Protein 1SZ2 (pdb70)

InterPro domains:
  IPR003836 Glucokinase [MF_00524] (4-316)
  IPR003836 Glucokinase [PF02685] (6-315)
  IPR003836 Glucokinase [TIGR00749] (6-310)
  IPR003836 Glucokinase [cd24008] (5-308)
  IPR043129 ATPase, nucleotide binding domain [SSF53067] (4-318)
  IPR050201 Bacterial glucokinase [PTHR47690] (2-319)

Organism: Escherichia coli O157:H7 (NCBI:txid83334)

Structure (mmCIF, N/CA/C/O backbone):
data_1SZ2
#
_entry.id   1SZ2
#
_cell.length_a   78.416
_cell.length_b   53.538
_cell.length_c   90.903
_cell.angle_alpha   90.00
_cell.angle_beta   112.99
_cell.angle_gamma   90.00
#
_symmetry.space_group_name_H-M   'P 1 21 1'
#
loop_
_entity.id
_entity.type
_entity.pdbx_description
1 polymer Glucokinase
2 non-polymer beta-D-glucopyranose
3 water water
#
loop_
_atom_site.group_PDB
_atom_site.id
_atom_site.type_symbol
_atom_site.label_atom_id
_atom_site.label_alt_id
_atom_site.label_comp_id
_atom_site.label_asym_id
_atom_site.label_entity_id
_atom_site.label_seq_id
_atom_site.pdbx_PDB_ins_code
_atom_site.Cartn_x
_atom_site.Cartn_y
_atom_site.Cartn_z
_atom_site.occupancy
_atom_site.B_iso_or_equiv
_atom_site.auth_seq_id
_atom_site.auth_comp_id
_atom_site.auth_asym_id
_atom_site.auth_atom_id
_atom_site.pdbx_PDB_model_num
ATOM 1 N N . LYS A 1 14 ? -4.737 -23.450 29.573 1.00 55.10 3 LYS A N 1
ATOM 2 C CA . LYS A 1 14 ? -4.302 -23.904 28.212 1.00 54.83 3 LYS A CA 1
ATOM 3 C C . LYS A 1 14 ? -3.874 -22.732 27.314 1.00 53.95 3 LYS A C 1
ATOM 4 O O . LYS A 1 14 ? -2.791 -22.749 26.719 1.00 54.65 3 LYS A O 1
ATOM 10 N N . TYR A 1 15 ? -4.709 -21.709 27.225 1.00 52.62 4 TYR A N 1
ATOM 11 C CA . TYR A 1 15 ? -4.428 -20.592 26.314 1.00 51.15 4 TYR A CA 1
ATOM 12 C C . TYR A 1 15 ? -4.072 -19.265 26.983 1.00 49.61 4 TYR A C 1
ATOM 13 O O . TYR A 1 15 ? -4.622 -18.918 28.036 1.00 49.94 4 TYR A O 1
ATOM 22 N N . ALA A 1 16 ? -3.145 -18.529 26.364 1.00 46.96 5 ALA A N 1
ATOM 23 C CA . ALA A 1 16 ? -2.907 -17.137 26.716 1.00 44.53 5 ALA A CA 1
ATOM 24 C C . ALA A 1 16 ? -3.214 -16.220 25.527 1.00 43.32 5 ALA A C 1
ATOM 25 O O . ALA A 1 16 ? -3.157 -16.641 24.374 1.00 42.95 5 ALA A O 1
ATOM 27 N N . LEU A 1 17 ? -3.494 -14.959 25.826 1.00 40.77 6 LEU A N 1
ATOM 28 C CA . LEU A 1 17 ? -3.688 -13.937 24.829 1.00 39.91 6 LEU A CA 1
ATOM 29 C C . LEU A 1 17 ? -2.340 -13.291 24.387 1.00 39.35 6 LEU A C 1
ATOM 30 O O . LEU A 1 17 ? -1.542 -12.867 25.237 1.00 38.37 6 LEU A O 1
ATOM 35 N N . VAL A 1 18 ? -2.099 -13.210 23.079 1.00 38.46 7 VAL A N 1
ATOM 36 C CA . VAL A 1 18 ? -0.963 -12.433 22.551 1.00 37.73 7 VAL A CA 1
ATOM 37 C C . VAL A 1 18 ? -1.454 -11.411 21.545 1.00 38.16 7 VAL A C 1
ATOM 38 O O . VAL A 1 18 ? -2.499 -11.611 20.945 1.00 36.75 7 VAL A O 1
ATOM 42 N N . GLY A 1 19 ? -0.671 -10.340 21.334 1.00 38.20 8 GLY A N 1
ATOM 43 C CA . GLY A 1 19 ? -1.082 -9.217 20.519 1.00 38.49 8 GLY A CA 1
ATOM 44 C C . GLY A 1 19 ? 0.069 -8.517 19.811 1.00 39.62 8 GLY A C 1
ATOM 45 O O . GLY A 1 19 ? 1.230 -8.566 20.272 1.00 38.61 8 GLY A O 1
ATOM 46 N N . ASP A 1 20 ? -0.275 -7.878 18.691 1.00 40.42 9 ASP A N 1
ATOM 47 C CA . ASP A 1 20 ? 0.643 -7.088 17.847 1.00 42.23 9 ASP A CA 1
ATOM 48 C C . ASP A 1 20 ? -0.113 -5.846 17.352 1.00 42.08 9 ASP A C 1
ATOM 49 O O . ASP A 1 20 ? -0.872 -5.897 16.355 1.00 42.01 9 ASP A O 1
ATOM 54 N N . VAL A 1 21 ? 0.069 -4.746 18.088 1.00 41.54 10 VAL A N 1
ATOM 55 C CA . VAL A 1 21 ? -0.661 -3.520 17.836 1.00 42.10 10 VAL A CA 1
ATOM 56 C C . VAL A 1 21 ? 0.284 -2.523 17.157 1.00 43.94 10 VAL 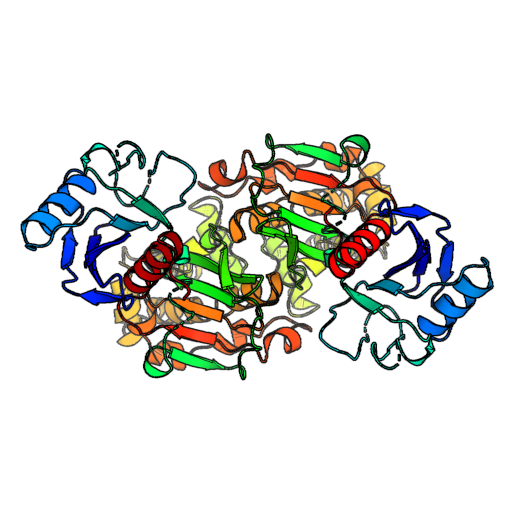A C 1
ATOM 57 O O . VAL A 1 21 ? 1.349 -2.168 17.699 1.00 42.80 10 VAL A O 1
ATOM 61 N N . GLY A 1 22 ? -0.109 -2.084 15.973 1.00 45.45 11 GLY A N 1
ATOM 62 C CA . GLY A 1 22 ? 0.664 -1.109 15.234 1.00 48.30 11 GLY A CA 1
ATOM 63 C C . GLY A 1 22 ? -0.238 -0.286 14.345 1.00 50.60 11 GLY A C 1
ATOM 64 O O . GLY A 1 22 ? -0.838 -0.815 13.373 1.00 50.31 11 GLY A O 1
ATOM 65 N N . GLY A 1 23 ? -0.360 0.995 14.717 1.00 52.26 12 GLY A N 1
ATOM 66 C CA . GLY A 1 23 ? -0.976 2.032 13.901 1.00 52.81 12 GLY A CA 1
ATOM 67 C C . GLY A 1 23 ? -2.482 1.964 13.825 1.00 53.40 12 GLY A C 1
ATOM 68 O O . GLY A 1 23 ? -3.201 2.238 14.805 1.00 54.45 12 GLY A O 1
ATOM 69 N N . THR A 1 24 ? -2.948 1.589 12.637 1.00 52.89 13 THR A N 1
ATOM 70 C CA . THR A 1 24 ? -4.362 1.430 12.326 1.00 51.98 13 THR A CA 1
ATOM 71 C C . THR A 1 24 ? -4.877 0.118 12.918 1.00 50.31 13 THR A C 1
ATOM 72 O O . THR A 1 24 ? -6.068 -0.006 13.207 1.00 49.52 13 THR A O 1
ATOM 76 N N . ASN A 1 25 ? -3.968 -0.857 13.089 1.00 48.13 14 ASN A N 1
ATOM 77 C CA . ASN A 1 25 ? -4.353 -2.258 13.272 1.00 46.44 14 ASN A CA 1
ATOM 78 C C . ASN A 1 25 ? -3.901 -2.899 14.588 1.00 45.27 14 ASN A C 1
ATOM 79 O O . ASN A 1 25 ? -2.825 -2.573 15.126 1.00 44.74 14 ASN A O 1
ATOM 84 N N . ALA A 1 26 ? -4.737 -3.808 15.107 1.00 43.11 15 ALA A N 1
ATOM 85 C CA . ALA A 1 26 ? -4.384 -4.604 16.278 1.00 41.97 15 ALA A CA 1
ATOM 86 C C . ALA A 1 26 ? -4.571 -6.053 15.915 1.00 41.28 15 ALA A C 1
ATOM 87 O O . ALA A 1 26 ? -5.693 -6.503 15.621 1.00 40.35 15 ALA A O 1
ATOM 89 N N . ARG A 1 27 ? -3.482 -6.796 15.911 1.00 40.55 16 ARG A N 1
ATOM 90 C CA . ARG A 1 27 ? -3.630 -8.227 15.643 1.00 40.90 16 ARG A CA 1
ATOM 91 C C . ARG A 1 27 ? -3.659 -8.974 16.971 1.00 39.68 16 ARG A C 1
ATOM 92 O O . ARG A 1 27 ? -2.825 -8.719 17.836 1.00 40.79 16 ARG A O 1
ATOM 100 N N . LEU A 1 28 ? -4.651 -9.837 17.166 1.00 38.65 17 LEU A N 1
ATOM 101 C CA . LEU A 1 28 ? -4.778 -10.579 18.426 1.00 38.12 17 LEU A CA 1
ATOM 102 C C . LEU A 1 28 ? -4.840 -12.064 18.111 1.00 37.27 17 LEU A C 1
ATOM 103 O O . LEU A 1 28 ? -5.338 -12.460 17.054 1.00 37.73 17 LEU A O 1
ATOM 108 N N . ALA A 1 29 ? -4.330 -12.884 19.017 1.00 36.15 18 ALA A N 1
ATOM 109 C CA . ALA A 1 29 ? -4.340 -14.328 18.804 1.00 36.22 18 ALA A CA 1
ATOM 110 C C . ALA A 1 29 ? -4.212 -15.053 20.120 1.00 36.13 18 ALA A C 1
ATOM 111 O O . ALA A 1 29 ? -3.904 -14.440 21.140 1.00 35.28 18 ALA A O 1
ATOM 113 N N . LEU A 1 30 ? -4.373 -16.378 20.046 1.00 37.12 19 LEU A N 1
ATOM 114 C CA . LEU A 1 30 ? -4.145 -17.289 21.151 1.00 38.02 19 LEU A CA 1
ATOM 115 C C . LEU A 1 30 ? -2.766 -17.947 21.082 1.00 38.99 19 LEU A C 1
ATOM 116 O O . LEU A 1 30 ? -2.296 -18.341 20.002 1.00 38.43 19 LEU A O 1
ATOM 121 N N . CYS A 1 31 ? -2.148 -18.100 22.247 1.00 39.72 20 CYS A N 1
ATOM 122 C CA . CYS A 1 31 ? -0.880 -18.784 22.343 1.00 41.72 20 CYS A CA 1
ATOM 123 C C . CYS A 1 31 ? -1.039 -20.002 23.259 1.00 42.52 20 CYS A C 1
ATOM 124 O O . CYS A 1 31 ? -1.475 -19.902 24.384 1.00 42.01 20 CYS A O 1
ATOM 127 N N . ASP A 1 32 ? -0.671 -21.158 22.754 1.00 44.93 21 ASP A N 1
ATOM 128 C CA . ASP A 1 32 ? -0.696 -22.372 23.544 1.00 47.36 21 ASP A CA 1
ATOM 129 C C . ASP A 1 32 ? 0.437 -22.286 24.591 1.00 48.04 21 ASP A C 1
ATOM 130 O O . ASP A 1 32 ? 1.608 -22.302 24.238 1.00 47.89 21 ASP A O 1
ATOM 135 N N . ILE A 1 33 ? 0.082 -22.175 25.871 1.00 49.67 22 ILE A N 1
ATOM 136 C CA . ILE A 1 33 ? 1.067 -21.953 26.950 1.00 51.28 22 ILE A CA 1
ATOM 137 C C . ILE A 1 33 ? 2.154 -23.047 27.061 1.00 51.76 22 ILE A C 1
ATOM 138 O O . ILE A 1 33 ? 3.289 -22.767 27.463 1.00 52.87 22 ILE A O 1
ATOM 143 N N . ALA A 1 34 ? 1.815 -24.283 26.715 1.00 51.62 23 ALA A N 1
ATOM 144 C CA . ALA A 1 34 ? 2.767 -25.399 26.795 1.00 51.95 23 ALA A CA 1
ATOM 145 C C . ALA A 1 34 ? 3.774 -25.471 25.654 1.00 51.98 23 ALA A C 1
ATOM 146 O O . ALA A 1 34 ? 4.876 -25.966 25.849 1.00 52.59 23 ALA A O 1
ATOM 148 N N . SER A 1 35 ? 3.391 -25.027 24.458 1.00 52.14 24 SER A N 1
ATOM 149 C CA . SER A 1 35 ? 4.225 -25.240 23.272 1.00 51.79 24 SER A CA 1
ATOM 150 C C . SER A 1 35 ? 4.690 -23.944 22.629 1.00 51.19 24 SER A C 1
ATOM 151 O O . SER A 1 35 ? 5.664 -23.955 21.873 1.00 51.57 24 SER A O 1
ATOM 154 N N . GLY A 1 36 ? 3.967 -22.855 22.905 1.00 50.19 25 GLY A N 1
ATOM 155 C CA . GLY A 1 36 ? 4.216 -21.555 22.306 1.00 48.80 25 GLY A CA 1
ATOM 156 C C . GLY A 1 36 ? 3.576 -21.325 20.945 1.00 48.26 25 GLY A C 1
ATOM 157 O O . GLY A 1 36 ? 3.846 -20.298 20.317 1.00 47.69 25 GLY A O 1
ATOM 158 N N . GLU A 1 37 ? 2.747 -22.268 20.479 1.00 47.55 26 GLU A N 1
ATOM 159 C CA . GLU A 1 37 ? 2.132 -22.154 19.150 1.00 47.08 26 GLU A CA 1
ATOM 160 C C . GLU A 1 37 ? 1.013 -21.129 19.196 1.00 45.65 26 GLU A C 1
ATOM 161 O O . GLU A 1 37 ? 0.329 -20.987 20.216 1.00 44.84 26 GLU A O 1
ATOM 167 N N . ILE A 1 38 ? 0.844 -20.430 18.071 1.00 44.19 27 ILE A N 1
ATOM 168 C CA . ILE A 1 38 ? -0.093 -19.338 17.929 1.00 42.84 27 ILE A CA 1
ATOM 169 C C . ILE A 1 38 ? -1.303 -19.823 17.107 1.00 42.06 27 ILE A C 1
ATOM 170 O O . ILE A 1 38 ? -1.125 -20.517 16.117 1.00 43.34 27 ILE A O 1
ATOM 175 N N . SER A 1 39 ? -2.521 -19.486 17.512 1.00 40.37 28 SER A N 1
ATOM 176 C CA . SER A 1 39 ? -3.685 -19.820 16.701 1.00 39.95 28 SER A CA 1
ATOM 177 C C . SER A 1 39 ? -4.752 -18.740 16.775 1.00 39.72 28 SER A C 1
ATOM 178 O O . SER A 1 39 ? -4.673 -17.810 17.586 1.00 39.80 28 SER A O 1
ATOM 181 N N . GLN A 1 40 ? -5.746 -18.868 15.906 1.00 40.01 29 GLN A N 1
ATOM 182 C CA . GLN A 1 40 ? -6.894 -17.968 15.873 1.00 39.43 29 GLN A CA 1
ATOM 183 C C . GLN A 1 40 ? -6.534 -16.467 15.782 1.00 39.14 29 GLN A C 1
ATOM 184 O O . GLN A 1 40 ? -7.213 -15.624 16.358 1.00 39.42 29 GLN A O 1
ATOM 190 N N . ALA A 1 41 ? -5.492 -16.147 15.024 1.00 39.45 30 ALA A N 1
ATOM 191 C CA . ALA A 1 41 ? -5.048 -14.754 14.853 1.00 39.68 30 ALA A CA 1
ATOM 192 C C . ALA A 1 41 ? -6.113 -13.963 14.120 1.00 39.34 30 ALA A C 1
ATOM 193 O O . ALA A 1 41 ? -6.587 -14.383 13.063 1.00 39.93 30 ALA A O 1
ATOM 195 N N . LYS A 1 42 ? -6.513 -12.835 14.684 1.00 39.31 31 LYS A N 1
ATOM 196 C CA . LYS A 1 42 ? -7.433 -11.957 13.973 1.00 39.87 31 LYS A CA 1
ATOM 197 C C . LYS A 1 42 ? -6.954 -10.508 14.028 1.00 40.45 31 LYS A C 1
ATOM 198 O O . LYS A 1 42 ? -6.354 -10.112 15.018 1.00 40.56 31 LYS A O 1
ATOM 204 N N . THR A 1 43 ? -7.203 -9.737 12.964 1.00 40.16 32 THR A N 1
ATOM 205 C CA . THR A 1 43 ? -6.693 -8.380 12.860 1.00 40.53 32 THR A CA 1
ATOM 206 C C . THR A 1 43 ? -7.818 -7.375 12.763 1.00 41.04 32 THR A C 1
ATOM 207 O O . THR A 1 43 ? -8.620 -7.426 11.844 1.00 41.24 32 THR A O 1
ATOM 211 N N . TYR A 1 44 ? -7.870 -6.482 13.749 1.00 41.35 33 TYR A N 1
ATOM 212 C CA . TYR A 1 44 ? -8.958 -5.561 13.897 1.00 41.77 33 TYR A CA 1
ATOM 213 C C . TYR A 1 44 ? -8.434 -4.199 13.465 1.00 42.79 33 TYR A C 1
ATOM 214 O O . TYR A 1 44 ? -7.229 -3.930 13.558 1.00 42.18 33 TYR A O 1
ATOM 223 N N . SER A 1 45 ? -9.333 -3.361 12.957 1.00 43.24 34 SER A N 1
ATOM 224 C CA . SER A 1 45 ? -8.996 -1.982 12.701 1.00 44.51 34 SER A CA 1
ATOM 225 C C . SER A 1 45 ? -9.185 -1.144 13.948 1.00 44.74 34 SER A C 1
ATOM 226 O O . SER A 1 45 ? -10.272 -1.105 14.525 1.00 44.15 34 SER A O 1
ATOM 229 N N . GLY A 1 46 ? -8.111 -0.450 14.333 1.00 45.92 35 GLY A N 1
ATOM 230 C CA . GLY A 1 46 ? -8.117 0.495 15.441 1.00 47.63 35 GLY A CA 1
ATOM 231 C C . GLY A 1 46 ? -9.199 1.561 15.386 1.00 48.91 35 GLY A C 1
ATOM 232 O O . GLY A 1 46 ? -9.820 1.848 16.401 1.00 49.60 35 GLY A O 1
ATOM 233 N N . LEU A 1 47 ? -9.426 2.127 14.201 1.00 50.43 36 LEU A N 1
ATOM 234 C CA . LEU A 1 47 ? -10.449 3.157 13.959 1.00 52.04 36 LEU A CA 1
ATOM 235 C C . LEU A 1 47 ? -11.846 2.779 14.404 1.00 52.06 36 LEU A C 1
ATOM 236 O O . LEU A 1 47 ? -12.623 3.644 14.775 1.00 52.77 36 LEU A O 1
ATOM 241 N N . ASP A 1 48 ? -12.155 1.488 14.334 1.00 52.29 37 ASP A N 1
ATOM 242 C CA . ASP A 1 48 ? -13.474 0.968 14.669 1.00 52.49 37 ASP A CA 1
ATOM 243 C C . ASP A 1 48 ? -13.691 0.788 16.182 1.00 51.94 37 ASP A C 1
ATOM 244 O O . ASP A 1 48 ? -14.747 0.305 16.593 1.00 52.62 37 ASP A O 1
ATOM 249 N N . TYR A 1 49 ? -12.705 1.127 17.012 1.00 50.42 38 TYR A N 1
ATOM 250 C CA . TYR A 1 49 ? -12.788 0.816 18.438 1.00 49.51 38 TYR A CA 1
ATOM 251 C C . TYR A 1 49 ? -12.245 1.949 19.340 1.00 48.84 38 TYR A C 1
ATOM 252 O O . TYR A 1 49 ? -11.290 2.631 18.972 1.00 49.62 38 TYR A O 1
ATOM 261 N N . PRO A 1 50 ? -12.853 2.166 20.504 1.00 48.01 39 PRO A N 1
ATOM 262 C CA . PRO A 1 50 ? -12.424 3.267 21.390 1.00 47.20 39 PRO A CA 1
ATOM 263 C C . PRO A 1 50 ? -11.161 2.970 22.209 1.00 46.73 39 PRO A C 1
ATOM 264 O O . PRO A 1 50 ? -10.607 3.900 22.755 1.00 47.09 39 PRO A O 1
ATOM 268 N N . SER A 1 51 ? -10.734 1.712 22.305 1.00 46.14 40 SER A N 1
ATOM 269 C CA . SER A 1 51 ? -9.596 1.315 23.148 1.00 44.45 40 SER A CA 1
ATOM 270 C C . SER A 1 51 ? -9.084 -0.037 22.682 1.00 44.47 40 SER A C 1
ATOM 271 O O . SER A 1 51 ? -9.830 -0.820 22.078 1.00 44.07 40 SER A O 1
ATOM 274 N N . LEU A 1 52 ? -7.828 -0.333 23.010 1.00 43.26 41 LEU A N 1
ATOM 275 C CA . LEU A 1 52 ? -7.301 -1.663 22.832 1.00 42.27 41 LEU A CA 1
ATOM 276 C C . LEU A 1 52 ? -8.087 -2.676 23.693 1.00 41.81 41 LEU A C 1
ATOM 277 O O . LEU A 1 52 ? -8.317 -3.806 23.259 1.00 39.09 41 LEU A O 1
ATOM 282 N N . GLU A 1 53 ? -8.464 -2.252 24.902 1.00 41.91 42 GLU A N 1
ATOM 283 C CA . GLU A 1 53 ? -9.253 -3.065 25.840 1.00 43.93 42 GLU A CA 1
ATOM 284 C C . GLU A 1 53 ? -10.591 -3.550 25.218 1.00 42.96 42 GLU A C 1
ATOM 285 O O . GLU A 1 53 ? -10.901 -4.732 25.230 1.00 43.42 42 GLU A O 1
ATOM 291 N N . ALA A 1 54 ? -11.352 -2.619 24.663 1.00 42.60 43 ALA A N 1
ATOM 292 C CA . ALA A 1 54 ? -12.511 -2.948 23.826 1.00 42.44 43 ALA A CA 1
ATOM 293 C C . ALA A 1 54 ? -12.160 -4.038 22.811 1.00 42.01 43 ALA A C 1
ATOM 294 O O . ALA A 1 54 ? -12.804 -5.113 22.818 1.00 43.10 43 ALA A O 1
ATOM 296 N N . VAL A 1 55 ? -11.115 -3.825 21.999 1.00 40.50 44 VAL A N 1
ATOM 297 C CA . VAL A 1 55 ? -10.731 -4.845 21.002 1.00 38.98 44 VAL A CA 1
ATOM 298 C C . VAL A 1 55 ? -10.466 -6.195 21.630 1.00 37.86 44 VAL A C 1
ATOM 299 O O . VAL A 1 55 ? -10.900 -7.197 21.119 1.00 37.35 44 VAL A O 1
ATOM 303 N N . ILE A 1 56 ? -9.759 -6.212 22.741 1.00 37.67 45 ILE A N 1
ATOM 304 C CA . ILE A 1 56 ? -9.479 -7.443 23.456 1.00 37.87 45 ILE A CA 1
ATOM 305 C C . ILE A 1 56 ? -10.765 -8.156 23.880 1.00 38.18 45 ILE A C 1
ATOM 306 O O . ILE A 1 56 ? -10.870 -9.378 23.711 1.00 37.78 45 ILE A O 1
ATOM 311 N N . ARG A 1 57 ? -11.748 -7.383 24.356 1.00 38.78 46 ARG A N 1
ATOM 312 C CA . ARG A 1 57 ? -13.031 -7.942 24.814 1.00 39.50 46 ARG A CA 1
ATOM 313 C C . ARG A 1 57 ? -13.806 -8.510 23.659 1.00 39.34 46 ARG A C 1
ATOM 314 O O . ARG A 1 57 ? -14.402 -9.553 23.799 1.00 40.12 46 ARG A O 1
ATOM 322 N N . VAL A 1 58 ? -13.769 -7.851 22.513 1.00 39.20 47 VAL A N 1
ATOM 323 C CA . VAL A 1 58 ? -14.369 -8.432 21.318 1.00 39.94 47 VAL A CA 1
ATOM 324 C C . VAL A 1 58 ? -13.735 -9.801 20.964 1.00 39.47 47 VAL A C 1
ATOM 325 O O . VAL A 1 58 ? -14.434 -10.826 20.883 1.00 38.81 47 VAL A O 1
ATOM 329 N N . TYR A 1 59 ? -12.415 -9.814 20.788 1.00 38.57 48 TYR A N 1
ATOM 330 C CA . TYR A 1 59 ? -11.678 -11.052 20.541 1.00 38.38 48 TYR A CA 1
ATOM 331 C C . TYR A 1 59 ? -11.945 -12.160 21.573 1.00 39.33 48 TYR A C 1
ATOM 332 O O . TYR A 1 59 ? -12.176 -13.313 21.210 1.00 39.86 48 TYR A O 1
ATOM 341 N N . LEU A 1 60 ? -11.867 -11.853 22.857 1.00 40.86 49 LEU A N 1
ATOM 342 C CA . LEU A 1 60 ? -11.996 -12.917 23.845 1.00 43.86 49 LEU A CA 1
ATOM 343 C C . LEU A 1 60 ? -13.450 -13.406 23.948 1.00 46.56 49 LEU A C 1
ATOM 344 O O . LEU A 1 60 ? -13.705 -14.517 24.423 1.00 46.22 49 LEU A O 1
ATOM 349 N N . GLU A 1 61 ? -14.390 -12.571 23.526 1.00 49.56 50 GLU A N 1
ATOM 350 C CA . GLU A 1 61 ? -15.782 -13.000 23.465 1.00 53.34 50 GLU A CA 1
ATOM 351 C C . GLU A 1 61 ? -16.048 -14.022 22.367 1.00 54.79 50 GLU A C 1
ATOM 352 O O . GLU A 1 61 ? -16.768 -15.003 22.582 1.00 54.75 50 GLU A O 1
ATOM 358 N N . GLU A 1 62 ? -15.447 -13.771 21.203 1.00 57.74 51 GLU A N 1
ATOM 359 C CA . GLU A 1 62 ? -15.576 -14.606 20.001 1.00 60.30 51 GLU A CA 1
ATOM 360 C C . GLU A 1 62 ? -15.001 -16.012 20.215 1.00 60.73 51 GLU A C 1
ATOM 361 O O . GLU A 1 62 ? -15.539 -16.995 19.718 1.00 60.79 51 GLU A O 1
ATOM 367 N N . HIS A 1 63 ? -13.899 -16.094 20.950 1.00 61.68 52 HIS A N 1
ATOM 368 C CA . HIS A 1 63 ? -13.232 -17.375 21.193 1.00 62.75 52 HIS A CA 1
ATOM 369 C C . HIS A 1 63 ? -13.629 -17.867 22.578 1.00 64.19 52 HIS A C 1
ATOM 370 O O . HIS A 1 63 ? -13.813 -17.078 23.487 1.00 64.37 52 HIS A O 1
ATOM 377 N N . LYS A 1 64 ? -13.821 -19.164 22.734 1.00 66.25 53 LYS A N 1
ATOM 378 C CA . LYS A 1 64 ? -14.563 -19.659 23.918 1.00 67.96 53 LYS A CA 1
ATOM 379 C C . LYS A 1 64 ? -13.653 -20.235 25.020 1.00 67.44 53 LYS A C 1
ATOM 380 O O . LYS A 1 64 ? -13.969 -21.240 25.659 1.00 67.90 53 LYS A O 1
ATOM 386 N N . VAL A 1 65 ? -12.527 -19.579 25.243 1.00 66.90 54 VAL A N 1
ATOM 387 C CA . VAL A 1 65 ? -11.498 -20.111 26.124 1.00 66.30 54 VAL A CA 1
ATOM 388 C C . VAL A 1 65 ? -11.302 -19.168 27.279 1.00 65.88 54 VAL A C 1
ATOM 389 O O . VAL A 1 65 ? -11.464 -17.955 27.131 1.00 65.49 54 VAL A O 1
ATOM 393 N N . GLU A 1 66 ? -10.975 -19.707 28.443 1.00 65.45 55 GLU A N 1
ATOM 394 C CA . GLU A 1 66 ? -10.701 -18.808 29.559 1.00 65.00 55 GLU A CA 1
ATOM 395 C C . GLU A 1 66 ? -9.210 -18.400 29.616 1.00 63.17 55 GLU A C 1
ATOM 396 O O . GLU A 1 66 ? -8.312 -19.237 29.571 1.00 63.06 55 GLU A O 1
ATOM 402 N N . VAL A 1 67 ? -8.959 -17.097 29.616 1.00 60.64 56 VAL A N 1
ATOM 403 C CA . VAL A 1 67 ? -7.581 -16.605 29.620 1.00 58.28 56 VAL A CA 1
ATOM 404 C C . VAL A 1 67 ? -7.367 -15.586 30.711 1.00 56.94 56 VAL A C 1
ATOM 405 O O . VAL A 1 67 ? -8.141 -14.655 30.870 1.00 56.83 56 VAL A O 1
ATOM 409 N N . LYS A 1 68 ? -6.306 -15.788 31.467 1.00 55.80 57 LYS A N 1
ATOM 410 C CA . LYS A 1 68 ? -5.948 -14.873 32.532 1.00 55.58 57 LYS A CA 1
ATOM 411 C C . LYS A 1 68 ? -4.584 -14.241 32.253 1.00 54.57 57 LYS A C 1
ATOM 412 O O . LYS A 1 68 ? -4.150 -13.349 32.976 1.00 54.36 57 LYS A O 1
ATOM 418 N N . ASP A 1 69 ? -3.908 -14.699 31.202 1.00 53.71 58 ASP A N 1
ATOM 419 C CA . ASP A 1 69 ? -2.589 -14.133 30.857 1.00 53.11 58 ASP A CA 1
ATOM 420 C C . ASP A 1 69 ? -2.431 -13.580 29.418 1.00 51.18 58 ASP A C 1
ATOM 421 O O . ASP A 1 69 ? -2.803 -14.217 28.430 1.00 50.57 58 ASP A O 1
ATOM 426 N N . GLY A 1 70 ? -1.841 -12.396 29.325 1.00 49.34 59 GLY A N 1
ATOM 427 C CA . GLY A 1 70 ? -1.605 -11.782 28.045 1.00 46.68 59 GLY A CA 1
ATOM 428 C C . GLY A 1 70 ? -0.274 -11.075 27.891 1.00 45.71 59 GLY A C 1
ATOM 429 O O . GLY A 1 70 ? 0.365 -10.620 28.877 1.00 44.54 59 GLY A O 1
ATOM 430 N N . CYS A 1 71 ? 0.130 -10.956 26.627 1.00 43.71 60 CYS A N 1
ATOM 431 C CA . CYS A 1 71 ? 1.258 -10.135 26.281 1.00 42.77 60 CYS A CA 1
ATOM 432 C C . CYS A 1 71 ? 0.975 -9.414 24.996 1.00 41.57 60 CYS A C 1
ATOM 433 O O . CYS A 1 71 ? 0.743 -10.028 23.972 1.00 42.51 60 CYS A O 1
ATOM 436 N N . ILE A 1 72 ? 0.970 -8.102 25.056 1.00 40.59 61 ILE A N 1
ATOM 437 C CA . ILE A 1 72 ? 0.703 -7.323 23.877 1.00 39.90 61 ILE A CA 1
ATOM 438 C C . ILE A 1 72 ? 1.938 -6.526 23.469 1.00 39.99 61 ILE A C 1
ATOM 439 O O . ILE A 1 72 ? 2.445 -5.703 24.219 1.00 38.82 61 ILE A O 1
ATOM 444 N N . ALA A 1 73 ? 2.388 -6.752 22.253 1.00 39.58 62 ALA A N 1
ATOM 445 C CA . ALA A 1 73 ? 3.464 -5.968 21.669 1.00 38.97 62 ALA A CA 1
ATOM 446 C C . ALA A 1 73 ? 2.831 -4.741 21.029 1.00 38.44 62 ALA A C 1
ATOM 447 O O . ALA A 1 73 ? 1.831 -4.879 20.334 1.00 39.10 62 ALA A O 1
ATOM 449 N N . ILE A 1 74 ? 3.394 -3.558 21.291 1.00 37.64 63 ILE A N 1
ATOM 450 C CA . ILE A 1 74 ? 2.910 -2.277 20.764 1.00 37.44 63 ILE A CA 1
ATOM 451 C C . ILE A 1 74 ? 4.076 -1.512 20.101 1.00 36.39 63 ILE A C 1
ATOM 452 O O . ILE A 1 74 ? 5.149 -1.442 20.658 1.00 35.42 63 ILE A O 1
ATOM 457 N N . ALA A 1 75 ? 3.837 -0.949 18.927 1.00 36.04 64 ALA A N 1
ATOM 458 C CA . ALA A 1 75 ? 4.821 -0.185 18.171 1.00 36.73 64 ALA A CA 1
ATOM 459 C C . ALA A 1 75 ? 4.988 1.241 18.699 1.00 37.24 64 ALA A C 1
ATOM 460 O O . ALA A 1 75 ? 4.672 2.223 18.014 1.00 37.71 64 ALA A O 1
ATOM 462 N N . CYS A 1 76 ? 5.464 1.331 19.935 1.00 38.53 65 CYS A N 1
ATOM 463 C CA . CYS A 1 76 ? 5.850 2.594 20.555 1.00 41.24 65 CYS A CA 1
ATOM 464 C C . CYS A 1 76 ? 6.732 2.314 21.767 1.00 41.09 65 CYS A C 1
ATOM 465 O O . CYS A 1 76 ? 6.799 1.186 22.258 1.00 40.76 65 CYS A O 1
ATOM 468 N N . PRO A 1 77 ? 7.449 3.322 22.243 1.00 42.23 66 PRO A N 1
ATOM 469 C CA . PRO A 1 77 ? 8.301 3.122 23.420 1.00 42.61 66 PRO A CA 1
ATOM 470 C C . PRO A 1 77 ? 7.465 2.660 24.625 1.00 43.82 66 PRO A C 1
ATOM 471 O O . PRO A 1 77 ? 6.397 3.199 24.856 1.00 42.70 66 PRO A O 1
ATOM 475 N N . ILE A 1 78 ? 7.935 1.638 25.335 1.00 45.37 67 ILE A N 1
ATOM 476 C CA . ILE A 1 78 ? 7.310 1.237 26.556 1.00 47.05 67 ILE A CA 1
ATOM 477 C C . ILE A 1 78 ? 8.196 1.553 27.734 1.00 49.23 67 ILE A C 1
ATOM 478 O O . ILE A 1 78 ? 9.076 0.784 28.117 1.00 49.71 67 ILE A O 1
ATOM 483 N N . THR A 1 79 ? 7.872 2.681 28.329 1.00 51.76 68 THR A N 1
ATOM 484 C CA . THR A 1 79 ? 8.511 3.228 29.499 1.00 54.90 68 THR A CA 1
ATOM 485 C C . THR A 1 79 ? 7.907 2.618 30.757 1.00 55.26 68 THR A C 1
ATOM 486 O O . THR A 1 79 ? 8.366 1.584 31.269 1.00 56.58 68 THR A O 1
ATOM 490 N N . GLY A 1 80 ? 6.869 3.274 31.251 1.00 55.15 69 GLY A N 1
ATOM 491 C CA . GLY A 1 80 ? 6.280 2.912 32.512 1.00 54.31 69 GLY A CA 1
ATOM 492 C C . GLY A 1 80 ? 4.846 2.519 32.250 1.00 54.10 69 GLY A C 1
ATOM 493 O O . GLY A 1 80 ? 4.523 1.888 31.222 1.00 53.70 69 GLY A O 1
ATOM 494 N N . ASP A 1 81 ? 3.997 2.928 33.181 1.00 53.14 70 ASP A N 1
ATOM 495 C CA . ASP A 1 81 ? 2.638 2.477 33.244 1.00 52.64 70 ASP A CA 1
ATOM 496 C C . ASP A 1 81 ? 1.810 3.129 32.176 1.00 52.59 70 ASP A C 1
ATOM 497 O O . ASP A 1 81 ? 0.924 2.492 31.641 1.00 53.30 70 ASP A O 1
ATOM 502 N N . TRP A 1 82 ? 2.070 4.389 31.868 1.00 52.32 71 TRP A N 1
ATOM 503 C CA . TRP A 1 82 ? 1.289 5.033 30.821 1.00 52.06 71 TRP A CA 1
ATOM 504 C C . TRP A 1 82 ? 1.843 4.759 29.417 1.00 52.01 71 TRP A C 1
ATOM 505 O O . TRP A 1 82 ? 3.014 4.971 29.142 1.00 51.34 71 TRP A O 1
ATOM 516 N N . VAL A 1 83 ? 0.972 4.273 28.542 1.00 53.19 72 VAL A N 1
ATOM 517 C CA . VAL A 1 83 ? 1.338 3.913 27.184 1.00 54.35 72 VAL A CA 1
ATOM 518 C C . VAL A 1 83 ? 0.548 4.784 26.256 1.00 56.27 72 VAL A C 1
ATOM 519 O O . VAL A 1 83 ? -0.671 4.720 26.216 1.00 56.56 72 VAL A O 1
ATOM 523 N N . ALA A 1 84 ? 1.265 5.595 25.500 1.00 59.36 73 ALA A N 1
ATOM 524 C CA . ALA A 1 84 ? 0.677 6.643 24.690 1.00 62.05 73 ALA A CA 1
ATOM 525 C C . ALA A 1 84 ? 0.950 6.300 23.266 1.00 63.86 73 ALA A C 1
ATOM 526 O O . ALA A 1 84 ? 2.091 6.156 22.880 1.00 64.65 73 ALA A O 1
ATOM 540 N N . THR A 1 86 ? 1.214 7.124 19.364 1.00 72.72 75 THR A N 1
ATOM 541 C CA . THR A 1 86 ? 1.359 8.277 18.461 1.00 74.42 75 THR A CA 1
ATOM 542 C C . THR A 1 86 ? 0.562 7.994 17.193 1.00 75.31 75 THR A C 1
ATOM 543 O O . THR A 1 86 ? -0.121 8.890 16.663 1.00 75.83 75 THR A O 1
ATOM 547 N N . ASN A 1 87 ? 0.641 6.742 16.727 1.00 75.91 76 ASN A N 1
ATOM 548 C CA . ASN A 1 87 ? -0.043 6.306 15.510 1.00 76.27 76 ASN A CA 1
ATOM 549 C C . ASN A 1 87 ? -1.565 6.050 15.653 1.00 76.43 76 ASN A C 1
ATOM 550 O O . ASN A 1 87 ? -2.289 6.033 14.648 1.00 76.94 76 ASN A O 1
ATOM 555 N N . HIS A 1 88 ? -2.041 5.849 16.885 1.00 76.04 77 HIS A N 1
ATOM 556 C CA . HIS A 1 88 ? -3.479 5.966 17.212 1.00 75.48 77 HIS A CA 1
ATOM 557 C C . HIS A 1 88 ? -3.601 6.886 18.448 1.00 74.07 77 HIS A C 1
ATOM 558 O O . HIS A 1 88 ? -2.804 7.818 18.543 1.00 74.23 77 HIS A O 1
ATOM 565 N N . THR A 1 89 ? -4.578 6.652 19.348 1.00 72.51 78 THR A N 1
ATOM 566 C CA . THR A 1 89 ? -4.707 7.328 20.672 1.00 70.80 78 THR A CA 1
ATOM 567 C C . THR A 1 89 ? -6.034 7.116 21.426 1.00 68.61 78 THR A C 1
ATOM 568 O O . THR A 1 89 ? -6.814 8.079 21.431 1.00 68.72 78 THR A O 1
ATOM 572 N N . TRP A 1 90 ? -6.371 6.017 22.127 1.00 65.52 79 TRP A N 1
ATOM 573 C CA . TRP A 1 90 ? -5.670 4.772 22.532 1.00 61.95 79 TRP A CA 1
ATOM 574 C C . TRP A 1 90 ? -4.689 4.735 23.740 1.00 60.15 79 TRP A C 1
ATOM 575 O O . TRP A 1 90 ? -4.307 3.647 24.184 1.00 61.22 79 TRP A O 1
ATOM 586 N N . ALA A 1 91 ? -4.327 5.881 24.304 1.00 57.39 80 ALA A N 1
ATOM 587 C CA . ALA A 1 91 ? -3.389 5.906 25.432 1.00 54.99 80 ALA A CA 1
ATOM 588 C C . ALA A 1 91 ? -3.987 5.156 26.634 1.00 53.03 80 ALA A C 1
ATOM 589 O O . ALA A 1 91 ? -5.181 5.259 26.877 1.00 53.18 80 ALA A O 1
ATOM 591 N N . PHE A 1 92 ? -3.194 4.355 27.345 1.00 50.47 81 PHE A N 1
ATOM 592 C CA . PHE A 1 92 ? -3.753 3.580 28.458 1.00 48.36 81 PHE A CA 1
ATOM 593 C C . PHE A 1 92 ? -2.784 3.237 29.590 1.00 48.00 81 PHE A C 1
ATOM 594 O O . PHE A 1 92 ? -1.551 3.222 29.438 1.00 47.34 81 PHE A O 1
ATOM 602 N N . SER A 1 93 ? -3.374 2.891 30.721 1.00 47.07 82 SER A N 1
ATOM 603 C CA . SER A 1 93 ? -2.616 2.431 31.860 1.00 46.75 82 SER A CA 1
ATOM 604 C C . SER A 1 93 ? -2.571 0.908 31.900 1.00 46.55 82 SER A C 1
ATOM 605 O O . SER A 1 93 ? -3.604 0.245 31.995 1.00 46.73 82 SER A O 1
ATOM 608 N N . ILE A 1 94 ? -1.367 0.359 31.830 1.00 46.84 83 ILE A N 1
ATOM 609 C CA . ILE A 1 94 ? -1.176 -1.085 31.846 1.00 47.95 83 ILE A CA 1
ATOM 610 C C . ILE A 1 94 ? -1.793 -1.692 33.112 1.00 49.43 83 ILE A C 1
ATOM 611 O O . ILE A 1 94 ? -2.496 -2.710 33.045 1.00 48.50 83 ILE A O 1
ATOM 616 N N . ALA A 1 95 ? -1.503 -1.073 34.265 1.00 51.04 84 ALA A N 1
ATOM 617 C CA . ALA A 1 95 ? -2.037 -1.534 35.544 1.00 52.54 84 ALA A CA 1
ATOM 618 C C . ALA A 1 95 ? -3.569 -1.557 35.496 1.00 53.02 84 ALA A C 1
ATOM 619 O O . ALA A 1 95 ? -4.193 -2.531 35.914 1.00 53.81 84 ALA A O 1
ATOM 621 N N . GLU A 1 96 ? -4.150 -0.481 34.975 1.00 53.48 85 GLU A N 1
ATOM 622 C CA . GLU A 1 96 ? -5.592 -0.351 34.866 1.00 54.75 85 GLU A CA 1
ATOM 623 C C . GLU A 1 96 ? -6.214 -1.413 33.936 1.00 54.73 85 GLU A C 1
ATOM 624 O O . GLU A 1 96 ? -7.181 -2.101 34.322 1.00 55.21 85 GLU A O 1
ATOM 638 N N . LYS A 1 98 ? -4.799 -4.288 33.053 1.00 53.17 87 LYS A N 1
ATOM 639 C CA . LYS A 1 98 ? -4.643 -5.540 33.776 1.00 53.39 87 LYS A CA 1
ATOM 640 C C . LYS A 1 98 ? -5.843 -5.745 34.713 1.00 54.24 87 LYS A C 1
ATOM 641 O O . LYS A 1 98 ? -6.456 -6.811 34.697 1.00 53.63 87 LYS A O 1
ATOM 647 N N . LYS A 1 99 ? -6.188 -4.705 35.486 1.00 54.12 88 LYS A N 1
ATOM 648 C CA . LYS A 1 99 ? -7.205 -4.809 36.527 1.00 54.91 88 LYS A CA 1
ATOM 649 C C . LYS A 1 99 ? -8.592 -5.007 35.890 1.00 54.22 88 LYS A C 1
ATOM 650 O O . LYS A 1 99 ? -9.257 -6.013 36.166 1.00 54.26 88 LYS A O 1
ATOM 661 N N . ASN A 1 100 ? -8.980 -4.084 35.013 1.00 53.48 89 ASN A N 1
ATOM 662 C CA . ASN A 1 100 ? -10.232 -4.142 34.261 1.00 52.93 89 ASN A CA 1
ATOM 663 C C . ASN A 1 100 ? -10.544 -5.500 33.604 1.00 52.74 89 ASN A C 1
ATOM 664 O O . ASN A 1 100 ? -11.695 -5.894 33.523 1.00 52.61 89 ASN A O 1
ATOM 669 N N . LEU A 1 101 ? -9.518 -6.180 33.091 1.00 52.21 90 LEU A N 1
ATOM 670 C CA . LEU A 1 101 ? -9.699 -7.412 32.331 1.00 51.75 90 LEU A CA 1
ATOM 671 C C . LEU A 1 101 ? -9.563 -8.645 33.212 1.00 51.92 90 LEU A C 1
ATOM 672 O O . LEU A 1 101 ? -9.809 -9.759 32.757 1.00 52.31 90 LEU A O 1
ATOM 677 N N . GLY A 1 102 ? -9.150 -8.430 34.461 1.00 51.91 91 GLY A N 1
ATOM 678 C CA . GLY A 1 102 ? -8.905 -9.476 35.432 1.00 51.76 91 GLY A CA 1
ATOM 679 C C . GLY A 1 102 ? -7.745 -10.429 35.174 1.00 52.29 91 GLY A C 1
ATOM 680 O O . GLY A 1 102 ? -7.825 -11.568 35.588 1.00 52.29 91 GLY A O 1
ATOM 681 N N . PHE A 1 103 ? -6.664 -9.985 34.530 1.00 52.63 92 PHE A N 1
ATOM 682 C CA . PHE A 1 103 ? -5.529 -10.870 34.221 1.00 52.80 92 PHE A CA 1
ATOM 683 C C . PHE A 1 103 ? -4.587 -11.111 35.422 1.00 53.25 92 PHE A C 1
ATOM 684 O O . PHE A 1 103 ? -4.425 -10.226 36.282 1.00 53.56 92 PHE A O 1
ATOM 692 N N . SER A 1 104 ? -3.976 -12.300 35.479 1.00 53.37 93 SER A N 1
ATOM 693 C CA . SER A 1 104 ? -2.884 -12.604 36.422 1.00 54.25 93 SER A CA 1
ATOM 694 C C . SER A 1 104 ? -1.591 -11.918 36.008 1.00 54.27 93 SER A C 1
ATOM 695 O O . SER A 1 104 ? -0.846 -11.420 36.855 1.00 54.86 93 SER A O 1
ATOM 698 N N . HIS A 1 105 ? -1.309 -11.972 34.703 1.00 53.69 94 HIS A N 1
ATOM 699 C CA . HIS A 1 105 ? -0.170 -11.307 34.092 1.00 53.30 94 HIS A CA 1
ATOM 700 C C . HIS A 1 105 ? -0.597 -10.560 32.820 1.00 51.75 94 HIS A C 1
ATOM 701 O O . HIS A 1 105 ? -1.298 -11.098 31.960 1.00 51.46 94 HIS A O 1
ATOM 708 N N . LEU A 1 106 ? -0.176 -9.315 32.712 1.00 50.26 95 LEU A N 1
ATOM 709 C CA . LEU A 1 106 ? -0.421 -8.523 31.517 1.00 49.48 95 LEU A CA 1
ATOM 710 C C . LEU A 1 106 ? 0.911 -7.857 31.202 1.00 48.78 95 LEU A C 1
ATOM 711 O O . LEU A 1 106 ? 1.310 -6.909 31.857 1.00 49.10 95 LEU A O 1
ATOM 716 N N . GLU A 1 107 ? 1.616 -8.421 30.237 1.00 48.09 96 GLU A N 1
ATOM 717 C CA . GLU A 1 107 ? 2.908 -7.931 29.792 1.00 47.41 96 GLU A CA 1
ATOM 718 C C . GLU A 1 107 ? 2.669 -7.075 28.560 1.00 46.63 96 GLU A C 1
ATOM 719 O O . GLU A 1 107 ? 1.997 -7.502 27.612 1.00 47.27 96 GLU A O 1
ATOM 725 N N . ILE A 1 108 ? 3.179 -5.852 28.585 1.00 44.56 97 ILE A N 1
ATOM 726 C CA . ILE A 1 108 ? 3.088 -4.975 27.444 1.00 42.75 97 ILE A CA 1
ATOM 727 C C . ILE A 1 108 ? 4.511 -4.644 27.047 1.00 41.92 97 ILE A C 1
ATOM 728 O O . ILE A 1 108 ? 5.266 -4.110 27.873 1.00 41.74 97 ILE A O 1
ATOM 733 N N . ILE A 1 109 ? 4.859 -4.962 25.799 1.00 39.50 98 ILE A N 1
ATOM 734 C CA . ILE A 1 109 ? 6.214 -4.825 25.304 1.00 37.88 98 ILE A CA 1
ATOM 735 C C . ILE A 1 109 ? 6.228 -4.031 23.981 1.00 37.79 98 ILE A C 1
ATOM 736 O O . ILE A 1 109 ? 5.182 -3.854 23.337 1.00 36.84 98 ILE A O 1
ATOM 741 N N . ASN A 1 110 ? 7.396 -3.503 23.623 1.00 35.26 99 ASN A N 1
ATOM 742 C CA . ASN A 1 110 ? 7.566 -2.839 22.349 1.00 34.34 99 ASN A CA 1
ATOM 743 C C . ASN A 1 110 ? 7.539 -3.915 21.243 1.00 34.25 99 ASN A C 1
ATOM 744 O O . ASN A 1 110 ? 7.818 -5.083 21.504 1.00 33.43 99 ASN A O 1
ATOM 749 N N . ASP A 1 111 ? 7.177 -3.536 20.019 1.00 33.78 100 ASP A N 1
ATOM 750 C CA . ASP A 1 111 ? 7.083 -4.507 18.931 1.00 34.52 100 ASP A CA 1
ATOM 751 C C . ASP A 1 111 ? 8.427 -5.187 18.536 1.00 33.99 100 ASP A C 1
ATOM 752 O O . ASP A 1 111 ? 8.438 -6.357 18.130 1.00 34.67 100 ASP A O 1
ATOM 757 N N . PHE A 1 112 ? 9.564 -4.492 18.694 1.00 33.67 101 PHE A N 1
ATOM 758 C CA . PHE A 1 112 ? 10.839 -5.123 18.343 1.00 32.96 101 PHE A CA 1
ATOM 759 C C . PHE A 1 112 ? 11.425 -5.979 19.452 1.00 33.61 101 PHE A C 1
ATOM 760 O O . PHE A 1 112 ? 12.113 -6.959 19.182 1.00 32.25 101 PHE A O 1
ATOM 768 N N . THR A 1 113 ? 11.104 -5.636 20.703 1.00 34.81 102 THR A N 1
ATOM 769 C CA . THR A 1 113 ? 11.256 -6.574 21.825 1.00 35.06 102 THR A CA 1
ATOM 770 C C . THR A 1 113 ? 10.636 -7.930 21.497 1.00 34.86 102 THR A C 1
ATOM 771 O O . THR A 1 113 ? 11.302 -8.973 21.576 1.00 33.77 102 THR A O 1
ATOM 775 N N . ALA A 1 114 ? 9.344 -7.900 21.133 1.00 35.28 103 ALA A N 1
ATOM 776 C CA . ALA A 1 114 ? 8.630 -9.100 20.653 1.00 35.45 103 ALA A CA 1
ATOM 777 C C . ALA A 1 114 ? 9.348 -9.828 19.509 1.00 35.40 103 ALA A C 1
ATOM 778 O O . ALA A 1 114 ? 9.532 -11.058 19.561 1.00 35.55 103 ALA A O 1
ATOM 780 N N . VAL A 1 115 ? 9.734 -9.086 18.467 1.00 36.11 104 VAL A N 1
ATOM 781 C CA . VAL A 1 115 ? 10.383 -9.716 17.307 1.00 35.85 104 VAL A CA 1
ATOM 782 C C . VAL A 1 115 ? 11.722 -10.359 17.745 1.00 36.60 104 VAL A C 1
ATOM 783 O O . VAL A 1 115 ? 12.031 -11.494 17.335 1.00 36.11 104 VAL A O 1
ATOM 787 N N . SER A 1 116 ? 12.447 -9.693 18.649 1.00 35.47 105 SER A N 1
ATOM 788 C CA . SER A 1 116 ? 13.723 -10.216 19.109 1.00 36.04 105 SER A CA 1
ATOM 789 C C . SER A 1 116 ? 13.486 -11.514 19.854 1.00 37.12 105 SER A C 1
ATOM 790 O O . SER A 1 116 ? 14.210 -12.500 19.640 1.00 37.05 105 SER A O 1
ATOM 801 N N . ALA A 1 118 ? 11.228 -13.628 19.269 1.00 39.05 107 ALA A N 1
ATOM 802 C CA . ALA A 1 118 ? 10.955 -14.685 18.303 1.00 39.71 107 ALA A CA 1
ATOM 803 C C . ALA A 1 118 ? 12.232 -15.299 17.657 1.00 40.85 107 ALA A C 1
ATOM 804 O O . ALA A 1 118 ? 12.225 -16.456 17.200 1.00 39.61 107 ALA A O 1
ATOM 806 N N . ILE A 1 119 ? 13.319 -14.539 17.574 1.00 41.26 108 ILE A N 1
ATOM 807 C CA . ILE A 1 119 ? 14.440 -15.049 16.789 1.00 42.84 108 ILE A CA 1
ATOM 808 C C . ILE A 1 119 ? 14.913 -16.465 17.206 1.00 45.09 108 ILE A C 1
ATOM 809 O O . ILE A 1 119 ? 15.077 -17.323 16.355 1.00 44.91 108 ILE A O 1
ATOM 814 N N . PRO A 1 120 ? 15.085 -16.725 18.497 1.00 47.67 109 PRO A N 1
ATOM 815 C CA . PRO A 1 120 ? 15.532 -18.049 18.953 1.00 50.22 109 PRO A CA 1
ATOM 816 C C . PRO A 1 120 ? 14.652 -19.266 18.562 1.00 53.08 109 PRO A C 1
ATOM 817 O O . PRO A 1 120 ? 15.136 -20.393 18.717 1.00 54.13 109 PRO A O 1
ATOM 829 N N . LEU A 1 122 ? 12.887 -19.231 15.445 1.00 57.79 111 LEU A N 1
ATOM 830 C CA . LEU A 1 122 ? 12.736 -19.212 14.010 1.00 57.90 111 LEU A CA 1
ATOM 831 C C . LEU A 1 122 ? 13.586 -20.349 13.446 1.00 58.58 111 LEU A C 1
ATOM 832 O O . LEU A 1 122 ? 14.663 -20.653 13.964 1.00 58.32 111 LEU A O 1
ATOM 837 N N . LYS A 1 123 ? 13.057 -20.996 12.414 1.00 59.03 112 LYS A N 1
ATOM 838 C CA . LYS A 1 123 ? 13.692 -22.147 11.802 1.00 60.03 112 LYS A CA 1
ATOM 839 C C . LYS A 1 123 ? 14.019 -21.780 10.352 1.00 59.64 112 LYS A C 1
ATOM 840 O O . LYS A 1 123 ? 13.441 -20.827 9.827 1.00 59.87 112 LYS A O 1
ATOM 846 N N . LYS A 1 124 ? 14.949 -22.506 9.717 1.00 59.16 113 LYS A N 1
ATOM 847 C CA . LYS A 1 124 ? 15.566 -22.023 8.475 1.00 58.17 113 LYS A CA 1
ATOM 848 C C . LYS A 1 124 ? 14.599 -21.512 7.398 1.00 56.84 113 LYS A C 1
ATOM 849 O O . LYS A 1 124 ? 14.964 -20.620 6.616 1.00 56.52 113 LYS A O 1
ATOM 855 N N . GLU A 1 125 ? 13.386 -22.075 7.360 1.00 54.82 114 GLU A N 1
ATOM 856 C CA . GLU A 1 125 ? 12.354 -21.642 6.407 1.00 53.59 114 GLU A CA 1
ATOM 857 C C . GLU A 1 125 ? 11.852 -20.214 6.652 1.00 50.94 114 GLU A C 1
ATOM 858 O O . GLU A 1 125 ? 11.433 -19.536 5.721 1.00 51.00 114 GLU A O 1
ATOM 864 N N . HIS A 1 126 ? 11.917 -19.747 7.890 1.00 48.65 115 HIS A N 1
ATOM 865 C CA . HIS A 1 126 ? 11.498 -18.382 8.209 1.00 46.87 115 HIS A CA 1
ATOM 866 C C . HIS A 1 126 ? 12.599 -17.329 7.946 1.00 45.38 115 HIS A C 1
ATOM 867 O O . HIS A 1 126 ? 12.417 -16.133 8.163 1.00 45.57 115 HIS A O 1
ATOM 874 N N . LEU A 1 127 ? 13.746 -17.789 7.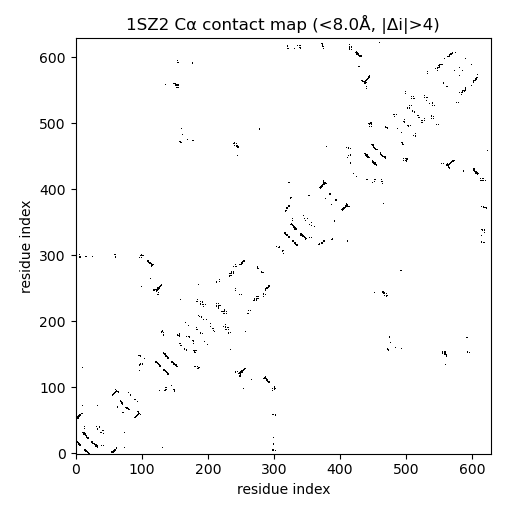478 1.00 43.74 116 LEU A N 1
ATOM 875 C CA . LEU A 1 127 ? 14.916 -16.948 7.272 1.00 41.71 116 LEU A CA 1
ATOM 876 C C . LEU A 1 127 ? 15.343 -16.966 5.796 1.00 41.27 116 LEU A C 1
ATOM 877 O O . LEU A 1 127 ? 15.295 -18.011 5.136 1.00 41.10 116 LEU A O 1
ATOM 882 N N . ILE A 1 128 ? 15.730 -15.814 5.266 1.00 40.30 117 ILE A N 1
ATOM 883 C CA . ILE A 1 128 ? 16.442 -15.765 3.986 1.00 39.99 117 ILE A CA 1
ATOM 884 C C . ILE A 1 128 ? 17.733 -14.973 4.229 1.00 40.76 117 ILE A C 1
ATOM 885 O O . ILE A 1 128 ? 17.688 -13.762 4.592 1.00 40.51 117 ILE A O 1
ATOM 890 N N . GLN A 1 129 ? 18.872 -15.640 4.027 1.00 40.60 118 GLN A N 1
ATOM 891 C CA . GLN A 1 129 ? 20.184 -15.057 4.309 1.00 40.06 118 GLN A CA 1
ATOM 892 C C . GLN A 1 129 ? 20.656 -14.107 3.219 1.00 40.20 118 GLN A C 1
ATOM 893 O O . GLN A 1 129 ? 20.563 -14.461 2.036 1.00 40.09 118 GLN A O 1
ATOM 899 N N . PHE A 1 130 ? 21.164 -12.928 3.640 1.00 38.98 119 PHE A N 1
ATOM 900 C CA . PHE A 1 130 ? 21.816 -11.917 2.775 1.00 39.50 119 PHE A CA 1
ATOM 901 C C . PHE A 1 130 ? 23.298 -11.672 3.148 1.00 39.78 119 PHE A C 1
ATOM 902 O O . PHE A 1 130 ? 23.627 -10.661 3.799 1.00 39.41 119 PHE A O 1
ATOM 910 N N . GLY A 1 131 ? 24.176 -12.616 2.753 1.00 39.95 120 GLY A N 1
ATOM 911 C CA . GLY A 1 131 ? 25.625 -12.467 2.916 1.00 38.97 120 GLY A CA 1
ATOM 912 C C . GLY A 1 131 ? 26.115 -12.931 4.282 1.00 38.74 120 GLY A C 1
ATOM 913 O O . GLY A 1 131 ? 25.323 -13.466 5.058 1.00 38.48 120 GLY A O 1
ATOM 914 N N . GLY A 1 132 ? 27.417 -12.756 4.545 1.00 38.60 121 GLY A N 1
ATOM 915 C CA . GLY A 1 132 ? 28.095 -13.287 5.718 1.00 39.51 121 GLY A CA 1
ATOM 916 C C . GLY A 1 132 ? 28.140 -14.804 5.765 1.00 41.01 121 GLY A C 1
ATOM 917 O O . GLY A 1 132 ? 27.789 -15.483 4.791 1.00 41.07 121 GLY A O 1
ATOM 918 N N . ALA A 1 133 ? 28.539 -15.333 6.914 1.00 42.01 122 ALA A N 1
ATOM 919 C CA . ALA A 1 133 ? 28.806 -16.759 7.060 1.00 44.30 122 ALA A CA 1
ATOM 920 C C . ALA A 1 133 ? 27.823 -17.374 8.025 1.00 45.28 122 ALA A C 1
ATOM 921 O O . ALA A 1 133 ? 26.638 -17.481 7.728 1.00 46.41 122 ALA A O 1
ATOM 923 N N . GLU A 1 134 ? 28.309 -17.785 9.181 1.00 46.40 123 GLU A N 1
ATOM 924 C CA . GLU A 1 134 ? 27.437 -18.409 10.149 1.00 47.57 123 GLU A CA 1
ATOM 925 C C . GLU A 1 134 ? 27.484 -17.569 11.383 1.00 46.94 123 GLU A C 1
ATOM 926 O O . GLU A 1 134 ? 28.513 -16.964 11.674 1.00 46.40 123 GLU A O 1
ATOM 932 N N . PRO A 1 135 ? 26.385 -17.571 12.131 1.00 46.64 124 PRO A N 1
ATOM 933 C CA . PRO A 1 135 ? 26.340 -16.863 13.409 1.00 46.57 124 PRO A CA 1
ATOM 934 C C . PRO A 1 135 ? 27.394 -17.477 14.311 1.00 46.78 124 PRO A C 1
ATOM 935 O O . PRO A 1 135 ? 27.694 -18.670 14.165 1.00 46.70 124 PRO A O 1
ATOM 939 N N . VAL A 1 136 ? 27.961 -16.667 15.203 1.00 46.75 125 VAL A N 1
ATOM 940 C CA . VAL A 1 136 ? 28.844 -17.161 16.248 1.00 47.06 125 VAL A CA 1
ATOM 941 C C . VAL A 1 136 ? 27.967 -17.355 17.487 1.00 47.65 125 VAL A C 1
ATOM 942 O O . VAL A 1 136 ? 27.373 -16.402 17.980 1.00 48.24 125 VAL A O 1
ATOM 946 N N . GLU A 1 137 ? 27.857 -18.599 17.961 1.00 48.58 126 GLU A N 1
ATOM 947 C CA . GLU A 1 137 ? 26.824 -18.992 18.940 1.00 48.66 126 GLU A CA 1
ATOM 948 C C . GLU A 1 137 ? 26.984 -18.211 20.239 1.00 46.82 126 GLU A C 1
ATOM 949 O O . GLU A 1 137 ? 28.096 -18.055 20.736 1.00 45.67 126 GLU A O 1
ATOM 955 N N . GLY A 1 138 ? 25.867 -17.711 20.768 1.00 45.48 127 GLY A N 1
ATOM 956 C CA . GLY A 1 138 ? 25.889 -16.973 22.026 1.00 44.23 127 GLY A CA 1
ATOM 957 C C . GLY A 1 138 ? 26.404 -15.541 21.915 1.00 43.03 127 GLY A C 1
ATOM 958 O O . GLY A 1 138 ? 26.606 -14.842 22.928 1.00 43.16 127 GLY A O 1
ATOM 959 N N . LYS A 1 139 ? 26.628 -15.089 20.684 1.00 41.48 128 LYS A N 1
ATOM 960 C CA . LYS A 1 139 ? 27.065 -13.710 20.470 1.00 39.67 128 LYS A CA 1
ATOM 961 C C . LYS A 1 139 ? 25.851 -12.835 20.206 1.00 37.94 128 LYS A C 1
ATOM 962 O O . LYS A 1 139 ? 24.846 -13.324 19.678 1.00 37.88 128 LYS A O 1
ATOM 968 N N . PRO A 1 140 ? 25.944 -11.537 20.518 1.00 36.86 129 PRO A N 1
ATOM 969 C CA . PRO A 1 140 ? 24.775 -10.649 20.361 1.00 35.44 129 PRO A CA 1
ATOM 970 C C . PRO A 1 140 ? 24.149 -10.614 18.939 1.00 34.94 129 PRO A C 1
ATOM 971 O O . PRO A 1 140 ? 24.781 -10.854 17.894 1.00 33.41 129 PRO A O 1
ATOM 975 N N . ILE A 1 141 ? 22.859 -10.294 18.939 1.00 34.71 130 ILE A N 1
ATOM 976 C CA . ILE A 1 141 ? 22.044 -10.189 17.749 1.00 34.25 130 ILE A CA 1
ATOM 977 C C . ILE A 1 141 ? 21.428 -8.789 17.718 1.00 33.97 130 ILE A C 1
ATOM 978 O O . ILE A 1 141 ? 21.040 -8.269 18.734 1.00 34.32 130 ILE A O 1
ATOM 983 N N . ALA A 1 142 ? 21.370 -8.170 16.550 1.00 33.87 131 ALA A N 1
ATOM 984 C CA . ALA A 1 142 ? 20.573 -6.969 16.357 1.00 33.37 131 ALA A CA 1
ATOM 985 C C . ALA A 1 142 ? 19.446 -7.368 15.424 1.00 33.59 131 ALA A C 1
ATOM 986 O O . ALA A 1 142 ? 19.637 -8.210 14.522 1.00 32.82 131 ALA A O 1
ATOM 988 N N . VAL A 1 143 ? 18.282 -6.754 15.638 1.00 32.99 132 VAL A N 1
ATOM 989 C CA . VAL A 1 143 ? 17.155 -6.896 14.762 1.00 33.05 132 VAL A CA 1
ATOM 990 C C . VAL A 1 143 ? 16.592 -5.511 14.508 1.00 33.15 132 VAL A C 1
ATOM 991 O O . VAL A 1 143 ? 16.465 -4.717 15.425 1.00 33.86 132 VAL A O 1
ATOM 995 N N . TYR A 1 144 ? 16.290 -5.213 13.252 1.00 32.18 133 TYR A N 1
ATOM 996 C CA . TYR A 1 144 ? 15.646 -3.947 12.900 1.00 32.16 133 TYR A CA 1
ATOM 997 C C . TYR A 1 144 ? 14.696 -4.218 11.775 1.00 32.50 133 TYR A C 1
ATOM 998 O O . TYR A 1 144 ? 14.804 -5.254 11.102 1.00 31.58 133 TYR A O 1
ATOM 1007 N N . GLY A 1 145 ? 13.771 -3.296 11.563 1.00 33.07 134 GLY A N 1
ATOM 1008 C CA . GLY A 1 145 ? 12.898 -3.394 10.412 1.00 33.72 134 GLY A CA 1
ATOM 1009 C C . GLY A 1 145 ? 12.174 -2.132 10.031 1.00 34.04 134 GLY A C 1
ATOM 1010 O O . GLY A 1 145 ? 11.738 -1.389 10.894 1.00 35.02 134 GLY A O 1
ATOM 1011 N N . ALA A 1 146 ? 12.034 -1.909 8.728 1.00 35.22 135 ALA A N 1
ATOM 1012 C CA . ALA A 1 146 ? 11.355 -0.735 8.171 1.00 35.72 135 ALA A CA 1
ATOM 1013 C C . ALA A 1 146 ? 9.924 -1.107 7.816 1.00 36.60 135 ALA A C 1
ATOM 1014 O O . ALA A 1 146 ? 9.690 -2.026 7.028 1.00 36.74 135 ALA A O 1
ATOM 1016 N N . GLY A 1 147 ? 8.983 -0.381 8.406 1.00 36.44 136 GLY A N 1
ATOM 1017 C CA . GLY A 1 147 ? 7.555 -0.623 8.234 1.00 36.88 136 GLY A CA 1
ATOM 1018 C C . GLY A 1 147 ? 6.915 0.735 8.386 1.00 36.73 136 GLY A C 1
ATOM 1019 O O . GLY A 1 147 ? 7.431 1.730 7.854 1.00 36.39 136 GLY A O 1
ATOM 1020 N N . THR A 1 148 ? 5.821 0.814 9.125 1.00 36.89 137 THR A N 1
ATOM 1021 C CA . THR A 1 148 ? 5.263 2.142 9.365 1.00 37.83 137 THR A CA 1
ATOM 1022 C C . THR A 1 148 ? 6.294 3.019 10.101 1.00 36.80 137 THR A C 1
ATOM 1023 O O . THR A 1 148 ? 6.331 4.248 9.912 1.00 36.27 137 THR A O 1
ATOM 1027 N N . GLY A 1 149 ? 7.124 2.398 10.939 1.00 35.08 138 GLY A N 1
ATOM 1028 C CA . GLY A 1 149 ? 8.252 3.115 11.524 1.00 33.65 138 GLY A CA 1
ATOM 1029 C C . GLY A 1 149 ? 9.500 2.261 11.399 1.00 33.27 138 GLY A C 1
ATOM 1030 O O . GLY A 1 149 ? 9.450 1.180 10.789 1.00 33.41 138 GLY A O 1
ATOM 1031 N N . LEU A 1 150 ? 10.607 2.720 11.975 1.00 31.86 139 LEU A N 1
ATOM 1032 C CA . LEU A 1 150 ? 11.846 1.946 11.961 1.00 31.14 139 LEU A CA 1
ATOM 1033 C C . LEU A 1 150 ? 12.062 1.400 13.364 1.00 30.93 139 LEU A C 1
ATOM 1034 O O . LEU A 1 150 ? 12.236 2.171 14.319 1.00 31.46 139 LEU A O 1
ATOM 1039 N N . GLY A 1 151 ? 12.020 0.084 13.514 1.00 29.90 140 GLY A N 1
ATOM 1040 C CA . GLY A 1 151 ? 12.225 -0.507 14.820 1.00 30.60 140 GLY A CA 1
ATOM 1041 C C . GLY A 1 151 ? 13.608 -1.113 14.947 1.00 31.42 140 GLY A C 1
ATOM 1042 O O . GLY A 1 151 ? 14.176 -1.551 13.938 1.00 32.46 140 GLY A O 1
ATOM 1043 N N . VAL A 1 152 ? 14.129 -1.165 16.177 1.00 31.32 141 VAL A N 1
ATOM 1044 C CA . VAL A 1 152 ? 15.401 -1.796 16.495 1.00 30.66 141 VAL A CA 1
ATOM 1045 C C . VAL A 1 152 ? 15.338 -2.407 17.892 1.00 30.05 141 VAL A C 1
ATOM 1046 O O . VAL A 1 152 ? 14.873 -1.766 18.833 1.00 30.31 141 VAL A O 1
ATOM 1050 N N . ALA A 1 153 ? 15.909 -3.591 18.049 1.00 29.76 142 ALA A N 1
ATOM 1051 C CA . ALA A 1 153 ? 16.119 -4.190 19.364 1.00 30.23 142 ALA A CA 1
ATOM 1052 C C . ALA A 1 153 ? 17.333 -5.121 19.281 1.00 30.57 142 ALA A C 1
ATOM 1053 O O . ALA A 1 153 ? 17.691 -5.523 18.202 1.00 30.79 142 ALA A O 1
ATOM 1055 N N . HIS A 1 154 ? 17.953 -5.440 20.415 1.00 31.26 143 HIS A N 1
ATOM 1056 C CA . HIS A 1 154 ? 19.084 -6.316 20.459 1.00 32.35 143 HIS A CA 1
ATOM 1057 C C . HIS A 1 154 ? 18.758 -7.507 21.379 1.00 34.60 143 HIS A C 1
ATOM 1058 O O . HIS A 1 154 ? 17.862 -7.450 22.261 1.00 34.26 143 HIS A O 1
ATOM 1065 N N . LEU A 1 155 ? 19.460 -8.601 21.143 1.00 35.75 144 LEU A N 1
ATOM 1066 C CA . LEU A 1 155 ? 19.292 -9.780 21.961 1.00 38.67 144 LEU A CA 1
ATOM 1067 C C . LEU A 1 155 ? 20.684 -10.234 22.336 1.00 39.30 144 LEU A C 1
ATOM 1068 O O . LEU A 1 155 ? 21.542 -10.363 21.447 1.00 39.80 144 LEU A O 1
ATOM 1073 N N . VAL A 1 156 ? 20.908 -10.418 23.642 1.00 40.31 145 VAL A N 1
ATOM 1074 C CA . VAL A 1 156 ? 22.167 -10.951 24.189 1.00 41.88 145 VAL A CA 1
ATOM 1075 C C . VAL A 1 156 ? 21.946 -12.221 25.068 1.00 43.65 145 VAL A C 1
ATOM 1076 O O . VAL A 1 156 ? 20.916 -12.404 25.707 1.00 42.43 145 VAL A O 1
ATOM 1080 N N . HIS A 1 157 ? 22.940 -13.092 25.052 1.00 45.90 146 HIS A N 1
ATOM 1081 C CA . HIS A 1 157 ? 22.864 -14.369 25.721 1.00 49.44 146 HIS A CA 1
ATOM 1082 C C . HIS A 1 157 ? 23.501 -14.238 27.085 1.00 51.08 146 HIS A C 1
ATOM 1083 O O . HIS A 1 157 ? 24.735 -14.118 27.218 1.00 51.58 146 HIS A O 1
ATOM 1090 N N . VAL A 1 158 ? 22.658 -14.228 28.097 1.00 52.86 147 VAL A N 1
ATOM 1091 C CA . VAL A 1 158 ? 23.140 -13.990 29.438 1.00 55.53 147 VAL A CA 1
ATOM 1092 C C . VAL A 1 158 ? 22.722 -15.146 30.319 1.00 57.17 147 VAL A C 1
ATOM 1093 O O . VAL A 1 158 ? 21.522 -15.366 30.567 1.00 57.31 147 VAL A O 1
ATOM 1097 N N . ASP A 1 159 ? 23.736 -15.892 30.753 1.00 59.55 148 ASP A N 1
ATOM 1098 C CA . ASP A 1 159 ? 23.605 -16.996 31.710 1.00 61.58 148 ASP A CA 1
ATOM 1099 C C . ASP A 1 159 ? 22.503 -17.966 31.314 1.00 61.75 148 ASP A C 1
ATOM 1100 O O . ASP A 1 159 ? 21.472 -18.090 32.004 1.00 61.74 148 ASP A O 1
ATOM 1105 N N . LYS A 1 160 ? 22.719 -18.626 30.179 1.00 62.13 149 LYS A N 1
ATOM 1106 C CA . LYS A 1 160 ? 21.854 -19.718 29.749 1.00 62.51 149 LYS A CA 1
ATOM 1107 C C . LYS A 1 160 ? 20.571 -19.285 29.001 1.00 61.56 149 LYS A C 1
ATOM 1108 O O . LYS A 1 160 ? 19.903 -20.122 28.397 1.00 61.94 149 LYS A O 1
ATOM 1114 N N . ARG A 1 161 ? 20.233 -17.996 29.017 1.00 59.97 150 ARG A N 1
ATOM 1115 C CA . ARG A 1 161 ? 19.038 -17.534 28.301 1.00 57.74 150 ARG A CA 1
ATOM 1116 C C . ARG A 1 161 ? 19.291 -16.284 27.461 1.00 55.37 150 ARG A C 1
ATOM 1117 O O . ARG A 1 161 ? 20.193 -15.496 27.759 1.00 55.24 150 ARG A O 1
ATOM 1125 N N . TRP A 1 162 ? 18.493 -16.111 26.409 1.00 52.25 151 TRP A N 1
ATOM 1126 C CA . TRP A 1 162 ? 18.572 -14.920 25.554 1.00 48.71 151 TRP A CA 1
ATOM 1127 C C . TRP A 1 162 ? 17.776 -13.787 26.221 1.00 46.64 151 TRP A C 1
ATOM 1128 O O . TRP A 1 162 ? 16.658 -14.025 26.640 1.00 46.03 151 TRP A O 1
ATOM 1139 N N . VAL A 1 163 ? 18.374 -12.589 26.324 1.00 43.87 152 VAL A N 1
ATOM 1140 C CA . VAL A 1 163 ? 17.810 -11.391 26.984 1.00 41.54 152 VAL A CA 1
ATOM 1141 C C . VAL A 1 163 ? 17.587 -10.221 25.958 1.00 40.67 152 VAL A C 1
ATOM 1142 O O . VAL A 1 163 ? 18.495 -9.885 25.180 1.00 38.61 152 VAL A O 1
ATOM 1146 N N . SER A 1 164 ? 16.396 -9.606 25.980 1.00 39.90 153 SER A N 1
ATOM 1147 C CA . SER A 1 164 ? 16.002 -8.603 24.993 1.00 38.81 153 SER A CA 1
ATOM 1148 C C . SER A 1 164 ? 16.341 -7.216 25.478 1.00 38.95 153 SER A C 1
ATOM 1149 O O . SER A 1 164 ? 16.033 -6.895 26.621 1.00 39.33 153 SER A O 1
ATOM 1152 N N . LEU A 1 165 ? 16.951 -6.395 24.606 1.00 37.32 154 LEU A N 1
ATOM 1153 C CA . LEU A 1 165 ? 17.364 -5.037 24.938 1.00 36.85 154 LEU A CA 1
ATOM 1154 C C . LEU A 1 165 ? 16.600 -4.041 24.027 1.00 35.94 154 LEU A C 1
ATOM 1155 O O . LEU A 1 165 ? 16.979 -3.796 22.900 1.00 35.85 154 LEU A O 1
ATOM 1160 N N . PRO A 1 166 ? 15.464 -3.541 24.497 1.00 35.55 155 PRO A N 1
ATOM 1161 C CA . PRO A 1 166 ? 14.628 -2.652 23.682 1.00 35.06 155 PRO A CA 1
ATOM 1162 C C . PRO A 1 166 ? 15.252 -1.290 23.483 1.00 34.04 155 PRO A C 1
ATOM 1163 O O . PRO A 1 166 ? 16.117 -0.896 24.239 1.00 34.53 155 PRO A O 1
ATOM 1167 N N . GLY A 1 167 ? 14.821 -0.571 22.466 1.00 34.40 156 GLY A N 1
ATOM 1168 C CA . GLY A 1 167 ? 15.156 0.845 22.389 1.00 33.71 156 GLY A CA 1
ATOM 1169 C C . GLY A 1 167 ? 14.435 1.533 21.258 1.00 33.57 156 GLY A C 1
ATOM 1170 O O . GLY A 1 167 ? 13.495 0.990 20.678 1.00 33.33 156 GLY A O 1
ATOM 1171 N N . GLU A 1 168 ? 14.936 2.714 20.906 1.00 33.69 157 GLU A N 1
ATOM 1172 C CA . GLU A 1 168 ? 14.331 3.554 19.915 1.00 33.06 157 GLU A CA 1
ATOM 1173 C C . GLU A 1 168 ? 15.392 3.950 18.919 1.00 32.88 157 GLU A C 1
ATOM 1174 O O . GLU A 1 168 ? 15.443 5.102 18.414 1.00 32.21 157 GLU A O 1
ATOM 1180 N N . GLY A 1 169 ? 16.215 2.942 18.587 1.00 32.60 158 GLY A N 1
ATOM 1181 C CA . GLY A 1 169 ? 17.314 3.076 17.657 1.00 30.98 158 GLY A CA 1
ATOM 1182 C C . GLY A 1 169 ? 16.921 3.529 16.279 1.00 31.38 158 GLY A C 1
ATOM 1183 O O . GLY A 1 169 ? 17.786 3.937 15.499 1.00 30.88 158 GLY A O 1
ATOM 1184 N N . GLY A 1 170 ? 15.630 3.444 15.958 1.00 30.38 159 GLY A N 1
ATOM 1185 C CA . GLY A 1 170 ? 15.150 3.989 14.712 1.00 30.43 159 GLY A CA 1
ATOM 1186 C C . GLY A 1 170 ? 15.230 5.497 14.694 1.00 31.39 159 GLY A C 1
ATOM 1187 O O . GLY A 1 170 ? 15.161 6.110 13.615 1.00 32.68 159 GLY A O 1
ATOM 1188 N N . HIS A 1 171 ? 15.383 6.119 15.864 1.00 31.25 160 HIS A N 1
ATOM 1189 C CA . HIS A 1 171 ? 15.318 7.573 15.902 1.00 32.06 160 HIS A CA 1
ATOM 1190 C C . HIS A 1 171 ? 16.683 8.289 15.964 1.00 31.97 160 HIS A C 1
ATOM 1191 O O . HIS A 1 171 ? 16.729 9.497 16.096 1.00 32.33 160 HIS A O 1
ATOM 1198 N N . VAL A 1 172 ? 17.783 7.545 15.834 1.00 31.80 161 VAL A N 1
ATOM 1199 C CA . VAL A 1 172 ? 19.118 8.140 15.861 1.00 32.17 161 VAL A CA 1
ATOM 1200 C C . VAL A 1 172 ? 19.245 8.940 14.585 1.00 32.64 161 VAL A C 1
ATOM 1201 O O . VAL A 1 172 ? 18.477 8.715 13.654 1.00 33.44 161 VAL A O 1
ATOM 1205 N N . ASP A 1 173 ? 20.205 9.856 14.530 1.00 33.20 162 ASP A N 1
ATOM 1206 C CA . ASP A 1 173 ? 20.443 10.681 13.347 1.00 34.45 162 ASP A CA 1
ATOM 1207 C C . ASP A 1 173 ? 20.638 9.868 12.061 1.00 35.30 162 ASP A C 1
ATOM 1208 O O . ASP A 1 173 ? 21.288 8.801 12.070 1.00 33.50 162 ASP A O 1
ATOM 1213 N N . PHE A 1 174 ? 20.118 10.391 10.950 1.00 36.10 163 PHE A N 1
ATOM 1214 C CA . PHE A 1 174 ? 20.385 9.792 9.645 1.00 38.19 163 PHE A CA 1
ATOM 1215 C C . PHE A 1 174 ? 21.854 10.046 9.285 1.00 38.98 163 PHE A C 1
ATOM 1216 O O . PHE A 1 174 ? 22.321 11.178 9.348 1.00 39.24 163 PHE A O 1
ATOM 1224 N N . ALA A 1 175 ? 22.586 8.999 8.927 1.00 39.25 164 ALA A N 1
ATOM 1225 C CA . ALA A 1 175 ? 24.003 9.146 8.621 1.00 40.70 164 ALA A CA 1
ATOM 1226 C C . ALA A 1 175 ? 24.357 8.992 7.120 1.00 42.49 164 ALA A C 1
ATOM 1227 O O . ALA A 1 175 ? 24.802 7.911 6.696 1.00 41.92 164 ALA A O 1
ATOM 1229 N N . PRO A 1 176 ? 24.262 10.078 6.344 1.00 44.36 165 PRO A N 1
ATOM 1230 C CA . PRO A 1 176 ? 24.484 10.001 4.887 1.00 46.39 165 PRO A CA 1
ATOM 1231 C C . PRO A 1 176 ? 25.956 9.711 4.606 1.00 48.61 165 PRO A C 1
ATOM 1232 O O . PRO A 1 176 ? 26.794 10.235 5.333 1.00 48.60 165 PRO A O 1
ATOM 1236 N N . ASN A 1 177 ? 26.260 8.848 3.639 1.00 51.10 166 ASN A N 1
ATOM 1237 C CA . ASN A 1 177 ? 27.659 8.559 3.298 1.00 54.36 166 ASN A CA 1
ATOM 1238 C C . ASN A 1 177 ? 28.168 9.227 1.986 1.00 56.13 166 ASN A C 1
ATOM 1239 O O . ASN A 1 177 ? 29.367 9.197 1.704 1.00 57.20 166 ASN A O 1
ATOM 1244 N N . SER A 1 178 ? 27.282 9.853 1.205 1.00 57.85 167 SER A N 1
ATOM 1245 C CA . SER A 1 178 ? 27.724 10.521 -0.024 1.00 59.05 167 SER A CA 1
ATOM 1246 C C . SER A 1 178 ? 27.227 11.967 -0.138 1.00 60.19 167 SER A C 1
ATOM 1247 O O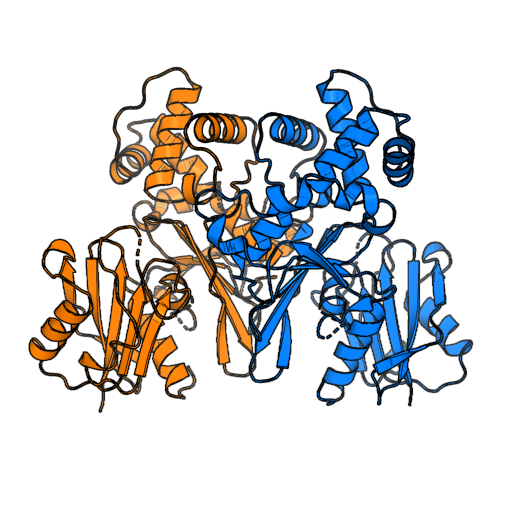 . SER A 1 178 ? 26.554 12.480 0.766 1.00 61.09 167 SER A O 1
ATOM 1250 N N . GLU A 1 179 ? 27.549 12.622 -1.260 1.00 60.93 168 GLU A N 1
ATOM 1251 C CA . GLU A 1 179 ? 27.222 14.036 -1.424 1.00 61.79 168 GLU A CA 1
ATOM 1252 C C . GLU A 1 179 ? 25.723 14.168 -1.723 1.00 61.26 168 GLU A C 1
ATOM 1253 O O . GLU A 1 179 ? 25.104 15.183 -1.387 1.00 61.56 168 GLU A O 1
ATOM 1259 N N . GLU A 1 180 ? 25.179 13.097 -2.308 1.00 60.34 169 GLU A N 1
ATOM 1260 C CA . GLU A 1 180 ? 23.802 12.970 -2.773 1.00 60.22 169 GLU A CA 1
ATOM 1261 C C . GLU A 1 180 ? 22.862 12.672 -1.606 1.00 58.88 169 GLU A C 1
ATOM 1262 O O . GLU A 1 180 ? 21.766 13.249 -1.495 1.00 58.16 169 GLU A O 1
ATOM 1268 N N . GLU A 1 181 ? 23.281 11.742 -0.759 1.00 57.24 170 GLU A N 1
ATOM 1269 C CA . GLU A 1 181 ? 22.513 11.467 0.443 1.00 56.03 170 GLU A CA 1
ATOM 1270 C C . GLU A 1 181 ? 22.546 12.641 1.418 1.00 54.73 170 GLU A C 1
ATOM 1271 O O . GLU A 1 181 ? 21.566 12.910 2.123 1.00 53.56 170 GLU A O 1
ATOM 1277 N N . ALA A 1 182 ? 23.650 13.390 1.404 1.00 53.27 171 ALA A N 1
ATOM 1278 C CA . ALA A 1 182 ? 23.768 14.616 2.177 1.00 52.41 171 ALA A CA 1
ATOM 1279 C C . ALA A 1 182 ? 22.835 15.663 1.594 1.00 51.49 171 ALA A C 1
ATOM 1280 O O . ALA A 1 182 ? 22.207 16.427 2.344 1.00 51.05 171 ALA A O 1
ATOM 1282 N N . ILE A 1 183 ? 22.724 15.702 0.263 1.00 50.78 172 ILE A N 1
ATOM 1283 C CA . ILE A 1 183 ? 21.810 16.673 -0.344 1.00 50.00 172 ILE A CA 1
ATOM 1284 C C . ILE A 1 183 ? 20.402 16.349 0.149 1.00 48.89 172 ILE A C 1
ATOM 1285 O O . ILE A 1 183 ? 19.693 17.255 0.594 1.00 49.73 172 ILE A O 1
ATOM 1290 N N . ILE A 1 184 ? 20.037 15.062 0.140 1.00 47.22 173 ILE A N 1
ATOM 1291 C CA . ILE A 1 184 ? 18.755 14.593 0.698 1.00 45.72 173 ILE A CA 1
ATOM 1292 C C . ILE A 1 184 ? 18.614 14.955 2.182 1.00 45.52 173 ILE A C 1
ATOM 1293 O O . ILE A 1 184 ? 17.569 15.462 2.621 1.00 45.08 173 ILE A O 1
ATOM 1298 N N . LEU A 1 185 ? 19.675 14.735 2.952 1.00 45.89 174 LEU A N 1
ATOM 1299 C CA . LEU A 1 185 ? 19.650 15.153 4.349 1.00 46.15 174 LEU A CA 1
ATOM 1300 C C . LEU A 1 185 ? 19.305 16.643 4.465 1.00 46.81 174 LEU A C 1
ATOM 1301 O O . LEU A 1 185 ? 18.396 17.035 5.179 1.00 46.50 174 LEU A O 1
ATOM 1306 N N . GLU A 1 186 ? 20.035 17.486 3.759 1.00 48.39 175 GLU A N 1
ATOM 1307 C CA . GLU A 1 186 ? 19.781 18.908 3.908 1.00 49.17 175 GLU A CA 1
ATOM 1308 C C . GLU A 1 186 ? 18.365 19.290 3.444 1.00 50.16 175 GLU A C 1
ATOM 1309 O O . GLU A 1 186 ? 17.716 20.108 4.093 1.00 50.46 175 GLU A O 1
ATOM 1320 N N . ILE A 1 187 ? 17.855 18.635 2.391 1.00 51.13 176 ILE A N 1
ATOM 1321 C CA . ILE A 1 187 ? 16.475 18.879 1.923 1.00 52.03 176 ILE A CA 1
ATOM 1322 C C . ILE A 1 187 ? 15.444 18.534 2.999 1.00 53.05 176 ILE A C 1
ATOM 1323 O O . ILE A 1 187 ? 14.503 19.299 3.286 1.00 53.79 176 ILE A O 1
ATOM 1328 N N . LEU A 1 188 ? 15.621 17.370 3.609 1.00 53.97 177 LEU A N 1
ATOM 1329 C CA . LEU A 1 188 ? 14.736 16.971 4.683 1.00 54.22 177 LEU A CA 1
ATOM 1330 C C . LEU A 1 188 ? 14.931 17.844 5.928 1.00 54.91 177 LEU A C 1
ATOM 1331 O O . LEU A 1 188 ? 13.953 18.172 6.607 1.00 53.97 177 LEU A O 1
ATOM 1336 N N . ARG A 1 189 ? 16.186 18.224 6.212 1.00 56.05 178 ARG A N 1
ATOM 1337 C CA . ARG A 1 189 ? 16.501 19.095 7.353 1.00 58.13 178 ARG A CA 1
ATOM 1338 C C . ARG A 1 189 ? 15.767 20.430 7.218 1.00 58.64 178 ARG A C 1
ATOM 1339 O O . ARG A 1 189 ? 15.114 20.869 8.154 1.00 58.84 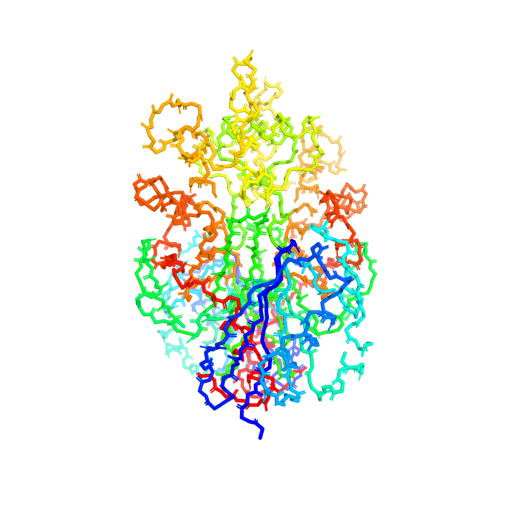178 ARG A O 1
ATOM 1347 N N . ALA A 1 190 ? 15.826 21.043 6.041 1.00 59.29 179 ALA A N 1
ATOM 1348 C CA . ALA A 1 190 ? 15.118 22.305 5.813 1.00 60.56 179 ALA A CA 1
ATOM 1349 C C . ALA A 1 190 ? 13.603 22.215 6.083 1.00 61.33 179 ALA A C 1
ATOM 1350 O O . ALA A 1 190 ? 13.040 23.076 6.773 1.00 61.74 179 ALA A O 1
ATOM 1352 N N . GLU A 1 191 ? 12.959 21.157 5.581 1.00 61.77 180 GLU A N 1
ATOM 1353 C CA . GLU A 1 191 ? 11.513 20.989 5.730 1.00 61.80 180 GLU A CA 1
ATOM 1354 C C . GLU A 1 191 ? 11.083 20.605 7.133 1.00 61.06 180 GLU A C 1
ATOM 1355 O O . GLU A 1 191 ? 10.065 21.077 7.631 1.00 61.56 180 GLU A O 1
ATOM 1361 N N . ILE A 1 192 ? 11.823 19.701 7.753 1.00 59.81 181 ILE A N 1
ATOM 1362 C CA . ILE A 1 192 ? 11.530 19.301 9.124 1.00 58.33 181 ILE A CA 1
ATOM 1363 C C . ILE A 1 192 ? 12.762 19.650 9.947 1.00 56.98 181 ILE A C 1
ATOM 1364 O O . ILE A 1 192 ? 13.653 20.351 9.459 1.00 57.16 181 ILE A O 1
ATOM 1369 N N . GLY A 1 193 ? 12.854 19.188 11.182 1.00 54.88 182 GLY A N 1
ATOM 1370 C CA . GLY A 1 193 ? 14.069 19.492 11.918 1.00 53.08 182 GLY A CA 1
ATOM 1371 C C . GLY A 1 193 ? 15.150 18.418 11.839 1.00 51.31 182 GLY A C 1
ATOM 1372 O O . GLY A 1 193 ? 15.711 18.064 10.771 1.00 51.20 182 GLY A O 1
ATOM 1373 N N . HIS A 1 194 ? 15.455 17.907 13.022 1.00 48.63 183 HIS A N 1
ATOM 1374 C CA . HIS A 1 194 ? 16.185 16.672 13.137 1.00 45.28 183 HIS A CA 1
ATOM 1375 C C . HIS A 1 194 ? 15.754 15.639 12.074 1.00 43.42 183 HIS A C 1
ATOM 1376 O O . HIS A 1 194 ? 14.546 15.333 11.953 1.00 43.09 183 HIS A O 1
ATOM 1383 N N . VAL A 1 195 ? 16.717 15.122 11.307 1.00 40.14 184 VAL A N 1
ATOM 1384 C CA . VAL A 1 195 ? 16.414 14.025 10.387 1.00 38.07 184 VAL A CA 1
ATOM 1385 C C . VAL A 1 195 ? 16.881 12.689 10.980 1.00 37.74 184 VAL A C 1
ATOM 1386 O O . VAL A 1 195 ? 18.074 12.378 10.957 1.00 36.75 184 VAL A O 1
ATOM 1390 N N . SER A 1 196 ? 15.942 11.898 11.494 1.00 36.24 185 SER A N 1
ATOM 1391 C CA . SER A 1 196 ? 16.294 10.582 12.001 1.00 35.10 185 SER A CA 1
ATOM 1392 C C . SER A 1 196 ? 16.400 9.518 10.879 1.00 34.75 185 SER A C 1
ATOM 1393 O O . SER A 1 196 ? 15.915 9.704 9.758 1.00 35.55 185 SER A O 1
ATOM 1396 N N . ALA A 1 197 ? 16.996 8.375 11.183 1.00 34.77 186 ALA A N 1
ATOM 1397 C CA . ALA A 1 197 ? 17.005 7.264 10.209 1.00 35.20 186 ALA A CA 1
ATOM 1398 C C . ALA A 1 197 ? 15.583 6.880 9.744 1.00 34.83 186 ALA A C 1
ATOM 1399 O O . ALA A 1 197 ? 15.373 6.518 8.585 1.00 34.13 186 ALA A O 1
ATOM 1401 N N . GLU A 1 198 ? 14.622 6.959 10.663 1.00 34.84 187 GLU A N 1
ATOM 1402 C CA . GLU A 1 198 ? 13.242 6.594 10.366 1.00 36.07 187 GLU A CA 1
ATOM 1403 C C . GLU A 1 198 ? 12.657 7.503 9.289 1.00 36.45 187 GLU A C 1
ATOM 1404 O O . GLU A 1 198 ? 11.843 7.108 8.495 1.00 36.08 187 GLU A O 1
ATOM 1410 N N . ARG A 1 199 ? 13.104 8.739 9.259 1.00 38.20 188 ARG A N 1
ATOM 1411 C CA . ARG A 1 199 ? 12.686 9.656 8.214 1.00 38.75 188 ARG A CA 1
ATOM 1412 C C . ARG A 1 199 ? 12.934 9.107 6.812 1.00 38.61 188 ARG A C 1
ATOM 1413 O O . ARG A 1 199 ? 12.356 9.566 5.846 1.00 38.70 188 ARG A O 1
ATOM 1421 N N . VAL A 1 200 ? 13.770 8.092 6.710 1.00 38.91 189 VAL A N 1
ATOM 1422 C CA . VAL A 1 200 ? 14.233 7.617 5.423 1.00 39.28 189 VAL A CA 1
ATOM 1423 C C . VAL A 1 200 ? 14.066 6.060 5.294 1.00 40.00 189 VAL A C 1
ATOM 1424 O O . VAL A 1 200 ? 13.976 5.527 4.180 1.00 41.25 189 VAL A O 1
ATOM 1428 N N . LEU A 1 201 ? 13.974 5.344 6.423 1.00 39.12 190 LEU A N 1
ATOM 1429 C CA . LEU A 1 201 ? 13.838 3.876 6.398 1.00 38.93 190 LEU A CA 1
ATOM 1430 C C . LEU A 1 201 ? 12.528 3.485 7.024 1.00 38.62 190 LEU A C 1
ATOM 1431 O O . LEU A 1 201 ? 12.476 3.164 8.209 1.00 38.93 190 LEU A O 1
ATOM 1436 N N . SER A 1 202 ? 11.489 3.488 6.208 1.00 37.96 191 SER A N 1
ATOM 1437 C CA . SER A 1 202 ? 10.141 3.243 6.643 1.00 38.82 191 SER A CA 1
ATOM 1438 C C . SER A 1 202 ? 9.287 3.501 5.414 1.00 38.87 191 SER A C 1
ATOM 1439 O O . SER A 1 202 ? 9.773 4.059 4.434 1.00 37.89 191 SER A O 1
ATOM 1442 N N . GLY A 1 203 ? 8.022 3.092 5.465 1.00 39.81 192 GLY A N 1
ATOM 1443 C CA . GLY A 1 203 ? 7.051 3.431 4.432 1.00 39.21 192 GLY A CA 1
ATOM 1444 C C . GLY A 1 203 ? 7.048 4.914 4.100 1.00 40.11 192 GLY A C 1
ATOM 1445 O O . GLY A 1 203 ? 7.325 5.296 2.946 1.00 41.04 192 GLY A O 1
ATOM 1446 N N . PRO A 1 204 ? 6.740 5.760 5.088 1.00 39.83 193 PRO A N 1
ATOM 1447 C CA . PRO A 1 204 ? 6.825 7.218 4.907 1.00 39.78 193 PRO A CA 1
ATOM 1448 C C . PRO A 1 204 ? 8.233 7.698 4.517 1.00 39.62 193 PRO A C 1
ATOM 1449 O O . PRO A 1 204 ? 8.364 8.638 3.740 1.00 40.08 193 PRO A O 1
ATOM 1453 N N . GLY A 1 205 ? 9.264 7.014 5.019 1.00 40.06 194 GLY A N 1
ATOM 1454 C CA . GLY A 1 205 ? 10.640 7.236 4.616 1.00 38.94 194 GLY A CA 1
ATOM 1455 C C . GLY A 1 205 ? 10.849 7.153 3.124 1.00 38.71 194 GLY A C 1
ATOM 1456 O O . GLY A 1 205 ? 11.582 7.986 2.562 1.00 37.61 194 GLY A O 1
ATOM 1457 N N . LEU A 1 206 ? 10.203 6.173 2.480 1.00 38.75 195 LEU A N 1
ATOM 1458 C CA . LEU A 1 206 ? 10.289 6.025 1.018 1.00 39.18 195 LEU A CA 1
ATOM 1459 C C . LEU A 1 206 ? 9.720 7.244 0.297 1.00 38.33 195 LEU A C 1
ATOM 1460 O O . LEU A 1 206 ? 10.263 7.685 -0.715 1.00 38.37 195 LEU A O 1
ATOM 1465 N N . VAL A 1 207 ? 8.618 7.772 0.824 1.00 38.01 196 VAL A N 1
ATOM 1466 C CA . VAL A 1 207 ? 8.000 8.973 0.282 1.00 37.23 196 VAL A CA 1
ATOM 1467 C C . VAL A 1 207 ? 8.961 10.159 0.466 1.00 38.30 196 VAL A C 1
ATOM 1468 O O . VAL A 1 207 ? 9.222 10.925 -0.471 1.00 37.50 196 VAL A O 1
ATOM 1472 N N . ASN A 1 208 ? 9.533 10.274 1.660 1.00 38.52 197 ASN A N 1
ATOM 1473 C CA . ASN A 1 208 ? 10.520 11.329 1.879 1.00 39.57 197 ASN A CA 1
ATOM 1474 C C . ASN A 1 208 ? 11.666 11.227 0.889 1.00 39.46 197 ASN A C 1
ATOM 1475 O O . ASN A 1 208 ? 12.054 12.270 0.327 1.00 41.02 197 ASN A O 1
ATOM 1480 N N . LEU A 1 209 ? 12.191 10.030 0.651 1.00 37.40 198 LEU A N 1
ATOM 1481 C CA . LEU A 1 209 ? 13.292 9.879 -0.294 1.00 38.16 198 LEU A CA 1
ATOM 1482 C C . LEU A 1 209 ? 12.893 10.332 -1.700 1.00 38.28 198 LEU A C 1
ATOM 1483 O O . LEU A 1 209 ? 13.609 11.093 -2.359 1.00 36.62 198 LEU A O 1
ATOM 1488 N N . TYR A 1 210 ? 11.760 9.814 -2.146 1.00 38.75 199 TYR A N 1
ATOM 1489 C CA . TYR A 1 210 ? 11.191 10.175 -3.427 1.00 40.01 199 TYR A CA 1
ATOM 1490 C C . TYR A 1 210 ? 11.063 11.716 -3.601 1.00 40.28 199 TYR A C 1
ATOM 1491 O O . TYR A 1 210 ? 11.536 12.261 -4.591 1.00 39.34 199 TYR A O 1
ATOM 1500 N N . ARG A 1 211 ? 10.439 12.399 -2.636 1.00 41.29 200 ARG A N 1
ATOM 1501 C CA . ARG A 1 211 ? 10.299 13.867 -2.667 1.00 43.24 200 ARG A CA 1
ATOM 1502 C C . ARG A 1 211 ? 11.650 14.562 -2.772 1.00 44.08 200 ARG A C 1
ATOM 1503 O O . ARG A 1 211 ? 11.835 15.477 -3.602 1.00 44.68 200 ARG A O 1
ATOM 1511 N N . ALA A 1 212 ? 12.590 14.121 -1.933 1.00 43.54 201 ALA A N 1
ATOM 1512 C CA . ALA A 1 212 ? 13.908 14.738 -1.856 1.00 43.40 201 ALA A CA 1
ATOM 1513 C C . ALA A 1 212 ? 14.689 14.511 -3.139 1.00 43.56 201 ALA A C 1
ATOM 1514 O O . ALA A 1 212 ? 15.399 15.405 -3.575 1.00 43.41 201 ALA A O 1
ATOM 1516 N N . ILE A 1 213 ? 14.546 13.326 -3.749 1.00 43.53 202 ILE A N 1
ATOM 1517 C CA . ILE A 1 213 ? 15.168 13.033 -5.049 1.00 43.87 202 ILE A CA 1
ATOM 1518 C C . ILE A 1 213 ? 14.648 13.988 -6.140 1.00 43.93 202 ILE A C 1
ATOM 1519 O O . ILE A 1 213 ? 15.416 14.445 -6.990 1.00 43.03 202 ILE A O 1
ATOM 1524 N N . VAL A 1 214 ? 13.338 14.267 -6.091 1.00 44.33 203 VAL A N 1
ATOM 1525 C CA . VAL A 1 214 ? 12.670 15.169 -7.033 1.00 44.46 203 VAL A CA 1
ATOM 1526 C C . VAL A 1 214 ? 13.169 16.629 -6.869 1.00 45.35 203 VAL A C 1
ATOM 1527 O O . VAL A 1 214 ? 13.738 17.213 -7.815 1.00 44.73 203 VAL A O 1
ATOM 1531 N N . LYS A 1 215 ? 12.966 17.196 -5.677 1.00 46.25 204 LYS A N 1
ATOM 1532 C CA . LYS A 1 215 ? 13.401 18.560 -5.356 1.00 48.27 204 LYS A CA 1
ATOM 1533 C C . LYS A 1 215 ? 14.881 18.882 -5.673 1.00 49.15 204 LYS A C 1
ATOM 1534 O O . LYS A 1 215 ? 15.235 20.053 -5.912 1.00 49.83 204 LYS A O 1
ATOM 1540 N N . ALA A 1 216 ? 15.706 17.829 -5.650 1.00 49.87 205 ALA A N 1
ATOM 1541 C CA . ALA A 1 216 ? 17.162 17.861 -5.820 1.00 50.88 205 ALA A CA 1
ATOM 1542 C C . ALA A 1 216 ? 17.541 17.879 -7.287 1.00 51.48 205 ALA A C 1
ATOM 1543 O O . ALA A 1 216 ? 18.601 18.370 -7.655 1.00 51.44 205 ALA A O 1
ATOM 1545 N N . ASP A 1 217 ? 16.680 17.272 -8.102 1.00 52.19 206 ASP A N 1
ATOM 1546 C CA . ASP A 1 217 ? 16.694 17.428 -9.549 1.00 52.84 206 ASP A CA 1
ATOM 1547 C C . ASP A 1 217 ? 15.842 18.671 -9.935 1.00 52.85 206 ASP A C 1
ATOM 1548 O O . ASP A 1 217 ? 15.382 18.800 -11.079 1.00 52.37 206 ASP A O 1
ATOM 1553 N N . ASN A 1 218 ? 15.629 19.562 -8.960 1.00 52.33 207 ASN A N 1
ATOM 1554 C CA . ASN A 1 218 ? 14.827 20.778 -9.129 1.00 53.09 207 ASN A CA 1
ATOM 1555 C C . ASN A 1 218 ? 13.468 20.585 -9.792 1.00 52.69 207 ASN A C 1
ATOM 1556 O O . ASN A 1 218 ? 13.126 21.315 -10.719 1.00 53.44 207 ASN A O 1
ATOM 1561 N N . ARG A 1 219 ? 12.692 19.626 -9.309 1.00 51.46 208 ARG A N 1
ATOM 1562 C CA . ARG A 1 219 ? 11.371 19.398 -9.844 1.00 50.42 208 ARG A CA 1
ATOM 1563 C C . ARG A 1 219 ? 10.406 19.462 -8.676 1.00 50.83 208 ARG A C 1
ATOM 1564 O O . ARG A 1 219 ? 10.847 19.671 -7.520 1.00 50.76 208 ARG A O 1
ATOM 1572 N N . LEU A 1 220 ? 9.107 19.345 -8.971 1.00 50.42 209 LEU A N 1
ATOM 1573 C CA . LEU A 1 220 ? 8.067 19.327 -7.947 1.00 51.10 209 LEU A CA 1
ATOM 1574 C C . LEU A 1 220 ? 7.517 17.903 -7.788 1.00 51.58 209 LEU A C 1
ATOM 1575 O O . LEU A 1 220 ? 7.139 17.252 -8.770 1.00 50.61 209 LEU A O 1
ATOM 1580 N N . PRO A 1 221 ? 7.524 17.397 -6.561 1.00 52.26 210 PRO A N 1
ATOM 1581 C CA . PRO A 1 221 ? 7.042 16.042 -6.313 1.00 52.85 210 PRO A CA 1
ATOM 1582 C C . PRO A 1 221 ? 5.515 15.985 -6.272 1.00 53.51 210 PRO A C 1
ATOM 1583 O O . PRO A 1 221 ? 4.848 16.995 -6.084 1.00 53.38 210 PRO A O 1
ATOM 1587 N N . GLU A 1 222 ? 4.990 14.786 -6.469 1.00 54.53 211 GLU A N 1
ATOM 1588 C CA . GLU A 1 222 ? 3.583 14.490 -6.305 1.00 55.73 211 GLU A CA 1
ATOM 1589 C C . GLU A 1 222 ? 3.307 14.076 -4.841 1.00 55.87 211 GLU A C 1
ATOM 1590 O O . GLU A 1 222 ? 4.226 13.890 -4.034 1.00 55.83 211 GLU A O 1
ATOM 1596 N N . ASN A 1 223 ? 2.028 13.967 -4.504 1.00 55.82 212 ASN A N 1
ATOM 1597 C CA . ASN A 1 223 ? 1.607 13.571 -3.182 1.00 55.82 212 ASN A CA 1
ATOM 1598 C C . ASN A 1 223 ? 1.462 12.054 -3.137 1.00 54.70 212 ASN A C 1
ATOM 1599 O O . ASN A 1 223 ? 0.346 11.546 -2.947 1.00 55.27 212 ASN A O 1
ATOM 1604 N N . LEU A 1 224 ? 2.578 11.341 -3.320 1.00 52.37 213 LEU A N 1
ATOM 1605 C CA . LEU A 1 224 ? 2.543 9.890 -3.459 1.00 50.19 213 LEU A CA 1
ATOM 1606 C C . LEU A 1 224 ? 2.494 9.219 -2.093 1.00 49.27 213 LEU A C 1
ATOM 1607 O O . LEU A 1 224 ? 2.849 9.817 -1.077 1.00 48.83 213 LEU A O 1
ATOM 1612 N N . LYS A 1 225 ? 2.005 7.991 -2.089 1.00 48.37 214 LYS A N 1
ATOM 1613 C CA . LYS A 1 225 ? 1.872 7.182 -0.899 1.00 48.04 214 LYS A CA 1
ATOM 1614 C C . LYS A 1 225 ? 2.941 6.114 -0.957 1.00 47.59 214 LYS A C 1
ATOM 1615 O O . LYS A 1 225 ? 3.460 5.823 -2.033 1.00 46.74 214 LYS A O 1
ATOM 1621 N N . PRO A 1 226 ? 3.268 5.509 0.183 1.00 47.71 215 PRO A N 1
ATOM 1622 C CA . PRO A 1 226 ? 4.376 4.554 0.236 1.00 46.86 215 PRO A CA 1
ATOM 1623 C C . PRO A 1 226 ? 4.212 3.349 -0.731 1.00 46.84 215 PRO A C 1
ATOM 1624 O O . PRO A 1 226 ? 5.188 2.944 -1.365 1.00 45.39 215 PRO A O 1
ATOM 1628 N N . LYS A 1 227 ? 3.001 2.807 -0.866 1.00 46.96 216 LYS A N 1
ATOM 1629 C CA . LYS A 1 227 ? 2.750 1.726 -1.842 1.00 47.54 216 LYS A CA 1
ATOM 1630 C C . LYS A 1 227 ? 2.867 2.207 -3.298 1.00 46.46 216 LYS A C 1
ATOM 1631 O O . LYS A 1 227 ? 3.188 1.428 -4.184 1.00 46.24 216 LYS A O 1
ATOM 1637 N N . ASP A 1 228 ? 2.593 3.489 -3.539 1.00 45.48 217 ASP A N 1
ATOM 1638 C CA . ASP A 1 228 ? 2.838 4.102 -4.840 1.00 44.76 217 ASP A CA 1
ATOM 1639 C C . ASP A 1 228 ? 4.301 3.979 -5.200 1.00 43.72 217 ASP A C 1
ATOM 1640 O O . ASP A 1 228 ? 4.631 3.715 -6.367 1.00 42.62 217 ASP A O 1
ATOM 1645 N N . ILE A 1 229 ? 5.175 4.204 -4.207 1.00 41.84 218 ILE A N 1
ATOM 1646 C CA . ILE A 1 229 ? 6.591 4.201 -4.486 1.00 40.66 218 ILE A CA 1
ATOM 1647 C C . ILE A 1 229 ? 7.012 2.804 -4.944 1.00 41.02 218 ILE A C 1
ATOM 1648 O O . ILE A 1 229 ? 7.676 2.672 -5.973 1.00 39.75 218 ILE A O 1
ATOM 1653 N N . THR A 1 230 ? 6.630 1.772 -4.187 1.00 41.46 219 THR A N 1
ATOM 1654 C CA . THR A 1 230 ? 7.105 0.414 -4.483 1.00 42.68 219 THR A CA 1
ATOM 1655 C C . THR A 1 230 ? 6.527 -0.104 -5.790 1.00 43.15 219 THR A C 1
ATOM 1656 O O . THR A 1 230 ? 7.242 -0.684 -6.590 1.00 43.43 219 THR A O 1
ATOM 1660 N N . GLU A 1 231 ? 5.241 0.131 -6.013 1.00 44.62 220 GLU A N 1
ATOM 1661 C CA . GLU A 1 231 ? 4.614 -0.203 -7.301 1.00 46.21 220 GLU A CA 1
ATOM 1662 C C . GLU A 1 231 ? 5.336 0.359 -8.504 1.00 45.56 220 GLU A C 1
ATOM 1663 O O . GLU A 1 231 ? 5.700 -0.386 -9.424 1.00 45.43 220 GLU A O 1
ATOM 1669 N N . ARG A 1 232 ? 5.517 1.675 -8.508 1.00 44.98 221 ARG A N 1
ATOM 1670 C CA . ARG A 1 232 ? 6.071 2.344 -9.681 1.00 44.58 221 ARG A CA 1
ATOM 1671 C C . ARG A 1 232 ? 7.510 1.944 -9.869 1.00 45.01 221 ARG A C 1
ATOM 1672 O O . ARG A 1 232 ? 7.987 1.812 -10.999 1.00 45.68 221 ARG A O 1
ATOM 1680 N N . ALA A 1 233 ? 8.216 1.781 -8.759 1.00 45.38 222 ALA A N 1
ATOM 1681 C CA . ALA A 1 233 ? 9.549 1.216 -8.815 1.00 45.48 222 ALA A CA 1
ATOM 1682 C C . ALA A 1 233 ? 9.509 -0.158 -9.517 1.00 45.38 222 ALA A C 1
ATOM 1683 O O . ALA A 1 233 ? 10.180 -0.333 -10.513 1.00 44.98 222 ALA A O 1
ATOM 1685 N N . LEU A 1 234 ? 8.690 -1.088 -9.031 1.00 45.55 223 LEU A N 1
ATOM 1686 C CA . LEU A 1 234 ? 8.705 -2.456 -9.559 1.00 47.17 223 LEU A CA 1
ATOM 1687 C C . LEU A 1 234 ? 8.156 -2.538 -10.987 1.00 47.10 223 LEU A C 1
ATOM 1688 O O . LEU A 1 234 ? 8.537 -3.422 -11.748 1.00 46.76 223 LEU A O 1
ATOM 1693 N N . ALA A 1 235 ? 7.247 -1.623 -11.323 1.00 47.15 224 ALA A N 1
ATOM 1694 C CA . ALA A 1 235 ? 6.670 -1.571 -12.663 1.00 47.16 224 ALA A CA 1
ATOM 1695 C C . ALA A 1 235 ? 7.6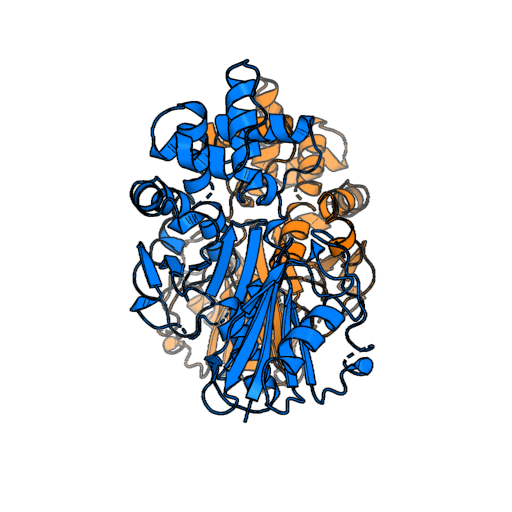26 -0.838 -13.552 1.00 47.07 224 ALA A C 1
ATOM 1696 O O . ALA A 1 235 ? 7.510 -0.877 -14.776 1.00 47.28 224 ALA A O 1
ATOM 1698 N N . ASP A 1 236 ? 8.582 -0.146 -12.942 1.00 47.39 225 ASP A N 1
ATOM 1699 C CA . ASP A 1 236 ? 9.562 0.596 -13.727 1.00 47.56 225 ASP A CA 1
ATOM 1700 C C . ASP A 1 236 ? 8.834 1.760 -14.462 1.00 46.29 225 ASP A C 1
ATOM 1701 O O . ASP A 1 236 ? 9.187 2.128 -15.581 1.00 45.63 225 ASP A O 1
ATOM 1706 N N . SER A 1 237 ? 7.815 2.329 -13.820 1.00 44.47 226 SER A N 1
ATOM 1707 C CA . SER A 1 237 ? 7.006 3.376 -14.431 1.00 43.14 226 SER A CA 1
ATOM 1708 C C . SER A 1 237 ? 7.329 4.774 -13.897 1.00 42.41 226 SER A C 1
ATOM 1709 O O . SER A 1 237 ? 6.612 5.743 -14.196 1.00 42.27 226 SER A O 1
ATOM 1712 N N . CYS A 1 238 ? 8.376 4.876 -13.087 1.00 41.32 227 CYS A N 1
ATOM 1713 C CA . CYS A 1 238 ? 8.812 6.162 -12.533 1.00 40.41 227 CYS A CA 1
ATOM 1714 C C . CYS A 1 238 ? 10.256 6.077 -12.020 1.00 39.99 227 CYS A C 1
ATOM 1715 O O . CYS A 1 238 ? 10.531 5.428 -11.002 1.00 39.44 227 CYS A O 1
ATOM 1718 N N . THR A 1 239 ? 11.167 6.742 -12.733 1.00 39.85 228 THR A N 1
ATOM 1719 C CA . THR A 1 239 ? 12.595 6.719 -12.400 1.00 40.10 228 THR A CA 1
ATOM 1720 C C . THR A 1 239 ? 12.895 7.334 -11.042 1.00 39.96 228 THR A C 1
ATOM 1721 O O . THR A 1 239 ? 13.929 7.032 -10.465 1.00 39.98 228 THR A O 1
ATOM 1725 N N . ASP A 1 240 ? 12.019 8.212 -10.545 1.00 39.76 229 ASP A N 1
ATOM 1726 C CA . ASP A 1 240 ? 12.208 8.780 -9.202 1.00 39.90 229 ASP A CA 1
ATOM 1727 C C . ASP A 1 240 ? 11.878 7.758 -8.088 1.00 40.39 229 ASP A C 1
ATOM 1728 O O . ASP A 1 240 ? 12.628 7.641 -7.088 1.00 39.35 229 ASP A O 1
ATOM 1733 N N . CYS A 1 241 ? 10.761 7.041 -8.263 1.00 39.93 230 CYS A N 1
ATOM 1734 C CA . CYS A 1 241 ? 10.404 5.946 -7.377 1.00 40.56 230 CYS A CA 1
ATOM 1735 C C . CYS A 1 241 ? 11.426 4.796 -7.460 1.00 41.45 230 CYS A C 1
ATOM 1736 O O . CYS A 1 241 ? 11.848 4.266 -6.426 1.00 41.61 230 CYS A O 1
ATOM 1739 N N . ARG A 1 242 ? 11.841 4.409 -8.662 1.00 42.38 231 ARG A N 1
ATOM 1740 C CA . ARG A 1 242 ? 12.899 3.411 -8.750 1.00 43.78 231 ARG A CA 1
ATOM 1741 C C . ARG A 1 242 ? 14.120 3.863 -7.944 1.00 44.04 231 ARG A C 1
ATOM 1742 O O . ARG A 1 242 ? 14.610 3.114 -7.099 1.00 43.88 231 ARG A O 1
ATOM 1750 N N . ARG A 1 243 ? 14.588 5.090 -8.185 1.00 43.69 232 ARG A N 1
ATOM 1751 C CA . ARG A 1 243 ? 15.744 5.645 -7.471 1.00 43.57 232 ARG A CA 1
ATOM 1752 C C . ARG A 1 243 ? 15.555 5.641 -5.944 1.00 42.94 232 ARG A C 1
ATOM 1753 O O . ARG A 1 243 ? 16.462 5.270 -5.213 1.00 42.74 232 ARG A O 1
ATOM 1761 N N . ALA A 1 244 ? 14.374 6.023 -5.463 1.00 41.41 233 ALA A N 1
ATOM 1762 C CA . ALA A 1 244 ? 14.148 6.072 -4.035 1.00 40.49 233 ALA A CA 1
ATOM 1763 C C . ALA A 1 244 ? 14.346 4.682 -3.434 1.00 40.28 233 ALA A C 1
ATOM 1764 O O . ALA A 1 244 ? 14.900 4.527 -2.340 1.00 40.13 233 ALA A O 1
ATOM 1766 N N . LEU A 1 245 ? 13.895 3.677 -4.164 1.00 39.62 234 LEU A N 1
ATOM 1767 C CA . LEU A 1 245 ? 13.884 2.318 -3.651 1.00 40.52 234 LEU A CA 1
ATOM 1768 C C . LEU A 1 245 ? 15.288 1.785 -3.616 1.00 40.19 234 LEU A C 1
ATOM 1769 O O . LEU A 1 245 ? 15.627 1.007 -2.734 1.00 39.96 234 LEU A O 1
ATOM 1774 N N . SER A 1 246 ? 16.094 2.228 -4.575 1.00 40.60 235 SER A N 1
ATOM 1775 C CA . SER A 1 246 ? 17.466 1.778 -4.690 1.00 41.60 235 SER A CA 1
ATOM 1776 C C . SER A 1 246 ? 18.182 2.328 -3.512 1.00 41.40 235 SER A C 1
ATOM 1777 O O . SER A 1 246 ? 19.030 1.696 -2.946 1.00 42.02 235 SER A O 1
ATOM 1780 N N . LEU A 1 247 ? 17.850 3.556 -3.174 1.00 41.12 236 LEU A N 1
ATOM 1781 C CA . LEU A 1 247 ? 18.585 4.264 -2.176 1.00 41.15 236 LEU A CA 1
ATOM 1782 C C . LEU A 1 247 ? 18.167 3.695 -0.811 1.00 39.78 236 LEU A C 1
ATOM 1783 O O . LEU A 1 247 ? 19.007 3.475 0.059 1.00 38.93 236 LEU A O 1
ATOM 1788 N N . PHE A 1 248 ? 16.868 3.460 -0.643 1.00 38.65 237 PHE A N 1
ATOM 1789 C CA . PHE A 1 248 ? 16.356 2.801 0.557 1.00 38.47 237 PHE A CA 1
ATOM 1790 C C . PHE A 1 248 ? 17.139 1.492 0.863 1.00 38.02 237 PHE A C 1
ATOM 1791 O O . PHE A 1 248 ? 17.542 1.278 2.010 1.00 37.39 237 PHE A O 1
ATOM 1799 N N . CYS A 1 249 ? 17.366 0.651 -0.156 1.00 36.82 238 CYS A N 1
ATOM 1800 C CA . CYS A 1 249 ? 18.127 -0.589 0.009 1.00 36.87 238 CYS A CA 1
ATOM 1801 C C . CYS A 1 249 ? 19.552 -0.386 0.537 1.00 36.19 238 CYS A C 1
ATOM 1802 O O . CYS A 1 249 ? 19.981 -1.119 1.439 1.00 35.25 238 CYS A O 1
ATOM 1805 N N . VAL A 1 250 ? 20.250 0.632 0.013 1.00 35.44 239 VAL A N 1
ATOM 1806 C CA . VAL A 1 250 ? 21.613 0.964 0.472 1.00 35.41 239 VAL A CA 1
ATOM 1807 C C . VAL A 1 250 ? 21.689 1.518 1.917 1.00 34.46 239 VAL A C 1
ATOM 1808 O O . VAL A 1 250 ? 22.527 1.098 2.736 1.00 34.96 239 VAL A O 1
ATOM 1812 N N . ILE A 1 251 ? 20.806 2.460 2.222 1.00 33.86 240 ILE A N 1
ATOM 1813 C CA . ILE A 1 251 ? 20.730 3.069 3.551 1.00 32.20 240 ILE A CA 1
ATOM 1814 C C . ILE A 1 251 ? 20.397 1.960 4.570 1.00 32.49 240 ILE A C 1
ATOM 1815 O O . ILE A 1 251 ? 20.969 1.918 5.643 1.00 32.32 240 ILE A O 1
ATOM 1832 N N . GLY A 1 253 ? 21.232 -1.277 4.335 1.00 34.03 242 GLY A N 1
ATOM 1833 C CA . GLY A 1 253 ? 22.484 -2.008 4.530 1.00 31.80 242 GLY A CA 1
ATOM 1834 C C . GLY A 1 253 ? 23.398 -1.220 5.463 1.00 31.27 242 GLY A C 1
ATOM 1835 O O . GLY A 1 253 ? 23.943 -1.741 6.413 1.00 30.29 242 GLY A O 1
ATOM 1836 N N . ARG A 1 254 ? 23.533 0.068 5.219 1.00 30.44 243 ARG A N 1
ATOM 1837 C CA . ARG A 1 254 ? 24.471 0.826 5.998 1.00 31.35 243 ARG A CA 1
ATOM 1838 C C . ARG A 1 254 ? 24.013 0.912 7.417 1.00 29.91 243 ARG A C 1
ATOM 1839 O O . ARG A 1 254 ? 24.804 0.833 8.318 1.00 29.47 243 ARG A O 1
ATOM 1847 N N . PHE A 1 255 ? 22.719 1.119 7.600 1.00 29.81 244 PHE A N 1
ATOM 1848 C CA . PHE A 1 255 ? 22.195 1.209 8.933 1.00 30.07 244 PHE A CA 1
ATOM 1849 C C . PHE A 1 255 ? 22.405 -0.114 9.689 1.00 30.46 244 PHE A C 1
ATOM 1850 O O . PHE A 1 255 ? 22.754 -0.112 10.862 1.00 31.57 244 PHE A O 1
ATOM 1858 N N . GLY A 1 256 ? 22.196 -1.243 9.019 1.00 30.81 245 GLY A N 1
ATOM 1859 C CA . GLY A 1 256 ? 22.393 -2.547 9.667 1.00 31.54 245 GLY A CA 1
ATOM 1860 C C . GLY A 1 256 ? 23.839 -2.764 10.046 1.00 31.08 245 GLY A C 1
ATOM 1861 O O . GLY A 1 256 ? 24.121 -3.328 11.093 1.00 31.57 245 GLY A O 1
ATOM 1862 N N . GLY A 1 257 ? 24.763 -2.321 9.193 1.00 31.38 246 GLY A N 1
ATOM 1863 C CA . GLY A 1 257 ? 26.197 -2.378 9.499 1.00 29.98 246 GLY A CA 1
ATOM 1864 C C . GLY A 1 257 ? 26.638 -1.594 10.736 1.00 30.98 246 GLY A C 1
ATOM 1865 O O . GLY A 1 257 ? 27.501 -2.054 11.531 1.00 30.52 246 GLY A O 1
ATOM 1866 N N . ASN A 1 258 ? 26.070 -0.396 10.916 1.00 31.02 247 ASN A N 1
ATOM 1867 C CA . ASN A 1 258 ? 26.323 0.368 12.136 1.00 30.61 247 ASN A CA 1
ATOM 1868 C C . ASN A 1 258 ? 25.861 -0.396 13.364 1.00 30.04 247 ASN A C 1
ATOM 1869 O O . ASN A 1 258 ? 26.555 -0.414 14.375 1.00 30.49 247 ASN A O 1
ATOM 1874 N N . LEU A 1 259 ? 24.693 -1.031 13.298 1.00 29.62 248 LEU A N 1
ATOM 1875 C CA . LEU A 1 259 ? 24.200 -1.774 14.459 1.00 29.78 248 LEU A CA 1
ATOM 1876 C C . LEU A 1 259 ? 25.206 -2.851 14.854 1.00 30.22 248 LEU A C 1
ATOM 1877 O O . LEU A 1 259 ? 25.582 -2.996 16.030 1.00 30.79 248 LEU A O 1
ATOM 1882 N N . ALA A 1 260 ? 25.660 -3.588 13.848 1.00 29.06 249 ALA A N 1
ATOM 1883 C CA . ALA A 1 260 ? 26.556 -4.727 14.058 1.00 29.38 249 ALA A CA 1
ATOM 1884 C C . ALA A 1 260 ? 27.898 -4.284 14.646 1.00 29.56 249 ALA A C 1
ATOM 1885 O O . ALA A 1 260 ? 28.452 -4.943 15.540 1.00 28.69 249 ALA A O 1
ATOM 1887 N N . LEU A 1 261 ? 28.392 -3.131 14.178 1.00 29.74 250 LEU A N 1
ATOM 1888 C CA . LEU A 1 261 ? 29.639 -2.596 14.714 1.00 31.48 250 LEU A CA 1
ATOM 1889 C C . LEU A 1 261 ? 29.472 -2.189 16.168 1.00 32.40 250 LEU A C 1
ATOM 1890 O O . LEU A 1 261 ? 30.345 -2.415 16.969 1.00 32.15 250 LEU A O 1
ATOM 1895 N N . ASN A 1 262 ? 28.318 -1.597 16.489 1.00 33.41 251 ASN A N 1
ATOM 1896 C CA . ASN A 1 262 ? 28.100 -0.954 17.777 1.00 34.64 251 ASN A CA 1
ATOM 1897 C C . ASN A 1 262 ? 27.986 -1.950 18.924 1.00 34.22 251 ASN A C 1
ATOM 1898 O O . ASN A 1 262 ? 28.497 -1.715 20.022 1.00 34.60 251 ASN A O 1
ATOM 1903 N N . LEU A 1 263 ? 27.331 -3.083 18.675 1.00 33.72 252 LEU A N 1
ATOM 1904 C CA . LEU A 1 263 ? 27.238 -4.117 19.689 1.00 33.46 252 LEU A CA 1
ATOM 1905 C C . LEU A 1 263 ? 27.962 -5.443 19.366 1.00 33.42 252 LEU A C 1
ATOM 1906 O O . LEU A 1 263 ? 27.677 -6.438 19.989 1.00 33.55 252 LEU A O 1
ATOM 1911 N N . GLY A 1 264 ? 28.880 -5.471 18.399 1.00 33.96 253 GLY A N 1
ATOM 1912 C CA . GLY A 1 264 ? 29.634 -6.695 18.087 1.00 33.88 253 GLY A CA 1
ATOM 1913 C C . GLY A 1 264 ? 28.700 -7.850 17.779 1.00 34.85 253 GLY A C 1
ATOM 1914 O O . GLY A 1 264 ? 28.821 -8.904 18.376 1.00 35.57 253 GLY A O 1
ATOM 1915 N N . THR A 1 265 ? 27.748 -7.670 16.866 1.00 34.51 254 THR A N 1
ATOM 1916 C CA . THR A 1 265 ? 26.658 -8.640 16.799 1.00 34.53 254 THR A CA 1
ATOM 1917 C C . THR A 1 265 ? 27.010 -9.843 15.946 1.00 34.14 254 THR A C 1
ATOM 1918 O O . THR A 1 265 ? 26.386 -10.083 14.911 1.00 32.25 254 THR A O 1
ATOM 1922 N N . PHE A 1 266 ? 27.969 -10.634 16.424 1.00 34.44 255 PHE A N 1
ATOM 1923 C CA . PHE A 1 266 ? 28.388 -11.832 15.695 1.00 35.59 255 PHE A CA 1
ATOM 1924 C C . PHE A 1 266 ? 27.313 -12.917 15.657 1.00 36.08 255 PHE A C 1
ATOM 1925 O O . PHE A 1 266 ? 27.371 -13.841 14.831 1.00 36.74 255 PHE A O 1
ATOM 1933 N N . GLY A 1 267 ? 26.292 -12.739 16.505 1.00 36.49 256 GLY A N 1
ATOM 1934 C CA . GLY A 1 267 ? 25.085 -13.537 16.485 1.00 36.07 256 GLY A CA 1
ATOM 1935 C C . GLY A 1 267 ? 24.278 -13.371 15.222 1.00 35.97 256 GLY A C 1
ATOM 1936 O O . GLY A 1 267 ? 23.467 -14.234 14.914 1.00 37.04 256 GLY A O 1
ATOM 1937 N N . GLY A 1 268 ? 24.474 -12.280 14.491 1.00 34.41 257 GLY A N 1
ATOM 1938 C CA . GLY A 1 268 ? 23.754 -12.065 13.252 1.00 33.85 257 GLY A CA 1
ATOM 1939 C C . GLY A 1 268 ? 22.857 -10.838 13.335 1.00 34.17 257 GLY A C 1
ATOM 1940 O O . GLY A 1 268 ? 22.516 -10.395 14.423 1.00 33.32 257 GLY A O 1
ATOM 1941 N N . VAL A 1 269 ? 22.520 -10.270 12.178 1.00 34.09 258 VAL A N 1
ATOM 1942 C CA . VAL A 1 269 ? 21.604 -9.143 12.087 1.00 34.33 258 VAL A CA 1
ATOM 1943 C C . VAL A 1 269 ? 20.348 -9.648 11.384 1.00 34.23 258 VAL A C 1
ATOM 1944 O O . VAL A 1 269 ? 20.429 -10.340 10.363 1.00 34.42 258 VAL A O 1
ATOM 1948 N N . PHE A 1 270 ? 19.202 -9.344 11.972 1.00 34.08 259 PHE A N 1
ATOM 1949 C CA . PHE A 1 270 ? 17.906 -9.759 11.437 1.00 34.54 259 PHE A CA 1
ATOM 1950 C C . PHE A 1 270 ? 17.117 -8.550 11.064 1.00 35.24 259 PHE A C 1
ATOM 1951 O O . PHE A 1 270 ? 17.104 -7.562 11.787 1.00 36.11 259 PHE A O 1
ATOM 1959 N N . ILE A 1 271 ? 16.470 -8.650 9.917 1.00 36.70 260 ILE A N 1
ATOM 1960 C CA . ILE A 1 271 ? 15.549 -7.662 9.423 1.00 37.69 260 ILE A CA 1
ATOM 1961 C C . ILE A 1 271 ? 14.150 -8.244 9.531 1.00 39.03 260 ILE A C 1
ATOM 1962 O O . ILE A 1 271 ? 13.865 -9.299 8.960 1.00 39.12 260 ILE A O 1
ATOM 1967 N N . ALA A 1 272 ? 13.294 -7.567 10.296 1.00 40.90 261 ALA A N 1
ATOM 1968 C CA . ALA A 1 272 ? 11.879 -7.916 10.403 1.00 42.70 261 ALA A CA 1
ATOM 1969 C C . ALA A 1 272 ? 11.202 -7.327 9.163 1.00 44.75 261 ALA A C 1
ATOM 1970 O O . ALA A 1 272 ? 11.352 -6.105 8.874 1.00 44.65 261 ALA A O 1
ATOM 1972 N N . GLY A 1 273 ? 10.527 -8.209 8.412 1.00 45.70 262 GLY A N 1
ATOM 1973 C CA . GLY A 1 273 ? 9.900 -7.849 7.161 1.00 47.21 262 GLY A CA 1
ATOM 1974 C C . GLY A 1 273 ? 8.756 -6.968 7.569 1.00 48.89 262 GLY A C 1
ATOM 1975 O O . GLY A 1 273 ? 7.897 -7.365 8.393 1.00 51.14 262 GLY A O 1
ATOM 1976 N N . GLY A 1 274 ? 8.813 -5.739 7.093 1.00 48.92 263 GLY A N 1
ATOM 1977 C CA . GLY A 1 274 ? 7.672 -4.850 7.091 1.00 48.26 263 GLY A CA 1
ATOM 1978 C C . GLY A 1 274 ? 7.459 -4.665 5.603 1.00 48.42 263 GLY A C 1
ATOM 1979 O O . GLY A 1 274 ? 6.780 -5.477 4.985 1.00 49.29 263 GLY A O 1
ATOM 1980 N N . ILE A 1 275 ? 8.093 -3.660 5.006 1.00 47.84 264 ILE A N 1
ATOM 1981 C CA . ILE A 1 275 ? 7.838 -3.380 3.602 1.00 48.10 264 ILE A CA 1
ATOM 1982 C C . ILE A 1 275 ? 8.720 -4.157 2.624 1.00 48.61 264 ILE A C 1
ATOM 1983 O O . ILE A 1 275 ? 8.416 -4.221 1.431 1.00 48.08 264 ILE A O 1
ATOM 1988 N N . VAL A 1 276 ? 9.800 -4.748 3.127 1.00 49.94 265 VAL A N 1
ATOM 1989 C CA . VAL A 1 276 ? 10.773 -5.388 2.250 1.00 50.03 265 VAL A CA 1
ATOM 1990 C C . VAL A 1 276 ? 10.248 -6.550 1.387 1.00 51.41 265 VAL A C 1
ATOM 1991 O O . VAL A 1 276 ? 10.506 -6.512 0.192 1.00 51.69 265 VAL A O 1
ATOM 1995 N N . PRO A 1 277 ? 9.501 -7.531 1.926 1.00 52.35 266 PRO A N 1
ATOM 1996 C CA . PRO A 1 277 ? 9.123 -8.716 1.114 1.00 52.87 266 PRO A CA 1
ATOM 1997 C C . PRO A 1 277 ? 8.271 -8.380 -0.143 1.00 53.22 266 PRO A C 1
ATOM 1998 O O . PRO A 1 277 ? 8.345 -9.068 -1.175 1.00 53.88 266 PRO A O 1
ATOM 2002 N N . ARG A 1 278 ? 7.503 -7.300 -0.085 1.00 52.90 267 ARG A N 1
ATOM 2003 C CA . ARG A 1 278 ? 6.791 -6.845 -1.271 1.00 52.33 267 ARG A CA 1
ATOM 2004 C C . ARG A 1 278 ? 7.700 -6.361 -2.414 1.00 51.69 267 ARG A C 1
ATOM 2005 O O . ARG A 1 278 ? 7.252 -6.255 -3.556 1.00 52.31 267 ARG A O 1
ATOM 2013 N N . PHE A 1 279 ? 8.965 -6.068 -2.125 1.00 50.65 268 PHE A N 1
ATOM 2014 C CA . PHE A 1 279 ? 9.974 -5.879 -3.188 1.00 49.52 268 PHE A CA 1
ATOM 2015 C C . PHE A 1 279 ? 11.193 -6.809 -3.026 1.00 49.29 268 PHE A C 1
ATOM 2016 O O . PHE A 1 279 ? 12.330 -6.433 -3.297 1.00 48.79 268 PHE A O 1
ATOM 2024 N N . LEU A 1 280 ? 10.922 -8.035 -2.601 1.00 50.20 269 LEU A N 1
ATOM 2025 C CA . LEU A 1 280 ? 11.957 -9.012 -2.267 1.00 50.64 269 LEU A CA 1
ATOM 2026 C C . LEU A 1 280 ? 13.032 -9.217 -3.322 1.00 51.40 269 LEU A C 1
ATOM 2027 O O . LEU A 1 280 ? 14.232 -9.235 -2.978 1.00 51.94 269 LEU A O 1
ATOM 2032 N N . GLU A 1 281 ? 12.634 -9.369 -4.594 1.00 51.15 270 GLU A N 1
ATOM 2033 C CA . GLU A 1 281 ? 13.619 -9.646 -5.657 1.00 50.69 270 GLU A CA 1
ATOM 2034 C C . GLU A 1 281 ? 14.406 -8.378 -6.021 1.00 48.96 270 GLU A C 1
ATOM 2035 O O . GLU A 1 281 ? 15.625 -8.408 -6.300 1.00 48.77 270 GLU A O 1
ATOM 2041 N N . PHE A 1 282 ? 13.711 -7.253 -6.020 1.00 47.21 271 PHE A N 1
ATOM 2042 C CA . PHE A 1 282 ? 14.399 -5.962 -6.127 1.00 45.61 271 PHE A CA 1
ATOM 2043 C C . PHE A 1 282 ? 15.487 -5.814 -5.024 1.00 44.24 271 PHE A C 1
ATOM 2044 O O . PHE A 1 282 ? 16.616 -5.413 -5.302 1.00 43.42 271 PHE A O 1
ATOM 2052 N N . PHE A 1 283 ? 15.113 -6.147 -3.793 1.00 43.32 272 PHE A N 1
ATOM 2053 C CA . PHE A 1 283 ? 15.993 -6.091 -2.631 1.00 43.52 272 PHE A CA 1
ATOM 2054 C C . PHE A 1 283 ? 17.209 -6.985 -2.827 1.00 43.21 272 PHE A C 1
ATOM 2055 O O . PHE A 1 283 ? 18.337 -6.569 -2.571 1.00 41.29 272 PHE A O 1
ATOM 2063 N N . LYS A 1 284 ? 16.958 -8.203 -3.324 1.00 43.93 273 LYS A N 1
ATOM 2064 C CA . LYS A 1 284 ? 18.018 -9.191 -3.580 1.00 44.64 273 LYS A CA 1
ATOM 2065 C C . LYS A 1 284 ? 18.975 -8.685 -4.630 1.00 44.40 273 LYS A C 1
ATOM 2066 O O . LYS A 1 284 ? 20.187 -8.951 -4.553 1.00 45.35 273 LYS A O 1
ATOM 2072 N N . ALA A 1 285 ? 18.463 -7.910 -5.588 1.00 43.55 274 ALA A N 1
ATOM 2073 C CA . ALA A 1 285 ? 19.345 -7.399 -6.639 1.00 42.45 274 ALA A CA 1
ATOM 2074 C C . ALA A 1 285 ? 20.081 -6.149 -6.229 1.00 41.71 274 ALA A C 1
ATOM 2075 O O . ALA A 1 285 ? 20.936 -5.677 -6.968 1.00 41.75 274 ALA A O 1
ATOM 2077 N N . SER A 1 286 ? 19.764 -5.610 -5.048 1.00 40.42 275 SER A N 1
ATOM 2078 C CA . SER A 1 286 ? 20.169 -4.240 -4.713 1.00 38.21 275 SER A CA 1
ATOM 2079 C C . SER A 1 286 ? 21.621 -4.106 -4.224 1.00 38.48 275 SER A C 1
ATOM 2080 O O . SER A 1 286 ? 22.352 -5.085 -4.037 1.00 37.62 275 SER A O 1
ATOM 2083 N N . GLY A 1 287 ? 22.029 -2.886 -3.929 1.00 37.25 276 GLY A N 1
ATOM 2084 C CA . GLY A 1 287 ? 23.312 -2.720 -3.273 1.00 37.73 276 GLY A CA 1
ATOM 2085 C C . GLY A 1 287 ? 23.374 -2.994 -1.764 1.00 36.53 276 GLY A C 1
ATOM 2086 O O . GLY A 1 287 ? 24.340 -2.566 -1.137 1.00 36.10 276 GLY A O 1
ATOM 2087 N N . PHE A 1 288 ? 22.395 -3.717 -1.205 1.00 36.31 277 PHE A N 1
ATOM 2088 C CA . PHE A 1 288 ? 22.209 -3.832 0.268 1.00 36.57 277 PHE A CA 1
ATOM 2089 C C . PHE A 1 288 ? 23.449 -4.306 1.008 1.00 36.20 277 PHE A C 1
ATOM 2090 O O . PHE A 1 288 ? 23.861 -3.702 1.991 1.00 35.52 277 PHE A O 1
ATOM 2098 N N . ARG A 1 289 ? 24.010 -5.427 0.552 1.00 36.63 278 ARG A N 1
ATOM 2099 C CA . ARG A 1 289 ? 25.055 -6.145 1.308 1.00 36.24 278 ARG A CA 1
ATOM 2100 C C . ARG A 1 289 ? 26.383 -5.420 1.254 1.00 36.14 278 ARG A C 1
ATOM 2101 O O . ARG A 1 289 ? 27.088 -5.302 2.263 1.00 36.30 278 ARG A O 1
ATOM 2109 N N . ALA A 1 290 ? 26.719 -4.892 0.087 1.00 35.68 279 ALA A N 1
ATOM 2110 C CA . ALA A 1 290 ? 27.955 -4.120 -0.012 1.00 35.43 279 ALA A CA 1
ATOM 2111 C C . ALA A 1 290 ? 27.894 -2.837 0.837 1.00 35.35 279 ALA A C 1
ATOM 2112 O O . ALA A 1 290 ? 28.907 -2.433 1.414 1.00 35.18 279 ALA A O 1
ATOM 2114 N N . ALA A 1 291 ? 26.700 -2.242 0.919 1.00 34.45 280 ALA A N 1
ATOM 2115 C CA . ALA A 1 291 ? 26.441 -1.072 1.784 1.00 34.81 280 ALA A CA 1
ATOM 2116 C C . ALA A 1 291 ? 26.620 -1.518 3.245 1.00 34.55 280 ALA A C 1
ATOM 2117 O O . ALA A 1 291 ? 27.336 -0.864 3.973 1.00 35.85 280 ALA A O 1
ATOM 2119 N N . PHE A 1 292 ? 26.008 -2.632 3.660 1.00 34.23 281 PHE A N 1
ATOM 2120 C CA . PHE A 1 292 ? 26.218 -3.202 5.004 1.00 35.07 281 PHE A CA 1
ATOM 2121 C C . PHE A 1 292 ? 27.727 -3.301 5.373 1.00 36.07 281 PHE A C 1
ATOM 2122 O O . PHE A 1 292 ? 28.146 -3.087 6.534 1.00 35.33 281 PHE A O 1
ATOM 2130 N N . GLU A 1 293 ? 28.549 -3.592 4.365 1.00 35.62 282 GLU A N 1
ATOM 2131 C CA . GLU A 1 293 ? 29.949 -3.912 4.594 1.00 36.27 282 GLU A CA 1
ATOM 2132 C C . GLU A 1 293 ? 30.855 -2.735 4.377 1.00 36.44 282 GLU A C 1
ATOM 2133 O O . GLU A 1 293 ? 32.053 -2.812 4.660 1.00 37.90 282 GLU A O 1
ATOM 2139 N N . ASP A 1 294 ? 30.281 -1.636 3.913 1.00 35.91 283 ASP A N 1
ATOM 2140 C CA . ASP A 1 294 ? 31.060 -0.466 3.508 1.00 35.36 283 ASP A CA 1
ATOM 2141 C C . ASP A 1 294 ? 31.564 0.382 4.681 1.00 34.83 283 ASP A C 1
ATOM 2142 O O . ASP A 1 294 ? 31.144 1.542 4.849 1.00 35.47 283 ASP A O 1
ATOM 2147 N N . LYS A 1 295 ? 32.489 -0.175 5.468 1.00 35.14 284 LYS A N 1
ATOM 2148 C CA . LYS A 1 295 ? 32.926 0.435 6.744 1.00 34.89 284 LYS A CA 1
ATOM 2149 C C . LYS A 1 295 ? 34.441 0.721 6.868 1.00 35.43 284 LYS A C 1
ATOM 2150 O O . LYS A 1 295 ? 35.014 0.738 7.977 1.00 34.02 284 LYS A O 1
ATOM 2156 N N . GLY A 1 296 ? 35.097 0.985 5.738 1.00 36.09 285 GLY A N 1
ATOM 2157 C CA . GLY A 1 296 ? 36.508 1.332 5.766 1.00 37.37 285 GLY A CA 1
ATOM 2158 C C . GLY A 1 296 ? 37.287 0.124 6.211 1.00 39.07 285 GLY A C 1
ATOM 2159 O O . GLY A 1 296 ? 36.937 -1.010 5.839 1.00 39.36 285 GLY A O 1
ATOM 2160 N N . ARG A 1 297 ? 38.296 0.338 7.054 1.00 40.46 286 ARG A N 1
ATOM 2161 C CA . ARG A 1 297 ? 39.097 -0.780 7.539 1.00 41.87 286 ARG A CA 1
ATOM 2162 C C . ARG A 1 297 ? 38.252 -1.740 8.359 1.00 41.67 286 ARG A C 1
ATOM 2163 O O . ARG A 1 297 ? 38.672 -2.877 8.571 1.00 42.89 286 ARG A O 1
ATOM 2171 N N . PHE A 1 298 ? 37.061 -1.321 8.806 1.00 40.53 287 PHE A N 1
ATOM 2172 C CA . PHE A 1 298 ? 36.179 -2.257 9.551 1.00 38.71 287 PHE A CA 1
ATOM 2173 C C . PHE A 1 298 ? 35.231 -3.050 8.667 1.00 38.27 287 PHE A C 1
ATOM 2174 O O . PHE A 1 298 ? 34.342 -3.747 9.158 1.00 38.69 287 PHE A O 1
ATOM 2182 N N . LYS A 1 299 ? 35.450 -2.993 7.363 1.00 38.16 288 LYS A N 1
ATOM 2183 C CA . LYS A 1 299 ? 34.786 -3.944 6.452 1.00 38.86 288 LYS A CA 1
ATOM 2184 C C . LYS A 1 299 ? 34.971 -5.415 6.946 1.00 38.32 288 LYS A C 1
ATOM 2185 O O . LYS A 1 299 ? 34.027 -6.202 6.962 1.00 37.80 288 LYS A O 1
ATOM 2191 N N . GLU A 1 300 ? 36.182 -5.753 7.379 1.00 38.62 289 GLU A N 1
ATOM 2192 C CA . GLU A 1 300 ? 36.523 -7.115 7.770 1.00 40.93 289 GLU A CA 1
ATOM 2193 C C . GLU A 1 300 ? 35.878 -7.576 9.077 1.00 40.37 289 GLU A C 1
ATOM 2194 O O . GLU A 1 300 ? 35.612 -8.777 9.268 1.00 40.15 289 GLU A O 1
ATOM 2200 N N . TYR A 1 301 ? 35.631 -6.616 9.969 1.00 39.56 290 TYR A N 1
ATOM 2201 C CA . TYR A 1 301 ? 34.880 -6.855 11.189 1.00 39.00 290 TYR A CA 1
ATOM 2202 C C . TYR A 1 301 ? 33.454 -7.343 10.906 1.00 37.62 290 TYR A C 1
ATOM 2203 O O . TYR A 1 301 ? 33.011 -8.256 11.553 1.00 37.55 290 TYR A O 1
ATOM 2212 N N . VAL A 1 302 ? 32.746 -6.765 9.939 1.00 36.12 291 VAL A N 1
ATOM 2213 C CA . VAL A 1 302 ? 31.360 -7.203 9.664 1.00 35.05 291 VAL A CA 1
ATOM 2214 C C . VAL A 1 302 ? 31.122 -8.169 8.505 1.00 35.59 291 VAL A C 1
ATOM 2215 O O . VAL A 1 302 ? 29.969 -8.588 8.290 1.00 34.70 291 VAL A O 1
ATOM 2219 N N . HIS A 1 303 ? 32.184 -8.470 7.741 1.00 35.70 292 HIS A N 1
ATOM 2220 C CA . HIS A 1 303 ? 32.115 -9.233 6.487 1.00 36.85 292 HIS A CA 1
ATOM 2221 C C . HIS A 1 303 ? 31.504 -10.631 6.716 1.00 36.33 292 HIS A C 1
ATOM 2222 O O . HIS A 1 303 ? 30.708 -11.120 5.922 1.00 35.88 292 HIS A O 1
ATOM 2229 N N . ASP A 1 304 ? 31.811 -11.236 7.848 1.00 35.93 293 ASP A N 1
ATOM 2230 C CA . ASP A 1 304 ? 31.264 -12.553 8.105 1.00 36.87 293 ASP A CA 1
ATOM 2231 C C . ASP A 1 304 ? 29.960 -12.640 8.895 1.00 36.11 293 ASP A C 1
ATOM 2232 O O . ASP A 1 304 ? 29.431 -13.744 9.078 1.00 36.86 293 ASP A O 1
ATOM 2237 N N . ILE A 1 305 ? 29.442 -11.492 9.326 1.00 34.40 294 ILE A N 1
ATOM 2238 C CA . ILE A 1 305 ? 28.205 -11.440 10.069 1.00 33.27 294 ILE A CA 1
ATOM 2239 C C . ILE A 1 305 ? 27.066 -11.691 9.087 1.00 32.36 294 ILE A C 1
ATOM 2240 O O . ILE A 1 305 ? 26.896 -10.964 8.100 1.00 32.56 294 ILE A O 1
ATOM 2245 N N . PRO A 1 306 ? 26.294 -12.741 9.314 1.00 31.82 295 PRO A N 1
ATOM 2246 C CA . PRO A 1 306 ? 25.146 -13.009 8.438 1.00 31.33 295 PRO A CA 1
ATOM 2247 C C . PRO A 1 306 ? 24.015 -11.953 8.577 1.00 32.34 295 PRO A C 1
ATOM 2248 O O . PRO A 1 306 ? 23.791 -11.485 9.668 1.00 31.51 295 PRO A O 1
ATOM 2252 N N . VAL A 1 307 ? 23.318 -11.602 7.486 1.00 33.09 296 VAL A N 1
ATOM 2253 C CA . VAL A 1 307 ? 22.048 -10.911 7.624 1.00 34.03 296 VAL A CA 1
ATOM 2254 C C . VAL A 1 307 ? 20.949 -11.883 7.252 1.00 34.93 296 VAL A C 1
ATOM 2255 O O . VAL A 1 307 ? 21.107 -12.618 6.284 1.00 36.36 296 VAL A O 1
ATOM 2259 N N . TYR A 1 308 ? 19.862 -11.918 8.027 1.00 34.92 297 TYR A N 1
ATOM 2260 C CA . TYR A 1 308 ? 18.685 -12.685 7.640 1.00 35.03 297 TYR A CA 1
ATOM 2261 C C . TYR A 1 308 ? 17.434 -11.826 7.629 1.00 35.75 297 TYR A C 1
ATOM 2262 O O . TYR A 1 308 ? 17.159 -11.147 8.626 1.00 36.51 297 TYR A O 1
ATOM 2271 N N . LEU A 1 309 ? 16.678 -11.879 6.529 1.00 35.93 298 LEU A N 1
ATOM 2272 C CA . LEU A 1 309 ? 15.315 -11.354 6.464 1.00 36.47 298 LEU A CA 1
ATOM 2273 C C . LEU A 1 309 ? 14.378 -12.384 7.085 1.00 37.13 298 LEU A C 1
ATOM 2274 O O . LEU A 1 309 ? 14.443 -13.574 6.771 1.00 36.67 298 LEU A O 1
ATOM 2279 N N . ILE A 1 310 ? 13.530 -11.935 7.994 1.00 38.32 299 ILE A N 1
ATOM 2280 C CA . ILE A 1 310 ? 12.547 -12.832 8.591 1.00 39.64 299 ILE A CA 1
ATOM 2281 C C . ILE A 1 310 ? 11.336 -12.828 7.670 1.00 40.52 299 ILE A C 1
ATOM 2282 O O . ILE A 1 310 ? 10.804 -11.775 7.337 1.00 41.55 299 ILE A O 1
ATOM 2287 N N . VAL A 1 311 ? 10.939 -14.010 7.216 1.00 41.42 300 VAL A N 1
ATOM 2288 C CA . VAL A 1 311 ? 9.761 -14.144 6.360 1.00 42.78 300 VAL A CA 1
ATOM 2289 C C . VAL A 1 311 ? 8.635 -14.891 7.058 1.00 43.92 300 VAL A C 1
ATOM 2290 O O . VAL A 1 311 ? 7.607 -15.186 6.439 1.00 45.01 300 VAL A O 1
ATOM 2294 N N . HIS A 1 312 ? 8.830 -15.195 8.341 1.00 44.91 301 HIS A N 1
ATOM 2295 C CA . HIS A 1 312 ? 7.744 -15.660 9.206 1.00 45.55 301 HIS A CA 1
ATOM 2296 C C . HIS A 1 312 ? 6.704 -14.540 9.179 1.00 46.38 301 HIS A C 1
ATOM 2297 O O . HIS A 1 312 ? 7.050 -13.359 9.131 1.00 47.22 301 HIS A O 1
ATOM 2304 N N . ASP A 1 313 ? 5.428 -14.894 9.182 1.00 47.35 302 ASP A N 1
ATOM 2305 C CA . ASP A 1 313 ? 4.377 -13.908 8.928 1.00 46.94 302 ASP A CA 1
ATOM 2306 C C . ASP A 1 313 ? 3.995 -13.142 10.200 1.00 46.26 302 ASP A C 1
ATOM 2307 O O . ASP A 1 313 ? 3.450 -12.033 10.115 1.00 46.14 302 ASP A O 1
ATOM 2316 N N . ASN A 1 314 ? 4.267 -13.741 11.366 1.00 44.21 303 ASN A N 1
ATOM 2317 C CA . ASN A 1 314 ? 3.934 -13.143 12.656 1.00 42.14 303 ASN A CA 1
ATOM 2318 C C . ASN A 1 314 ? 5.002 -13.242 13.750 1.00 41.25 303 ASN A C 1
ATOM 2319 O O . ASN A 1 314 ? 4.776 -13.834 14.800 1.00 40.61 303 ASN A O 1
ATOM 2324 N N . PRO A 1 315 ? 6.168 -12.648 13.532 1.00 40.02 304 PRO A N 1
ATOM 2325 C CA . PRO A 1 315 ? 7.205 -12.760 14.544 1.00 38.81 304 PRO A CA 1
ATOM 2326 C C . PRO A 1 315 ? 6.768 -12.032 15.817 1.00 38.83 304 PRO A C 1
ATOM 2327 O O . PRO A 1 315 ? 7.079 -12.502 16.910 1.00 39.32 304 PRO A O 1
ATOM 2331 N N . GLY A 1 316 ? 6.029 -10.942 15.693 1.00 37.65 305 GLY A N 1
ATOM 2332 C CA . GLY A 1 316 ? 5.510 -10.272 16.870 1.00 38.40 305 GLY A CA 1
ATOM 2333 C C . GLY A 1 316 ? 4.638 -11.153 17.766 1.00 38.31 305 GLY A C 1
ATOM 2334 O O . GLY A 1 316 ? 4.793 -11.125 18.992 1.00 38.99 305 GLY A O 1
ATOM 2335 N N . LEU A 1 317 ? 3.729 -11.934 17.185 1.00 37.02 306 LEU A N 1
ATOM 2336 C CA . LEU A 1 317 ? 2.838 -12.755 18.003 1.00 36.76 306 LEU A CA 1
ATOM 2337 C C . LEU A 1 317 ? 3.628 -13.886 18.676 1.00 36.72 306 LEU A C 1
ATOM 2338 O O . LEU A 1 317 ? 3.431 -14.179 19.850 1.00 35.33 306 LEU A O 1
ATOM 2343 N N . LEU A 1 318 ? 4.540 -14.478 17.907 1.00 36.46 307 LEU A N 1
ATOM 2344 C CA . LEU A 1 318 ? 5.386 -15.558 18.345 1.00 38.04 307 LEU A CA 1
ATOM 2345 C C . LEU A 1 318 ? 6.246 -15.153 19.559 1.00 38.42 307 LEU A C 1
ATOM 2346 O O . LEU A 1 318 ? 6.367 -15.925 20.546 1.00 38.08 307 LEU A O 1
ATOM 2351 N N . GLY A 1 319 ? 6.840 -13.954 19.465 1.00 38.09 308 GLY A N 1
ATOM 2352 C CA . GLY A 1 319 ? 7.741 -13.436 20.459 1.00 37.77 308 GLY A CA 1
ATOM 2353 C C . GLY A 1 319 ? 7.024 -12.893 21.675 1.00 38.46 308 GLY A C 1
ATOM 2354 O O . GLY A 1 319 ? 7.569 -12.940 22.790 1.00 38.76 308 GLY A O 1
ATOM 2355 N N . SER A 1 320 ? 5.811 -12.377 21.496 1.00 37.88 309 SER A N 1
ATOM 2356 C CA . SER A 1 320 ? 5.003 -12.049 22.648 1.00 38.29 309 SER A CA 1
ATOM 2357 C C . SER A 1 320 ? 4.711 -13.298 23.463 1.00 38.12 309 SER A C 1
ATOM 2358 O O . SER A 1 320 ? 4.815 -13.268 24.673 1.00 38.10 309 SER A O 1
ATOM 2361 N N . GLY A 1 321 ? 4.365 -14.386 22.786 1.00 39.23 310 GLY A N 1
ATOM 2362 C CA . GLY A 1 321 ? 4.163 -15.685 23.425 1.00 40.45 310 GLY A CA 1
ATOM 2363 C C . GLY A 1 321 ? 5.417 -16.148 24.157 1.00 40.63 310 GLY A C 1
ATOM 2364 O O . GLY A 1 321 ? 5.321 -16.544 25.318 1.00 40.53 310 GLY A O 1
ATOM 2365 N N . ALA A 1 322 ? 6.584 -16.050 23.503 1.00 40.85 311 ALA A N 1
ATOM 2366 C CA . ALA A 1 322 ? 7.867 -16.453 24.129 1.00 40.99 311 ALA A CA 1
ATOM 2367 C C . ALA A 1 322 ? 8.143 -15.629 25.356 1.00 41.08 311 ALA A C 1
ATOM 2368 O O . ALA A 1 322 ? 8.469 -16.181 26.408 1.00 41.94 311 ALA A O 1
ATOM 2370 N N . HIS A 1 323 ? 8.015 -14.315 25.227 1.00 40.89 312 HIS A N 1
ATOM 2371 C CA . HIS A 1 323 ? 8.126 -13.425 26.375 1.00 42.74 312 HIS A CA 1
ATOM 2372 C C . HIS A 1 323 ? 7.215 -13.775 27.559 1.00 43.90 312 HIS A C 1
ATOM 2373 O O . HIS A 1 323 ? 7.655 -13.819 28.699 1.00 43.74 312 HIS A O 1
ATOM 2380 N N . LEU A 1 324 ? 5.943 -14.019 27.274 1.00 45.05 313 LEU A N 1
ATOM 2381 C CA . LEU A 1 324 ? 4.998 -14.372 28.312 1.00 46.52 313 LEU A CA 1
ATOM 2382 C C . LEU A 1 324 ? 5.265 -15.750 28.935 1.00 47.23 313 LEU A C 1
ATOM 2383 O O . LEU A 1 324 ? 5.258 -15.896 30.147 1.00 46.24 313 LEU A O 1
ATOM 2388 N N . ARG A 1 325 ? 5.500 -16.753 28.098 1.00 49.11 314 ARG A N 1
ATOM 2389 C CA . ARG A 1 325 ? 5.759 -18.089 28.606 1.00 50.47 314 ARG A CA 1
ATOM 2390 C C . ARG A 1 325 ? 6.979 -18.066 29.518 1.00 51.84 314 ARG A C 1
ATOM 2391 O O . ARG A 1 325 ? 6.949 -18.618 30.619 1.00 51.28 314 ARG A O 1
ATOM 2399 N N . GLN A 1 326 ? 8.028 -17.376 29.084 1.00 53.57 315 GLN A N 1
ATOM 2400 C CA . GLN A 1 326 ? 9.208 -17.216 29.922 1.00 55.80 315 GLN A CA 1
ATOM 2401 C C . GLN A 1 326 ? 8.910 -16.486 31.236 1.00 56.61 315 GLN A C 1
ATOM 2402 O O . GLN A 1 326 ? 9.456 -16.841 32.279 1.00 57.45 315 GLN A O 1
ATOM 2408 N N . THR A 1 327 ? 8.036 -15.494 31.193 1.00 58.23 316 THR A N 1
ATOM 2409 C CA . THR A 1 327 ? 7.600 -14.799 32.408 1.00 59.83 316 THR A CA 1
ATOM 2410 C C . THR A 1 327 ? 6.817 -15.734 33.345 1.00 61.48 316 THR A C 1
ATOM 2411 O O . THR A 1 327 ? 6.859 -15.584 34.573 1.00 62.34 316 THR A O 1
ATOM 2415 N N . LEU A 1 328 ? 6.105 -16.694 32.750 1.00 62.80 317 LEU A N 1
ATOM 2416 C CA . LEU A 1 328 ? 5.306 -17.677 33.481 1.00 63.84 317 LEU A CA 1
ATOM 2417 C C . LEU A 1 328 ? 6.138 -18.850 33.991 1.00 64.72 317 LEU A C 1
ATOM 2418 O O . LEU A 1 328 ? 5.582 -19.852 34.487 1.00 65.72 317 LEU A O 1
ATOM 2423 N N . GLY A 1 329 ? 7.457 -18.748 33.848 1.00 65.08 318 GLY A N 1
ATOM 2424 C CA . GLY A 1 329 ? 8.369 -19.729 34.399 1.00 65.32 318 GLY A CA 1
ATOM 2425 C C . GLY A 1 329 ? 8.882 -20.772 33.424 1.00 65.74 318 GLY A C 1
ATOM 2426 O O . GLY A 1 329 ? 9.666 -21.657 33.814 1.00 66.19 318 GLY A O 1
ATOM 2427 N N . HIS A 1 330 ? 8.459 -20.696 32.167 1.00 65.40 319 HIS A N 1
ATOM 2428 C CA . HIS A 1 330 ? 8.901 -21.688 31.186 1.00 65.44 319 HIS A CA 1
ATOM 2429 C C . HIS A 1 330 ? 10.307 -21.382 30.741 1.00 65.60 319 HIS A C 1
ATOM 2430 O O . HIS A 1 330 ? 10.690 -20.220 30.625 1.00 65.92 319 HIS A O 1
ATOM 2437 N N . ILE A 1 331 ? 11.083 -22.429 30.518 1.00 66.20 320 ILE A N 1
ATOM 2438 C CA . ILE A 1 331 ? 12.408 -22.288 29.933 1.00 67.30 320 ILE A CA 1
ATOM 2439 C C . ILE A 1 331 ? 12.224 -22.405 28.417 1.00 67.37 320 ILE A C 1
ATOM 2440 O O . ILE A 1 331 ? 11.512 -23.295 27.944 1.00 67.61 320 ILE A O 1
ATOM 2445 N N . LEU A 1 332 ? 12.849 -21.511 27.655 1.00 67.45 321 LEU A N 1
ATOM 2446 C CA . LEU A 1 332 ? 12.657 -21.498 26.203 1.00 67.49 321 LEU A CA 1
ATOM 2447 C C . LEU A 1 332 ? 13.721 -22.297 25.461 1.00 67.70 321 LEU A C 1
ATOM 2448 O O . LEU A 1 332 ? 13.624 -22.489 24.249 1.00 68.08 321 LEU A O 1
ATOM 2453 N N . THR B 1 13 ? 46.938 -15.938 48.283 1.00 71.35 2 THR B N 1
ATOM 2454 C CA . THR B 1 13 ? 47.225 -15.187 47.025 1.00 71.26 2 THR B CA 1
ATOM 2455 C C . THR B 1 13 ? 46.375 -13.902 46.919 1.00 70.61 2 THR B C 1
ATOM 2456 O O . THR B 1 13 ? 45.355 -13.861 46.228 1.00 71.56 2 THR B O 1
ATOM 2460 N N . LYS B 1 14 ? 46.845 -12.854 47.601 1.00 69.13 3 LYS B N 1
ATOM 2461 C CA . LYS B 1 14 ? 46.090 -11.622 47.870 1.00 67.54 3 LYS B CA 1
ATOM 2462 C C . LYS B 1 14 ? 45.819 -10.708 46.674 1.00 65.54 3 LYS B C 1
ATOM 2463 O O . LYS B 1 14 ? 44.776 -10.071 46.630 1.00 65.06 3 LYS B O 1
ATOM 2469 N N . TYR B 1 15 ? 46.765 -10.630 45.738 1.00 63.19 4 TYR B N 1
ATOM 2470 C CA . TYR B 1 15 ? 46.679 -9.716 44.602 1.00 60.88 4 TYR B CA 1
ATOM 2471 C C . TYR B 1 15 ? 46.546 -10.435 43.284 1.00 58.88 4 TYR B C 1
ATOM 2472 O O . TYR B 1 15 ? 47.081 -11.531 43.123 1.00 59.01 4 TYR B O 1
ATOM 2481 N N . ALA B 1 16 ? 45.825 -9.812 42.353 1.00 55.87 5 ALA B N 1
ATOM 2482 C CA . ALA B 1 16 ? 45.896 -10.160 40.938 1.00 53.58 5 ALA B CA 1
ATOM 2483 C C . ALA B 1 16 ? 46.557 -9.001 40.141 1.00 51.93 5 ALA B C 1
ATOM 2484 O O . ALA B 1 16 ? 46.557 -7.852 40.580 1.00 51.30 5 ALA B O 1
ATOM 2486 N N . LEU B 1 17 ? 47.132 -9.330 38.983 1.00 49.57 6 LEU B N 1
ATOM 2487 C CA . LEU B 1 17 ? 47.763 -8.344 38.106 1.00 48.62 6 LEU B CA 1
ATOM 2488 C C . LEU B 1 17 ? 46.671 -7.654 37.290 1.00 46.78 6 LEU B C 1
ATOM 2489 O O . LEU B 1 17 ? 45.717 -8.279 36.885 1.00 46.84 6 LEU B O 1
ATOM 2494 N N . VAL B 1 18 ? 46.822 -6.371 37.031 1.00 45.44 7 VAL B N 1
ATOM 2495 C CA . VAL B 1 18 ? 45.827 -5.643 36.277 1.00 43.70 7 VAL B CA 1
ATOM 2496 C C . VAL B 1 18 ? 46.613 -4.716 35.344 1.00 43.41 7 VAL B C 1
ATOM 2497 O O . VAL B 1 18 ? 47.751 -4.398 35.655 1.00 42.74 7 VAL B O 1
ATOM 2501 N N . GLY B 1 19 ? 46.051 -4.316 34.199 1.00 42.28 8 GLY B N 1
ATOM 2502 C CA . GLY B 1 19 ? 46.787 -3.523 33.234 1.00 41.85 8 GLY B CA 1
ATOM 2503 C C . GLY B 1 19 ? 45.924 -2.790 32.224 1.00 42.39 8 GLY B C 1
ATOM 2504 O O . GLY B 1 19 ? 44.731 -3.057 32.120 1.00 41.34 8 GLY B O 1
ATOM 2505 N N . ASP B 1 20 ? 46.540 -1.855 31.496 1.00 43.06 9 ASP B N 1
ATOM 2506 C CA . ASP B 1 20 ? 45.853 -0.938 30.579 1.00 44.29 9 ASP B CA 1
ATOM 2507 C C . ASP B 1 20 ? 46.913 -0.509 29.551 1.00 44.77 9 ASP B C 1
ATOM 2508 O O . ASP B 1 20 ? 47.826 0.255 29.886 1.00 44.80 9 ASP B O 1
ATOM 2513 N N . VAL B 1 21 ? 46.806 -1.025 28.321 1.00 44.14 10 VAL B N 1
ATOM 2514 C CA . VAL B 1 21 ? 47.782 -0.778 27.265 1.00 44.02 10 VAL B CA 1
ATOM 2515 C C . VAL B 1 21 ? 47.113 -0.009 26.161 1.00 45.01 10 VAL B C 1
ATOM 2516 O O . VAL B 1 21 ? 46.056 -0.408 25.672 1.00 44.97 10 VAL B O 1
ATOM 2520 N N . GLY B 1 22 ? 47.749 1.082 25.749 1.00 46.45 11 GLY B N 1
ATOM 2521 C CA . GLY B 1 22 ? 47.231 1.957 24.709 1.00 47.99 11 GLY B CA 1
ATOM 2522 C C . GLY B 1 22 ? 48.345 2.525 23.865 1.00 49.74 11 GLY B C 1
ATOM 2523 O O . GLY B 1 22 ? 49.021 3.483 24.269 1.00 50.52 11 GLY B O 1
ATOM 2524 N N . GLY B 1 23 ? 48.535 1.934 22.686 1.00 51.07 12 GLY B N 1
ATOM 2525 C CA . GLY B 1 23 ? 49.644 2.269 21.812 1.00 51.54 12 GLY B CA 1
ATOM 2526 C C . GLY B 1 23 ? 50.947 1.960 22.519 1.00 52.07 12 GLY B C 1
ATOM 2527 O O . GLY B 1 23 ? 51.223 0.833 22.934 1.00 52.69 12 GLY B O 1
ATOM 2528 N N . THR B 1 24 ? 51.728 2.997 22.719 1.00 52.68 13 THR B N 1
ATOM 2529 C CA . THR B 1 24 ? 53.072 2.859 23.264 1.00 53.32 13 THR B CA 1
ATOM 2530 C C . THR B 1 24 ? 53.205 2.740 24.806 1.00 52.99 13 THR B C 1
ATOM 2531 O O . THR B 1 24 ? 54.266 2.350 25.299 1.00 53.36 13 THR B O 1
ATOM 2535 N N . ASN B 1 25 ? 52.152 3.077 25.551 1.00 52.16 14 ASN B N 1
ATOM 2536 C CA . ASN B 1 25 ? 52.170 3.037 27.012 1.00 52.34 14 ASN B CA 1
ATOM 2537 C C . ASN B 1 25 ? 51.536 1.758 27.577 1.00 51.66 14 ASN B C 1
ATOM 2538 O O . ASN B 1 25 ? 50.446 1.361 27.143 1.00 52.25 14 ASN B O 1
ATOM 2543 N N . ALA B 1 26 ? 52.201 1.131 28.545 1.00 49.96 15 ALA B N 1
ATOM 2544 C CA . ALA B 1 26 ? 51.663 -0.036 29.240 1.00 49.41 15 ALA B CA 1
ATOM 2545 C C . ALA B 1 26 ? 51.729 0.211 30.734 1.00 48.91 15 ALA B C 1
ATOM 2546 O O . ALA B 1 26 ? 52.810 0.229 31.302 1.00 49.62 15 ALA B O 1
ATOM 2548 N N . ARG B 1 27 ? 50.575 0.386 31.375 1.00 48.00 16 ARG B N 1
ATOM 2549 C CA . ARG B 1 27 ? 50.512 0.611 32.814 1.00 47.43 16 ARG B CA 1
ATOM 2550 C C . ARG B 1 27 ? 50.079 -0.675 33.485 1.00 47.02 16 ARG B C 1
ATOM 2551 O O . ARG B 1 27 ? 49.066 -1.250 33.111 1.00 46.67 16 ARG B O 1
ATOM 2566 N N . LEU B 1 28 ? 50.857 -1.138 34.458 1.00 46.56 17 LEU B N 1
ATOM 2567 C CA . LEU B 1 28 ? 50.491 -2.320 35.214 1.00 46.93 17 LEU B CA 1
ATOM 2568 C C . LEU B 1 28 ? 50.267 -1.913 36.659 1.00 47.06 17 LEU B C 1
ATOM 2569 O O . LEU B 1 28 ? 50.808 -0.902 37.108 1.00 47.67 17 LEU B O 1
ATOM 2574 N N . ALA B 1 29 ? 49.426 -2.664 37.358 1.00 46.68 18 ALA B N 1
ATOM 2575 C CA . ALA B 1 29 ? 49.058 -2.350 38.717 1.00 47.15 18 ALA B CA 1
ATOM 2576 C C . ALA B 1 29 ? 48.675 -3.620 39.416 1.00 47.75 18 ALA B C 1
ATOM 2577 O O . ALA B 1 29 ? 48.656 -4.699 38.798 1.00 47.67 18 ALA B O 1
ATOM 2579 N N . LEU B 1 30 ? 48.390 -3.500 40.709 1.00 48.45 19 LEU B N 1
ATOM 2580 C CA . LEU B 1 30 ? 47.873 -4.599 41.520 1.00 50.09 19 LEU B CA 1
ATOM 2581 C C . LEU B 1 30 ? 46.446 -4.314 41.916 1.00 50.50 19 LEU B C 1
ATOM 2582 O O . LEU B 1 30 ? 46.096 -3.182 42.243 1.00 50.27 19 LEU B O 1
ATOM 2587 N N . CYS B 1 31 ? 45.629 -5.348 41.908 1.00 51.91 20 CYS B N 1
ATOM 2588 C CA . CYS B 1 31 ? 44.270 -5.227 42.369 1.00 54.00 20 CYS B CA 1
ATOM 2589 C C . CYS B 1 31 ? 44.108 -6.138 43.578 1.00 55.61 20 CYS B C 1
ATOM 2590 O O . CYS B 1 31 ? 44.365 -7.355 43.485 1.00 55.42 20 CYS B O 1
ATOM 2593 N N . ASP B 1 32 ? 43.692 -5.570 44.718 1.00 57.19 21 ASP B N 1
ATOM 2594 C CA . ASP B 1 32 ? 43.395 -6.413 45.886 1.00 58.43 21 ASP B CA 1
ATOM 2595 C C . ASP B 1 32 ? 42.150 -7.252 45.594 1.00 59.11 21 ASP B C 1
ATOM 2596 O O . ASP B 1 32 ? 41.055 -6.713 45.407 1.00 59.20 21 ASP B O 1
ATOM 2601 N N . ILE B 1 33 ? 42.314 -8.569 45.549 1.00 59.68 22 ILE B N 1
ATOM 2602 C CA . ILE B 1 33 ? 41.205 -9.463 45.194 1.00 60.28 22 ILE B CA 1
ATOM 2603 C C . ILE B 1 33 ? 39.984 -9.339 46.126 1.00 60.87 22 ILE B C 1
ATOM 2604 O O . ILE B 1 33 ? 38.847 -9.536 45.684 1.00 61.16 22 ILE B O 1
ATOM 2609 N N . ALA B 1 34 ? 40.219 -8.990 47.393 1.00 61.13 23 ALA B N 1
ATOM 2610 C CA . ALA B 1 34 ? 39.143 -8.881 48.379 1.00 61.18 23 ALA B CA 1
ATOM 2611 C C . ALA B 1 34 ? 38.281 -7.621 48.218 1.00 61.24 23 ALA B C 1
ATOM 2612 O O . ALA B 1 34 ? 37.075 -7.680 48.421 1.00 61.37 23 ALA B O 1
ATOM 2614 N N . SER B 1 35 ? 38.894 -6.491 47.857 1.00 61.13 24 SER B N 1
ATOM 2615 C CA . SER B 1 35 ? 38.198 -5.201 47.813 1.00 60.91 24 SER B CA 1
ATOM 2616 C C . SER B 1 35 ? 38.131 -4.536 46.425 1.00 60.69 24 SER B C 1
ATOM 2617 O O . SER B 1 35 ? 37.435 -3.515 46.240 1.00 60.49 24 SER B O 1
ATOM 2620 N N . GLY B 1 36 ? 38.897 -5.072 45.476 1.00 59.81 25 GLY B N 1
ATOM 2621 C CA . GLY B 1 36 ? 39.000 -4.492 44.150 1.00 59.00 25 GLY B CA 1
ATOM 2622 C C . GLY B 1 36 ? 39.893 -3.261 44.047 1.00 58.48 25 GLY B C 1
ATOM 2623 O O . GLY B 1 36 ? 39.970 -2.648 42.989 1.00 57.85 25 GLY B O 1
ATOM 2624 N N . GLU B 1 37 ? 40.561 -2.904 45.143 1.00 58.37 26 GLU B N 1
ATOM 2625 C CA . GLU B 1 37 ? 41.378 -1.692 45.229 1.00 58.43 26 GLU B CA 1
ATOM 2626 C C . GLU B 1 37 ? 42.663 -1.787 44.400 1.00 57.27 26 GLU B C 1
ATOM 2627 O O . GLU B 1 37 ? 43.329 -2.829 44.383 1.00 57.34 26 GLU B O 1
ATOM 2633 N N . ILE B 1 38 ? 42.997 -0.686 43.733 1.00 55.76 27 ILE B N 1
ATOM 2634 C CA . ILE B 1 38 ? 44.154 -0.607 42.863 1.00 54.94 27 ILE B CA 1
ATOM 2635 C C . ILE B 1 38 ? 45.346 0.046 43.559 1.00 55.09 27 ILE B C 1
ATOM 2636 O O . ILE B 1 38 ? 45.188 1.070 44.206 1.00 55.37 27 ILE B O 1
ATOM 2641 N N . SER B 1 39 ? 46.534 -0.540 43.401 1.00 55.13 28 SER B N 1
ATOM 2642 C CA . SER B 1 39 ? 47.765 -0.021 44.000 1.00 56.08 28 SER B CA 1
ATOM 2643 C C . SER B 1 39 ? 49.014 -0.449 43.215 1.00 56.70 28 SER B C 1
ATOM 2644 O O . SER B 1 39 ? 48.981 -1.452 42.481 1.00 57.22 28 SER B O 1
ATOM 2647 N N . GLN B 1 40 ? 50.106 0.297 43.395 1.00 56.60 29 GLN B N 1
ATOM 2648 C CA . GLN B 1 40 ? 51.401 0.002 42.782 1.00 56.99 29 GLN B CA 1
ATOM 2649 C C . GLN B 1 40 ? 51.361 0.142 41.284 1.00 56.79 29 GLN B C 1
ATOM 2650 O O . GLN B 1 40 ? 51.951 -0.688 40.565 1.00 56.73 29 GLN B O 1
ATOM 2656 N N . ALA B 1 41 ? 50.661 1.170 40.809 1.00 55.61 30 ALA B N 1
ATOM 2657 C CA . ALA B 1 41 ? 50.577 1.385 39.383 1.00 55.08 30 ALA B CA 1
ATOM 2658 C C . ALA B 1 41 ? 51.979 1.745 38.937 1.00 54.78 30 ALA B C 1
ATOM 2659 O O . ALA B 1 41 ? 52.691 2.441 39.647 1.00 55.66 30 ALA B O 1
ATOM 2661 N N . LYS B 1 42 ? 52.396 1.221 37.797 1.00 53.51 31 LYS B N 1
ATOM 2662 C CA . LYS B 1 42 ? 53.615 1.691 37.163 1.00 52.51 31 LYS B CA 1
ATOM 2663 C C . LYS B 1 42 ? 53.482 1.625 35.629 1.00 51.60 31 LYS B C 1
ATOM 2664 O O . LYS B 1 42 ? 52.934 0.680 35.084 1.00 51.20 31 LYS B O 1
ATOM 2672 N N . THR B 1 43 ? 53.981 2.643 34.947 1.00 51.55 32 THR B N 1
ATOM 2673 C CA . THR B 1 43 ? 53.954 2.701 33.482 1.00 51.69 32 THR B CA 1
ATOM 2674 C C . THR B 1 43 ? 55.306 2.386 32.802 1.00 51.73 32 THR B C 1
ATOM 2675 O O . THR B 1 43 ? 56.358 2.769 33.304 1.00 51.95 32 THR B O 1
ATOM 2679 N N . TYR B 1 44 ? 55.249 1.696 31.660 1.00 51.53 33 TYR B N 1
ATOM 2680 C CA . TYR B 1 44 ? 56.407 1.444 30.800 1.00 51.24 33 TYR B CA 1
ATOM 2681 C C . TYR B 1 44 ? 56.142 1.875 29.374 1.00 51.94 33 TYR B C 1
ATOM 2682 O O . TYR B 1 44 ? 55.002 1.866 28.912 1.00 51.72 33 TYR B O 1
ATOM 2691 N N . SER B 1 45 ? 57.197 2.227 28.654 1.00 52.33 34 SER B N 1
ATOM 2692 C CA . SER B 1 45 ? 57.051 2.436 27.218 1.00 53.02 34 SER B CA 1
ATOM 2693 C C . SER B 1 45 ? 57.085 1.099 26.482 1.00 52.77 34 SER B C 1
ATOM 2694 O O . SER B 1 45 ? 57.890 0.226 26.805 1.00 52.27 34 SER B O 1
ATOM 2697 N N . GLY B 1 46 ? 56.219 0.960 25.485 1.00 52.54 35 GLY B N 1
ATOM 2698 C CA . GLY B 1 46 ? 56.208 -0.208 24.636 1.00 52.44 35 GLY B CA 1
ATOM 2699 C C . GLY B 1 46 ? 57.436 -0.242 23.749 1.00 52.77 35 GLY B C 1
ATOM 2700 O O . GLY B 1 46 ? 57.864 -1.314 23.320 1.00 52.91 35 GLY B O 1
ATOM 2701 N N . LEU B 1 47 ? 58.021 0.921 23.478 1.00 52.63 36 LEU B N 1
ATOM 2702 C CA . LEU B 1 47 ? 59.222 0.958 22.627 1.00 52.55 36 LEU B CA 1
ATOM 2703 C C . LEU B 1 47 ? 60.402 0.276 23.280 1.00 51.79 36 LEU B C 1
ATOM 2704 O O . LEU B 1 47 ? 61.369 -0.032 22.607 1.00 52.65 36 LEU B O 1
ATOM 2709 N N . ASP B 1 48 ? 60.332 0.040 24.583 1.00 51.13 37 ASP B N 1
ATOM 2710 C CA . ASP B 1 48 ? 61.506 -0.420 25.317 1.00 50.98 37 ASP B CA 1
ATOM 2711 C C . ASP B 1 48 ? 61.498 -1.908 25.572 1.00 50.28 37 ASP B C 1
ATOM 2712 O O . ASP B 1 48 ? 62.490 -2.488 26.041 1.00 50.16 37 ASP B O 1
ATOM 2717 N N . TYR B 1 49 ? 60.366 -2.520 25.275 1.00 49.26 38 TYR B N 1
ATOM 2718 C CA . TYR B 1 49 ? 60.197 -3.930 25.521 1.00 48.81 38 TYR B CA 1
ATOM 2719 C C . TYR B 1 49 ? 59.561 -4.605 24.297 1.00 47.87 38 TYR B C 1
ATOM 2720 O O . TYR B 1 49 ? 58.707 -4.008 23.640 1.00 47.87 38 TYR B O 1
ATOM 2729 N N . PRO B 1 50 ? 59.981 -5.830 23.978 1.00 46.72 39 PRO B N 1
ATOM 2730 C CA . PRO B 1 50 ? 59.507 -6.498 22.770 1.00 46.58 39 PRO B CA 1
ATOM 2731 C C . PRO B 1 50 ? 58.060 -7.039 22.880 1.00 46.16 39 PRO B C 1
ATOM 2732 O O . PRO B 1 50 ? 57.558 -7.443 21.838 1.00 47.30 39 PRO B O 1
ATOM 2736 N N . SER B 1 51 ? 57.421 -7.038 24.056 1.00 45.85 40 SER B N 1
ATOM 2737 C CA . SER B 1 51 ? 56.062 -7.587 24.220 1.00 45.25 40 SER B CA 1
ATOM 2738 C C . SER B 1 51 ? 55.461 -7.246 25.579 1.00 45.44 40 SER B C 1
ATOM 2739 O O . SER B 1 51 ? 56.198 -7.009 26.557 1.00 45.51 40 SER B O 1
ATOM 2742 N N . LEU B 1 52 ? 54.128 -7.296 25.651 1.00 44.20 41 LEU B N 1
ATOM 2743 C CA . LEU B 1 52 ? 53.390 -7.187 26.918 1.00 43.93 41 LEU B CA 1
ATOM 2744 C C . LEU B 1 52 ? 53.850 -8.223 27.935 1.00 43.29 41 LEU B C 1
ATOM 2745 O O . LEU B 1 52 ? 53.964 -7.935 29.131 1.00 44.05 41 LEU B O 1
ATOM 2750 N N . GLU B 1 53 ? 54.099 -9.434 27.472 1.00 42.64 42 GLU B N 1
ATOM 2751 C CA . GLU B 1 53 ? 54.615 -10.468 28.354 1.00 43.52 42 GLU B CA 1
ATOM 2752 C C . GLU B 1 53 ? 55.926 -10.065 29.060 1.00 43.12 42 GLU B C 1
ATOM 2753 O O . GLU B 1 53 ? 56.077 -10.261 30.268 1.00 42.88 42 GLU B O 1
ATOM 2759 N N . ALA B 1 54 ? 56.851 -9.474 28.306 1.00 43.97 43 ALA B N 1
ATOM 2760 C CA . ALA B 1 54 ? 58.149 -9.048 28.872 1.00 44.26 43 ALA B CA 1
ATOM 2761 C C . ALA B 1 54 ? 57.963 -7.943 29.919 1.00 44.50 43 ALA B C 1
ATOM 2762 O O . ALA B 1 54 ? 58.573 -7.982 30.988 1.00 44.61 43 ALA B O 1
ATOM 2764 N N . VAL B 1 55 ? 57.089 -6.977 29.645 1.00 46.11 44 VAL B N 1
ATOM 2765 C CA . VAL B 1 55 ? 56.842 -5.940 30.649 1.00 47.27 44 VAL B CA 1
ATOM 2766 C C . VAL B 1 55 ? 56.127 -6.486 31.891 1.00 47.79 44 VAL B C 1
ATOM 2767 O O . VAL B 1 55 ? 56.486 -6.137 33.003 1.00 48.10 44 VAL B O 1
ATOM 2771 N N . ILE B 1 56 ? 55.207 -7.431 31.727 1.00 48.61 45 ILE B N 1
ATOM 2772 C CA . ILE B 1 56 ? 54.632 -8.074 32.911 1.00 48.84 45 ILE B CA 1
ATOM 2773 C C . ILE B 1 56 ? 55.711 -8.763 33.748 1.00 49.75 45 ILE B C 1
ATOM 2774 O O . ILE B 1 56 ? 55.761 -8.606 34.972 1.00 49.15 45 ILE B O 1
ATOM 2779 N N . ARG B 1 57 ? 56.570 -9.528 33.092 1.00 50.92 46 ARG B N 1
ATOM 2780 C CA . ARG B 1 57 ? 57.656 -10.164 33.816 1.00 52.65 46 ARG B CA 1
ATOM 2781 C C . ARG B 1 57 ? 58.436 -9.155 34.663 1.00 52.55 46 ARG B C 1
ATOM 2782 O O . ARG B 1 57 ? 58.635 -9.352 35.863 1.00 52.73 46 ARG B O 1
ATOM 2797 N N . VAL B 1 58 ? 58.829 -8.062 34.023 1.00 52.81 47 VAL B N 1
ATOM 2798 C CA . VAL B 1 58 ? 59.557 -6.995 34.679 1.00 53.13 47 VAL B CA 1
ATOM 2799 C C . VAL B 1 58 ? 58.787 -6.381 35.860 1.00 53.58 47 VAL B C 1
ATOM 2800 O O . VAL B 1 58 ? 59.383 -6.090 36.910 1.00 53.28 47 VAL B O 1
ATOM 2804 N N . TYR B 1 59 ? 57.472 -6.201 35.696 1.00 53.32 48 TYR B N 1
ATOM 2805 C CA . TYR B 1 59 ? 56.681 -5.541 36.721 1.00 53.58 48 TYR B CA 1
ATOM 2806 C C . TYR B 1 59 ? 56.627 -6.439 37.937 1.00 55.11 48 TYR B C 1
ATOM 2807 O O . TYR B 1 59 ? 56.850 -5.990 39.069 1.00 54.72 48 TYR B O 1
ATOM 2816 N N . LEU B 1 60 ? 56.324 -7.710 37.694 1.00 56.83 49 LEU B N 1
ATOM 2817 C CA . LEU B 1 60 ? 56.177 -8.667 38.773 1.00 59.54 49 LEU B CA 1
ATOM 2818 C C . LEU B 1 60 ? 57.481 -8.870 39.559 1.00 61.73 49 LEU B C 1
ATOM 2819 O O . LEU B 1 60 ? 57.474 -8.728 40.788 1.00 61.82 49 LEU B O 1
ATOM 2824 N N . GLU B 1 61 ? 58.593 -9.162 38.874 1.00 64.23 50 GLU B N 1
ATOM 2825 C CA . GLU B 1 61 ? 59.874 -9.311 39.582 1.00 67.28 50 GLU B CA 1
ATOM 2826 C C . GLU B 1 61 ? 60.227 -8.041 40.339 1.00 68.55 50 GLU B C 1
ATOM 2827 O O . GLU B 1 61 ? 60.655 -8.116 41.484 1.00 68.90 50 GLU B O 1
ATOM 2833 N N . GLU B 1 62 ? 59.991 -6.888 39.696 1.00 70.34 51 GLU B N 1
ATOM 2834 C CA . GLU B 1 62 ? 60.371 -5.542 40.156 1.00 71.64 51 GLU B CA 1
ATOM 2835 C C . GLU B 1 62 ? 59.680 -5.058 41.418 1.00 72.32 51 GLU B C 1
ATOM 2836 O O . GLU B 1 62 ? 60.255 -4.296 42.190 1.00 72.75 51 GLU B O 1
ATOM 2842 N N . HIS B 1 63 ? 58.416 -5.427 41.581 1.00 72.95 52 HIS B N 1
ATOM 2843 C CA . HIS B 1 63 ? 57.762 -5.295 42.865 1.00 73.10 52 HIS B CA 1
ATOM 2844 C C . HIS B 1 63 ? 58.168 -6.632 43.469 1.00 74.21 52 HIS B C 1
ATOM 2845 O O . HIS B 1 63 ? 59.244 -7.102 43.107 1.00 74.81 52 HIS B O 1
ATOM 2852 N N . LYS B 1 64 ? 57.442 -7.247 44.393 1.00 74.89 53 LYS B N 1
ATOM 2853 C CA . LYS B 1 64 ? 57.896 -8.582 44.814 1.00 75.76 53 LYS B CA 1
ATOM 2854 C C . LYS B 1 64 ? 56.696 -9.437 45.100 1.00 75.44 53 LYS B C 1
ATOM 2855 O O . LYS B 1 64 ? 56.531 -9.977 46.200 1.00 75.49 53 LYS B O 1
ATOM 2861 N N . VAL B 1 65 ? 55.866 -9.560 44.076 1.00 75.12 54 VAL B N 1
ATOM 2862 C CA . VAL B 1 65 ? 54.566 -10.172 44.220 1.00 74.55 54 VAL B CA 1
ATOM 2863 C C . VAL B 1 65 ? 54.444 -11.453 43.436 1.00 74.07 54 VAL B C 1
ATOM 2864 O O . VAL B 1 65 ? 55.063 -11.613 42.377 1.00 74.18 54 VAL B O 1
ATOM 2868 N N . GLU B 1 66 ? 53.653 -12.367 43.992 1.00 73.36 55 GLU B N 1
ATOM 2869 C CA . GLU B 1 66 ? 53.274 -13.594 43.310 1.00 72.57 55 GLU B CA 1
ATOM 2870 C C . GLU B 1 66 ? 51.820 -13.436 42.866 1.00 71.16 55 GLU B C 1
ATOM 2871 O O . GLU B 1 66 ? 50.940 -13.150 43.683 1.00 70.56 55 GLU B O 1
ATOM 2877 N N . VAL B 1 67 ? 51.557 -13.587 41.573 1.00 69.09 56 VAL B N 1
ATOM 2878 C CA . VAL B 1 67 ? 50.168 -13.540 41.133 1.00 67.29 56 VAL B CA 1
ATOM 2879 C C . VAL B 1 67 ? 49.806 -14.825 40.374 1.00 66.03 56 VAL B C 1
ATOM 2880 O O . VAL B 1 67 ? 50.662 -15.479 39.769 1.00 66.01 56 VAL B O 1
ATOM 2884 N N . LYS B 1 68 ? 48.540 -15.204 40.475 1.00 64.40 57 LYS B N 1
ATOM 2885 C CA . LYS B 1 68 ? 48.005 -16.331 39.741 1.00 62.46 57 LYS B CA 1
ATOM 2886 C C . LYS B 1 68 ? 47.142 -15.820 38.593 1.00 60.30 57 LYS B C 1
ATOM 2887 O O . LYS B 1 68 ? 47.019 -16.472 37.557 1.00 59.48 57 LYS B O 1
ATOM 2893 N N . ASP B 1 69 ? 46.536 -14.649 38.791 1.00 57.82 58 ASP B N 1
ATOM 2894 C CA . ASP B 1 69 ? 45.485 -14.171 37.902 1.00 55.87 58 ASP B CA 1
ATOM 2895 C C . ASP B 1 69 ? 45.728 -12.764 37.447 1.00 53.85 58 ASP B C 1
ATOM 2896 O O . ASP B 1 69 ? 46.194 -11.926 38.220 1.00 54.06 58 ASP B O 1
ATOM 2901 N N . GLY B 1 70 ? 45.400 -12.497 36.193 1.00 51.04 59 GLY B N 1
ATOM 2902 C CA . GLY B 1 70 ? 45.554 -11.164 35.676 1.00 48.47 59 GLY B CA 1
ATOM 2903 C C . GLY B 1 70 ? 44.522 -10.810 34.637 1.00 47.14 59 GLY B C 1
ATOM 2904 O O . GLY B 1 70 ? 43.908 -11.692 34.007 1.00 47.37 59 GLY B O 1
ATOM 2905 N N . CYS B 1 71 ? 44.344 -9.511 34.441 1.00 44.62 60 CYS B N 1
ATOM 2906 C CA . CYS B 1 71 ? 43.423 -9.013 33.431 1.00 42.46 60 CYS B CA 1
ATOM 2907 C C . CYS B 1 71 ? 44.002 -7.744 32.858 1.00 41.30 60 CYS B C 1
ATOM 2908 O O . CYS B 1 71 ? 44.223 -6.777 33.585 1.00 40.82 60 CYS B O 1
ATOM 2911 N N . ILE B 1 72 ? 44.237 -7.753 31.557 1.00 39.84 61 ILE B N 1
ATOM 2912 C CA . ILE B 1 72 ? 44.792 -6.607 30.841 1.00 38.86 61 ILE B CA 1
ATOM 2913 C C . ILE B 1 72 ? 43.794 -6.074 29.761 1.00 39.18 61 ILE B C 1
ATOM 2914 O O . ILE B 1 72 ? 43.359 -6.826 28.858 1.00 38.50 61 ILE B O 1
ATOM 2920 N N . ALA B 1 73 ? 43.460 -4.779 29.882 1.00 37.76 62 ALA B N 1
ATOM 2921 C CA . ALA B 1 73 ? 42.739 -4.013 28.873 1.00 37.57 62 ALA B CA 1
ATOM 2922 C C . ALA B 1 73 ? 43.695 -3.491 27.827 1.00 37.85 62 ALA B C 1
ATOM 2923 O O . ALA B 1 73 ? 44.737 -2.911 28.172 1.00 37.33 62 ALA B O 1
ATOM 2925 N N . ILE B 1 74 ? 43.300 -3.654 26.566 1.00 37.55 63 ILE B N 1
ATOM 2926 C CA . ILE B 1 74 ? 44.059 -3.202 25.419 1.00 38.81 63 ILE B CA 1
ATOM 2927 C C . ILE B 1 74 ? 43.159 -2.344 24.506 1.00 38.73 63 ILE B C 1
ATOM 2928 O O . ILE B 1 74 ? 42.031 -2.705 24.214 1.00 38.57 63 ILE B O 1
ATOM 2933 N N . ALA B 1 75 ? 43.656 -1.202 24.056 1.00 38.99 64 ALA B N 1
ATOM 2934 C CA . ALA B 1 75 ? 42.890 -0.319 23.192 1.00 39.31 64 ALA B CA 1
ATOM 2935 C C . ALA B 1 75 ? 42.802 -0.778 21.719 1.00 40.52 64 ALA B C 1
ATOM 2936 O O . ALA B 1 75 ? 43.206 -0.037 20.791 1.00 40.58 64 ALA B O 1
ATOM 2938 N N . CYS B 1 76 ? 42.265 -1.981 21.503 1.00 40.29 65 CYS B N 1
ATOM 2939 C CA . CYS B 1 76 ? 41.997 -2.491 20.159 1.00 41.21 65 CYS B CA 1
ATOM 2940 C C . CYS B 1 76 ? 40.939 -3.636 20.251 1.00 41.31 65 CYS B C 1
ATOM 2941 O O . CYS B 1 76 ? 40.699 -4.150 21.349 1.00 40.69 65 CYS B O 1
ATOM 2944 N N . PRO B 1 77 ? 40.302 -4.009 19.135 1.00 41.63 66 PRO B N 1
ATOM 2945 C CA . PRO B 1 77 ? 39.312 -5.097 19.137 1.00 42.56 66 PRO B CA 1
ATOM 2946 C C . PRO B 1 77 ? 39.935 -6.378 19.662 1.00 43.15 66 PRO B C 1
ATOM 2947 O O . PRO B 1 77 ? 41.044 -6.663 19.276 1.00 44.36 66 PRO B O 1
ATOM 2951 N N . ILE B 1 78 ? 39.283 -7.087 20.575 1.00 44.51 67 ILE B N 1
ATOM 2952 C CA . ILE B 1 78 ? 39.774 -8.385 21.022 1.00 45.71 67 ILE B CA 1
ATOM 2953 C C . ILE B 1 78 ? 38.800 -9.356 20.404 1.00 47.53 67 ILE B C 1
ATOM 2954 O O . ILE B 1 78 ? 37.631 -9.433 20.796 1.00 47.69 67 ILE B O 1
ATOM 2959 N N . THR B 1 79 ? 39.289 -10.091 19.422 1.00 49.40 68 THR B N 1
ATOM 2960 C CA . THR B 1 79 ? 38.413 -10.753 18.483 1.00 51.90 68 THR B CA 1
ATOM 2961 C C . THR B 1 79 ? 38.590 -12.290 18.561 1.00 52.63 68 THR B C 1
ATOM 2962 O O . THR B 1 79 ? 37.776 -13.064 18.028 1.00 54.02 68 THR B O 1
ATOM 2966 N N . GLY B 1 80 ? 39.623 -12.713 19.280 1.00 52.01 69 GLY B N 1
ATOM 2967 C CA . GLY B 1 80 ? 39.946 -14.114 19.441 1.00 51.31 69 GLY B CA 1
ATOM 2968 C C . GLY B 1 80 ? 41.292 -14.225 20.128 1.00 50.79 69 GLY B C 1
ATOM 2969 O O . GLY B 1 80 ? 41.765 -13.255 20.756 1.00 51.72 69 GLY B O 1
ATOM 2970 N N . ASP B 1 81 ? 41.931 -15.377 19.999 1.00 49.07 70 ASP B N 1
ATOM 2971 C CA . ASP B 1 81 ? 43.140 -15.638 20.768 1.00 47.76 70 ASP B CA 1
ATOM 2972 C C . ASP B 1 81 ? 44.346 -14.808 20.330 1.00 47.29 70 ASP B C 1
ATOM 2973 O O . ASP B 1 81 ? 45.210 -14.486 21.142 1.00 47.19 70 ASP B O 1
ATOM 2978 N N . TRP B 1 82 ? 44.417 -14.502 19.048 1.00 46.66 71 TRP B N 1
ATOM 2979 C CA . TRP B 1 82 ? 45.508 -13.701 18.554 1.00 46.85 71 TRP B CA 1
ATOM 2980 C C . TRP B 1 82 ? 45.146 -12.199 18.599 1.00 47.42 71 TRP B C 1
ATOM 2981 O O . TRP B 1 82 ? 44.150 -11.768 18.004 1.00 47.45 71 TRP B O 1
ATOM 2992 N N . VAL B 1 83 ? 45.973 -11.415 19.290 1.00 47.57 72 VAL B N 1
ATOM 2993 C CA . VAL B 1 83 ? 45.750 -9.989 19.453 1.00 48.27 72 VAL B CA 1
ATOM 2994 C C . VAL B 1 83 ? 46.869 -9.223 18.769 1.00 49.54 72 VAL B C 1
ATOM 2995 O O . VAL B 1 83 ? 48.046 -9.371 19.136 1.00 49.68 72 VAL B O 1
ATOM 2999 N N . ALA B 1 84 ? 46.536 -8.412 17.775 1.00 50.76 73 ALA B N 1
ATOM 3000 C CA . ALA B 1 84 ? 47.557 -7.525 17.187 1.00 52.68 73 ALA B CA 1
ATOM 3001 C C . ALA B 1 84 ? 47.135 -6.078 17.318 1.00 53.80 73 ALA B C 1
ATOM 3002 O O . ALA B 1 84 ? 46.048 -5.705 16.875 1.00 53.94 73 ALA B O 1
ATOM 3012 N N . THR B 1 86 ? 47.124 -2.010 16.668 1.00 58.84 75 THR B N 1
ATOM 3013 C CA . THR B 1 86 ? 47.260 -1.178 15.468 1.00 60.57 75 THR B CA 1
ATOM 3014 C C . THR B 1 86 ? 48.228 -0.025 15.714 1.00 60.70 75 THR B C 1
ATOM 3015 O O . THR B 1 86 ? 48.937 0.395 14.793 1.00 61.07 75 THR B O 1
ATOM 3019 N N . ASN B 1 87 ? 48.249 0.474 16.957 1.00 60.73 76 ASN B N 1
ATOM 3020 C CA . ASN B 1 87 ? 49.016 1.678 17.319 1.00 60.51 76 ASN B CA 1
ATOM 3021 C C . ASN B 1 87 ? 50.342 1.374 17.983 1.00 59.89 76 ASN B C 1
ATOM 3022 O O . ASN B 1 87 ? 50.932 2.221 18.666 1.00 59.47 76 ASN B O 1
ATOM 3027 N N . HIS B 1 88 ? 50.787 0.142 17.756 1.00 59.58 77 HIS B N 1
ATOM 3028 C CA . HIS B 1 88 ? 52.072 -0.369 18.216 1.00 59.02 77 HIS B CA 1
ATOM 3029 C C . HIS B 1 88 ? 52.223 -1.735 17.567 1.00 58.23 77 HIS B C 1
ATOM 3030 O O . HIS B 1 88 ? 51.249 -2.263 16.992 1.00 57.96 77 HIS B O 1
ATOM 3037 N N . THR B 1 89 ? 53.432 -2.289 17.631 1.00 56.90 78 THR B N 1
ATOM 3038 C CA . THR B 1 89 ? 53.782 -3.477 16.837 1.00 56.00 78 THR B CA 1
ATOM 3039 C C . THR B 1 89 ? 53.583 -4.795 17.574 1.00 54.85 78 THR B C 1
ATOM 3040 O O . THR B 1 89 ? 53.778 -5.855 16.979 1.00 55.55 78 THR B O 1
ATOM 3044 N N . TRP B 1 90 ? 53.246 -4.736 18.863 1.00 53.16 79 TRP B N 1
ATOM 3045 C CA . TRP B 1 90 ? 52.980 -5.938 19.657 1.00 51.96 79 TRP B CA 1
ATOM 3046 C C . TRP B 1 90 ? 51.848 -6.802 19.072 1.00 50.92 79 TRP B C 1
ATOM 3047 O O . TRP B 1 90 ? 50.805 -6.295 18.619 1.00 49.79 79 TRP B O 1
ATOM 3058 N N . ALA B 1 91 ? 52.075 -8.108 19.094 1.00 50.20 80 ALA B N 1
ATOM 3059 C CA . ALA B 1 91 ? 51.099 -9.088 18.609 1.00 49.66 80 ALA B CA 1
ATOM 3060 C C . ALA B 1 91 ? 51.374 -10.355 19.373 1.00 48.91 80 ALA B C 1
ATOM 3061 O O . ALA B 1 91 ? 52.528 -10.785 19.478 1.00 48.99 80 ALA B O 1
ATOM 3063 N N . PHE B 1 92 ? 50.331 -10.954 19.927 1.00 47.81 81 PHE B N 1
ATOM 3064 C CA . PHE B 1 92 ? 50.553 -12.047 20.843 1.00 46.64 81 PHE B CA 1
ATOM 3065 C C . PHE B 1 92 ? 49.333 -12.973 20.950 1.00 46.64 81 PHE B C 1
ATOM 3066 O O . PHE B 1 92 ? 48.202 -12.590 20.609 1.00 45.85 81 PHE B O 1
ATOM 3074 N N . SER B 1 93 ? 49.576 -14.184 21.446 1.00 46.42 82 SER B N 1
ATOM 3075 C CA . SER B 1 93 ? 48.518 -15.163 21.598 1.00 46.49 82 SER B CA 1
ATOM 3076 C C . SER B 1 93 ? 48.217 -15.175 23.070 1.00 46.45 82 SER B C 1
ATOM 3077 O O . SER B 1 93 ? 49.134 -15.329 23.897 1.00 46.49 82 SER B O 1
ATOM 3080 N N . ILE B 1 94 ? 46.951 -14.981 23.400 1.00 45.40 83 ILE B N 1
ATOM 3081 C CA . ILE B 1 94 ? 46.566 -14.922 24.797 1.00 45.58 83 ILE B CA 1
ATOM 3082 C C . ILE B 1 94 ? 46.955 -16.208 25.502 1.00 46.05 83 ILE B C 1
ATOM 3083 O O . ILE B 1 94 ? 47.559 -16.185 26.589 1.00 45.52 83 ILE B O 1
ATOM 3088 N N . ALA B 1 95 ? 46.574 -17.339 24.899 1.00 46.70 84 ALA B N 1
ATOM 3089 C CA . ALA B 1 95 ? 46.840 -18.639 25.502 1.00 47.36 84 ALA B CA 1
ATOM 3090 C C . ALA B 1 95 ? 48.349 -18.846 25.667 1.00 47.56 84 ALA B C 1
ATOM 3091 O O . ALA B 1 95 ? 48.797 -19.330 26.705 1.00 46.79 84 ALA B O 1
ATOM 3093 N N . GLU B 1 96 ? 49.117 -18.491 24.637 1.00 48.73 85 GLU B N 1
ATOM 3094 C CA . GLU B 1 96 ? 50.580 -18.618 24.697 1.00 51.23 85 GLU B CA 1
ATOM 3095 C C . GLU B 1 96 ? 51.112 -17.828 25.894 1.00 51.67 85 GLU B C 1
ATOM 3096 O O . GLU B 1 96 ? 51.923 -18.335 26.664 1.00 51.63 85 GLU B O 1
ATOM 3110 N N . LYS B 1 98 ? 49.348 -16.658 28.707 1.00 53.48 87 LYS B N 1
ATOM 3111 C CA . LYS B 1 98 ? 48.899 -17.295 29.943 1.00 54.24 87 LYS B CA 1
ATOM 3112 C C . LYS B 1 98 ? 49.809 -18.464 30.306 1.00 54.88 87 LYS B C 1
ATOM 3113 O O . LYS B 1 98 ? 50.277 -18.546 31.455 1.00 54.73 87 LYS B O 1
ATOM 3119 N N . LYS B 1 99 ? 50.084 -19.347 29.339 1.00 55.52 88 LYS B N 1
ATOM 3120 C CA . LYS B 1 99 ? 50.998 -20.467 29.600 1.00 57.28 88 LYS B CA 1
ATOM 3121 C C . LYS B 1 99 ? 52.378 -19.997 30.096 1.00 57.12 88 LYS B C 1
ATOM 3122 O O . LYS B 1 99 ? 52.796 -20.338 31.206 1.00 57.01 88 LYS B O 1
ATOM 3128 N N . ASN B 1 100 ? 53.059 -19.203 29.273 1.00 57.84 89 ASN B N 1
ATOM 3129 C CA . ASN B 1 100 ? 54.394 -18.661 29.593 1.00 58.27 89 ASN B CA 1
ATOM 3130 C C . ASN B 1 100 ? 54.568 -18.053 30.991 1.00 58.68 89 ASN B C 1
ATOM 3131 O O . ASN B 1 100 ? 55.619 -18.233 31.610 1.00 58.94 89 ASN B O 1
ATOM 3136 N N . LEU B 1 101 ? 53.548 -17.346 31.479 1.00 58.98 90 LEU B N 1
ATOM 3137 C CA . LEU B 1 101 ? 53.587 -16.709 32.796 1.00 59.38 90 LEU B CA 1
ATOM 3138 C C . LEU B 1 101 ? 53.078 -17.621 33.887 1.00 59.82 90 LEU B C 1
ATOM 3139 O O . LEU B 1 101 ? 53.196 -17.310 35.076 1.00 60.35 90 LEU B O 1
ATOM 3144 N N . GLY B 1 102 ? 52.475 -18.730 33.478 1.00 59.68 91 GLY B N 1
ATOM 3145 C CA . GLY B 1 102 ? 51.935 -19.697 34.406 1.00 59.76 91 GLY B CA 1
ATOM 3146 C C . GLY B 1 102 ? 50.733 -19.230 35.204 1.00 59.76 91 GLY B C 1
ATOM 3147 O O . GLY B 1 102 ? 50.532 -19.699 36.331 1.00 60.30 91 GLY B O 1
ATOM 3148 N N . PHE B 1 103 ? 49.924 -18.335 34.635 1.00 59.09 92 PHE B N 1
ATOM 3149 C CA . PHE B 1 103 ? 48.698 -17.864 35.296 1.00 58.69 92 PHE B CA 1
ATOM 3150 C C . PHE B 1 103 ? 47.564 -18.896 35.225 1.00 58.64 92 PHE B C 1
ATOM 3151 O O . PHE B 1 103 ? 47.480 -19.669 34.265 1.00 58.40 92 PHE B O 1
ATOM 3159 N N . SER B 1 104 ? 46.682 -18.900 36.225 1.00 58.56 93 SER B N 1
ATOM 3160 C CA . SER B 1 104 ? 45.455 -19.711 36.144 1.00 58.29 93 SER B CA 1
ATOM 3161 C C . SER B 1 104 ? 44.410 -18.994 35.291 1.00 57.35 93 SER B C 1
ATOM 3162 O O . SER B 1 104 ? 43.674 -19.635 34.535 1.00 57.44 93 SER B O 1
ATOM 3165 N N . HIS B 1 105 ? 44.340 -17.672 35.437 1.00 55.91 94 HIS B N 1
ATOM 3166 C CA . HIS B 1 105 ? 43.446 -16.850 34.641 1.00 55.10 94 HIS B CA 1
ATOM 3167 C C . HIS B 1 105 ? 44.156 -15.690 33.979 1.00 53.56 94 HIS B C 1
ATOM 3168 O O . HIS B 1 105 ? 44.936 -14.966 34.606 1.00 53.60 94 HIS B O 1
ATOM 3175 N N . LEU B 1 106 ? 43.870 -15.495 32.706 1.00 52.31 95 LEU B N 1
ATOM 3176 C CA . LEU B 1 106 ? 44.447 -14.361 31.985 1.00 50.74 95 LEU B CA 1
ATOM 3177 C C . LEU B 1 106 ? 43.418 -13.758 31.027 1.00 49.37 95 LEU B C 1
ATOM 3178 O O . LEU B 1 106 ? 43.249 -14.200 29.877 1.00 49.19 95 LEU B O 1
ATOM 3183 N N . GLU B 1 107 ? 42.701 -12.764 31.526 1.00 47.04 96 GLU B N 1
ATOM 3184 C CA . GLU B 1 107 ? 41.698 -12.115 30.721 1.00 46.06 96 GLU B CA 1
ATOM 3185 C C . GLU B 1 107 ? 42.351 -10.947 29.958 1.00 44.18 96 GLU B C 1
ATOM 3186 O O . GLU B 1 107 ? 42.990 -10.103 30.572 1.00 43.95 96 GLU B O 1
ATOM 3192 N N . ILE B 1 108 ? 42.234 -10.939 28.628 1.00 41.94 97 ILE B N 1
ATOM 3193 C CA . ILE B 1 108 ? 42.544 -9.760 27.831 1.00 40.77 97 ILE B CA 1
ATOM 3194 C C . ILE B 1 108 ? 41.246 -9.156 27.337 1.00 40.01 97 ILE B C 1
ATOM 3195 O O . ILE B 1 108 ? 40.489 -9.817 26.665 1.00 40.13 97 ILE B O 1
ATOM 3200 N N . ILE B 1 109 ? 40.978 -7.898 27.658 1.00 39.24 98 ILE B N 1
ATOM 3201 C CA . ILE B 1 109 ? 39.719 -7.291 27.247 1.00 37.89 98 ILE B CA 1
ATOM 3202 C C . ILE B 1 109 ? 39.958 -5.990 26.490 1.00 37.73 98 ILE B C 1
ATOM 3203 O O . ILE B 1 109 ? 41.081 -5.463 26.515 1.00 36.60 98 ILE B O 1
ATOM 3208 N N . ASN B 1 110 ? 38.935 -5.498 25.785 1.00 36.03 99 ASN B N 1
ATOM 3209 C CA . ASN B 1 110 ? 39.010 -4.187 25.138 1.00 36.41 99 ASN B CA 1
ATOM 3210 C C . ASN B 1 110 ? 39.066 -3.087 26.225 1.00 36.86 99 ASN B C 1
ATOM 3211 O O . ASN B 1 110 ? 38.519 -3.288 27.318 1.00 37.03 99 ASN B O 1
ATOM 3216 N N . ASP B 1 111 ? 39.686 -1.933 25.923 1.00 36.45 100 ASP B N 1
ATOM 3217 C CA . ASP B 1 111 ? 39.805 -0.839 26.897 1.00 36.64 100 ASP B CA 1
ATOM 3218 C C . ASP B 1 111 ? 38.440 -0.287 27.361 1.00 35.89 100 ASP B C 1
ATOM 3219 O O . ASP B 1 111 ? 38.289 0.213 28.488 1.00 36.33 100 ASP B O 1
ATOM 3224 N N . PHE B 1 112 ? 37.432 -0.392 26.518 1.00 35.16 101 PHE B N 1
ATOM 3225 C CA . PHE B 1 112 ? 36.146 0.177 26.913 1.00 35.32 101 PHE B CA 1
ATOM 3226 C C . PHE B 1 112 ? 35.263 -0.845 27.579 1.00 35.36 101 PHE B C 1
ATOM 3227 O O . PHE B 1 112 ? 34.341 -0.500 28.267 1.00 36.19 101 PHE B O 1
ATOM 3235 N N . THR B 1 113 ? 35.583 -2.116 27.407 1.00 36.72 102 THR B N 1
ATOM 3236 C CA . THR B 1 113 ? 35.003 -3.181 28.241 1.00 36.18 102 THR B CA 1
ATOM 3237 C C . THR B 1 113 ? 35.455 -2.873 29.664 1.00 36.40 102 THR B C 1
ATOM 3238 O O . THR B 1 113 ? 34.656 -2.880 30.588 1.00 36.28 102 THR B O 1
ATOM 3242 N N . ALA B 1 114 ? 36.757 -2.621 29.818 1.00 36.25 103 ALA B N 1
ATOM 3243 C CA . ALA B 1 114 ? 37.332 -2.282 31.112 1.00 37.19 103 ALA B CA 1
ATOM 3244 C C . ALA B 1 114 ? 36.730 -1.011 31.680 1.00 36.99 103 ALA B C 1
ATOM 3245 O O . ALA B 1 114 ? 36.346 -0.997 32.806 1.00 37.26 103 ALA B O 1
ATOM 3247 N N . VAL B 1 115 ? 36.631 0.054 30.891 1.00 37.06 104 VAL B N 1
ATOM 3248 C CA . VAL B 1 115 ? 36.010 1.265 31.391 1.00 37.70 104 VAL B CA 1
ATOM 3249 C C . VAL B 1 115 ? 34.539 1.033 31.804 1.00 38.36 104 VAL B C 1
ATOM 3250 O O . VAL B 1 115 ? 34.064 1.589 32.807 1.00 38.20 104 VAL B O 1
ATOM 3254 N N . SER B 1 116 ? 33.803 0.246 31.033 1.00 38.48 105 SER B N 1
ATOM 3255 C CA . SER B 1 116 ? 32.410 -0.017 31.426 1.00 38.54 105 SER B CA 1
ATOM 3256 C C . SER B 1 116 ? 32.361 -0.729 32.786 1.00 39.39 105 SER B C 1
ATOM 3257 O O . SER B 1 116 ? 31.552 -0.381 33.657 1.00 40.27 105 SER B O 1
ATOM 3268 N N . ALA B 1 118 ? 34.357 -0.484 35.163 1.00 41.82 107 ALA B N 1
ATOM 3269 C CA . ALA B 1 118 ? 34.708 0.375 36.279 1.00 44.54 107 ALA B CA 1
ATOM 3270 C C . ALA B 1 118 ? 33.487 1.104 36.795 1.00 45.83 107 ALA B C 1
ATOM 3271 O O . ALA B 1 118 ? 33.486 1.546 37.942 1.00 45.60 107 ALA B O 1
ATOM 3273 N N . ILE B 1 119 ? 32.463 1.249 35.945 1.00 47.51 108 ILE B N 1
ATOM 3274 C CA . ILE B 1 119 ? 31.309 2.077 36.323 1.00 49.18 108 ILE B CA 1
ATOM 3275 C C . ILE B 1 119 ? 30.656 1.724 37.675 1.00 50.85 108 ILE B C 1
ATOM 3276 O O . ILE B 1 119 ? 30.461 2.631 38.491 1.00 51.05 108 ILE B O 1
ATOM 3281 N N . PRO B 1 120 ? 30.367 0.440 37.931 1.00 52.82 109 PRO B N 1
ATOM 3282 C CA . PRO B 1 120 ? 29.837 0.010 39.237 1.00 54.29 109 PRO B CA 1
ATOM 3283 C C . PRO B 1 120 ? 30.744 0.364 40.416 1.00 56.15 109 PRO B C 1
ATOM 3284 O O . PRO B 1 120 ? 30.246 0.448 41.535 1.00 57.05 109 PRO B O 1
ATOM 3296 N N . LEU B 1 122 ? 32.586 3.161 40.569 1.00 61.36 111 LEU B N 1
ATOM 3297 C CA . LEU B 1 122 ? 32.771 4.629 40.631 1.00 62.08 111 LEU B CA 1
ATOM 3298 C C . LEU B 1 122 ? 31.808 5.287 41.597 1.00 63.09 111 LEU B C 1
ATOM 3299 O O . LEU B 1 122 ? 30.649 4.886 41.711 1.00 63.70 111 LEU B O 1
ATOM 3304 N N . LYS B 1 123 ? 32.313 6.304 42.289 1.00 64.26 112 LYS B N 1
ATOM 3305 C CA . LYS B 1 123 ? 31.561 7.038 43.305 1.00 64.25 112 LYS B CA 1
ATOM 3306 C C . LYS B 1 123 ? 31.425 8.482 42.814 1.00 64.10 112 LYS B C 1
ATOM 3307 O O . LYS B 1 123 ? 32.044 8.846 41.810 1.00 64.17 112 LYS B O 1
ATOM 3318 N N . LYS B 1 124 ? 30.620 9.288 43.502 1.00 63.52 113 LYS B N 1
ATOM 3319 C CA . LYS B 1 124 ? 30.322 10.667 43.089 1.00 63.11 113 LYS B CA 1
ATOM 3320 C C . LYS B 1 124 ? 31.525 11.595 42.726 1.00 62.25 113 LYS B C 1
ATOM 3321 O O . LYS B 1 124 ? 31.447 12.358 41.759 1.00 61.73 113 LYS B O 1
ATOM 3327 N N . GLU B 1 125 ? 32.616 11.542 43.495 1.00 62.03 114 GLU B N 1
ATOM 3328 C CA . GLU B 1 125 ? 33.814 12.368 43.240 1.00 61.47 114 GLU B CA 1
ATOM 3329 C C . GLU B 1 125 ? 34.422 12.108 41.859 1.00 60.66 114 GLU B C 1
ATOM 3330 O O . GLU B 1 125 ? 34.995 13.038 41.245 1.00 60.43 114 GLU B O 1
ATOM 3336 N N . HIS B 1 126 ? 34.294 10.855 41.399 1.00 59.29 115 HIS B N 1
ATOM 3337 C CA . HIS B 1 126 ? 34.795 10.385 40.103 1.00 58.41 115 HIS B CA 1
ATOM 3338 C C . HIS B 1 126 ? 33.898 10.748 38.924 1.00 56.87 115 HIS B C 1
ATOM 3339 O O . HIS B 1 126 ? 34.249 10.493 37.768 1.00 56.68 115 HIS B O 1
ATOM 3346 N N . LEU B 1 127 ? 32.736 11.321 39.200 1.00 54.77 116 LEU B N 1
ATOM 3347 C CA . LEU B 1 127 ? 31.794 11.637 38.136 1.00 53.27 116 LEU B CA 1
ATOM 3348 C C . LEU B 1 127 ? 31.391 13.098 38.141 1.00 53.13 116 LEU B C 1
ATOM 3349 O O . LEU B 1 127 ? 31.081 13.621 39.199 1.00 53.15 116 LEU B O 1
ATOM 3354 N N . ILE B 1 128 ? 31.371 13.754 36.974 1.00 52.34 117 ILE B N 1
ATOM 3355 C CA . ILE B 1 128 ? 30.736 15.077 36.856 1.00 51.27 117 ILE B CA 1
ATOM 3356 C C . ILE B 1 128 ? 29.529 14.994 35.911 1.00 50.80 117 ILE B C 1
ATOM 3357 O O . ILE B 1 128 ? 29.688 14.636 34.732 1.00 50.56 117 ILE B O 1
ATOM 3362 N N . GLN B 1 129 ? 28.342 15.358 36.412 1.00 49.39 118 GLN B N 1
ATOM 3363 C CA . GLN B 1 129 ? 27.113 15.210 35.640 1.00 47.84 118 GLN B CA 1
ATOM 3364 C C . GLN B 1 129 ? 26.912 16.344 34.681 1.00 46.79 118 GLN B C 1
ATOM 3365 O O . GLN B 1 129 ? 27.153 17.472 35.028 1.00 46.75 118 GLN B O 1
ATOM 3371 N N . PHE B 1 130 ? 26.503 16.023 33.456 1.00 45.97 119 PHE B N 1
ATOM 3372 C CA . PHE B 1 130 ? 26.161 17.020 32.462 1.00 45.26 119 PHE B CA 1
ATOM 3373 C C . PHE B 1 130 ? 24.743 16.768 31.966 1.00 45.50 119 PHE B C 1
ATOM 3374 O O . PHE B 1 130 ? 24.544 16.090 30.947 1.00 45.41 119 PHE B O 1
ATOM 3382 N N . GLY B 1 131 ? 23.762 17.281 32.703 1.00 44.93 120 GLY B N 1
ATOM 3383 C CA . GLY B 1 131 ? 22.374 17.219 32.294 1.00 44.91 120 GLY B CA 1
ATOM 3384 C C . GLY B 1 131 ? 21.651 15.957 32.710 1.00 45.08 120 GLY B C 1
ATOM 3385 O O . GLY B 1 131 ? 22.238 15.053 33.312 1.00 44.48 120 GLY B O 1
ATOM 3386 N N . GLY B 1 132 ? 20.367 15.899 32.373 1.00 44.94 121 GLY B N 1
ATOM 3387 C CA . GLY B 1 132 ? 19.533 14.800 32.777 1.00 45.61 121 GLY B CA 1
ATOM 3388 C C . GLY B 1 132 ? 19.257 14.822 34.265 1.00 46.66 121 GLY B C 1
ATOM 3389 O O . GLY B 1 132 ? 19.663 15.734 34.969 1.00 46.54 121 GLY B O 1
ATOM 3390 N N . ALA B 1 133 ? 18.588 13.777 34.727 1.00 47.37 122 ALA B N 1
ATOM 3391 C CA . ALA B 1 133 ? 18.181 13.611 36.115 1.00 48.62 122 ALA B CA 1
ATOM 3392 C C . ALA B 1 133 ? 18.985 12.490 36.784 1.00 48.91 122 ALA B C 1
ATOM 3393 O O . ALA B 1 133 ? 20.174 12.640 37.056 1.00 49.68 122 ALA B O 1
ATOM 3395 N N . GLU B 1 134 ? 18.330 11.375 37.039 1.00 48.79 123 GLU B N 1
ATOM 3396 C CA . GLU B 1 134 ? 18.933 10.318 37.809 1.00 49.59 123 GLU B CA 1
ATOM 3397 C C . GLU B 1 134 ? 18.879 9.074 36.944 1.00 48.55 123 GLU B C 1
ATOM 3398 O O . GLU B 1 134 ? 17.990 8.956 36.106 1.00 48.40 123 GLU B O 1
ATOM 3404 N N . PRO B 1 135 ? 19.844 8.175 37.121 1.00 48.37 124 PRO B N 1
ATOM 3405 C CA . PRO B 1 135 ? 19.781 6.842 36.515 1.00 48.45 124 PRO B CA 1
ATOM 3406 C C . PRO B 1 135 ? 18.592 6.027 37.033 1.00 49.14 124 PRO B C 1
ATOM 3407 O O . PRO B 1 135 ? 18.186 6.215 38.184 1.00 48.92 124 PRO B O 1
ATOM 3411 N N . VAL B 1 136 ? 18.079 5.122 36.189 1.00 49.10 125 VAL B N 1
ATOM 3412 C CA . VAL B 1 136 ? 17.041 4.164 36.543 1.00 48.63 125 VAL B CA 1
ATOM 3413 C C . VAL B 1 136 ? 17.771 2.837 36.711 1.00 50.61 125 VAL B C 1
ATOM 3414 O O . VAL B 1 136 ? 18.374 2.321 35.750 1.00 50.71 125 VAL B O 1
ATOM 3418 N N . GLU B 1 137 ? 17.759 2.295 37.931 1.00 51.73 126 GLU B N 1
ATOM 3419 C CA . GLU B 1 137 ? 18.618 1.170 38.286 1.00 52.69 126 GLU B CA 1
ATOM 3420 C C . GLU B 1 137 ? 18.235 -0.053 37.486 1.00 51.84 126 GLU B C 1
ATOM 3421 O O . GLU B 1 137 ? 17.063 -0.243 37.154 1.00 52.41 126 GLU B O 1
ATOM 3427 N N . GLY B 1 138 ? 19.226 -0.874 37.157 1.00 51.33 127 GLY B N 1
ATOM 3428 C CA . GLY B 1 138 ? 18.982 -2.075 36.373 1.00 50.04 127 GLY B CA 1
ATOM 3429 C C . GLY B 1 138 ? 18.766 -1.771 34.906 1.00 49.53 127 GLY B C 1
ATOM 3430 O O . GLY B 1 138 ? 18.535 -2.698 34.112 1.00 50.15 127 GLY B O 1
ATOM 3431 N N . LYS B 1 139 ? 18.807 -0.487 34.534 1.00 48.67 128 LYS B N 1
ATOM 3432 C CA . LYS B 1 139 ? 18.627 -0.106 33.123 1.00 48.25 128 LYS B CA 1
ATOM 3433 C C . LYS B 1 139 ? 19.992 0.043 32.408 1.00 46.51 128 LYS B C 1
ATOM 3434 O O . LYS B 1 139 ? 21.002 0.367 33.048 1.00 45.15 128 LYS B O 1
ATOM 3440 N N . PRO B 1 140 ? 20.034 -0.184 31.088 1.00 45.07 129 PRO B N 1
ATOM 3441 C CA . PRO B 1 140 ? 21.332 -0.216 30.389 1.00 43.37 129 PRO B CA 1
ATOM 3442 C C . PRO B 1 140 ? 22.123 1.106 30.484 1.00 41.90 129 PRO B C 1
ATOM 3443 O O . PRO B 1 140 ? 21.582 2.218 30.684 1.00 41.28 129 PRO B O 1
ATOM 3447 N N . ILE B 1 141 ? 23.437 0.936 30.404 1.00 40.45 130 ILE B N 1
ATOM 3448 C CA . ILE B 1 141 ? 24.420 2.019 30.404 1.00 39.06 130 ILE B CA 1
ATOM 3449 C C . ILE B 1 141 ? 25.273 2.018 29.116 1.00 38.35 130 ILE B C 1
ATOM 3450 O O . ILE B 1 141 ? 25.732 0.967 28.620 1.00 37.84 130 ILE B O 1
ATOM 3455 N N . ALA B 1 142 ? 25.507 3.208 28.601 1.00 36.97 131 ALA B N 1
ATOM 3456 C CA . ALA B 1 142 ? 26.428 3.399 27.499 1.00 35.90 131 ALA B CA 1
ATOM 3457 C C . ALA B 1 142 ? 27.634 4.134 28.060 1.00 35.96 131 ALA B C 1
ATOM 3458 O O . ALA B 1 142 ? 27.456 5.047 28.897 1.00 34.05 131 ALA B O 1
ATOM 3460 N N . VAL B 1 143 ? 28.826 3.755 27.555 1.00 35.85 132 VAL B N 1
ATOM 3461 C CA . VAL B 1 143 ? 30.114 4.401 27.832 1.00 36.94 132 VAL B CA 1
ATOM 3462 C C . VAL B 1 143 ? 30.866 4.648 26.514 1.00 37.29 132 VAL B C 1
ATOM 3463 O O . VAL B 1 143 ? 30.915 3.778 25.619 1.00 38.12 132 VAL B O 1
ATOM 3467 N N . TYR B 1 144 ? 31.389 5.858 26.356 1.00 36.42 133 TYR B N 1
ATOM 3468 C CA . TYR B 1 144 ? 32.184 6.197 25.179 1.00 35.82 133 TYR B CA 1
ATOM 3469 C C . TYR B 1 144 ? 33.197 7.257 25.515 1.00 36.45 133 TYR B C 1
ATOM 3470 O O . TYR B 1 144 ? 33.156 7.870 26.585 1.00 35.66 133 TYR B O 1
ATOM 3479 N N . GLY B 1 145 ? 34.115 7.481 24.600 1.00 37.15 134 GLY B N 1
ATOM 3480 C CA . GLY B 1 145 ? 35.242 8.325 24.943 1.00 38.64 134 GLY B CA 1
ATOM 3481 C C . GLY B 1 145 ? 36.122 8.560 23.762 1.00 39.34 134 GLY B C 1
ATOM 3482 O O . GLY B 1 145 ? 36.475 7.629 23.027 1.00 39.48 134 GLY B O 1
ATOM 3483 N N . ALA B 1 146 ? 36.447 9.822 23.560 1.00 39.87 135 ALA B N 1
ATOM 3484 C CA . ALA B 1 146 ? 37.359 10.208 22.483 1.00 41.17 135 ALA B CA 1
ATOM 3485 C C . ALA B 1 146 ? 38.747 10.411 23.066 1.00 41.98 135 ALA B C 1
ATOM 3486 O O . ALA B 1 146 ? 38.943 11.285 23.938 1.00 43.35 135 ALA B O 1
ATOM 3488 N N . GLY B 1 147 ? 39.689 9.574 22.627 1.00 41.94 136 GLY B N 1
ATOM 3489 C CA . GLY B 1 147 ? 41.110 9.719 22.956 1.00 41.22 136 GLY B CA 1
ATOM 3490 C C . GLY B 1 147 ? 41.902 9.564 21.665 1.00 41.18 136 GLY B C 1
ATOM 3491 O O . GLY B 1 147 ? 41.641 10.286 20.693 1.00 41.36 136 GLY B O 1
ATOM 3492 N N . THR B 1 148 ? 42.823 8.605 21.637 1.00 40.94 137 THR B N 1
ATOM 3493 C CA . THR B 1 148 ? 43.511 8.215 20.401 1.00 42.55 137 THR B CA 1
ATOM 3494 C C . THR B 1 148 ? 42.501 7.659 19.411 1.00 41.37 137 THR B C 1
ATOM 3495 O O . THR B 1 148 ? 42.616 7.892 18.195 1.00 41.98 137 THR B O 1
ATOM 3499 N N . GLY B 1 149 ? 41.510 6.930 19.937 1.00 40.35 138 GLY B N 1
ATOM 3500 C CA . GLY B 1 149 ? 40.395 6.458 19.135 1.00 37.85 138 GLY B CA 1
ATOM 3501 C C . GLY B 1 149 ? 39.075 6.846 19.770 1.00 37.22 138 GLY B C 1
ATOM 3502 O O . GLY B 1 149 ? 39.042 7.539 20.792 1.00 36.34 138 GLY B O 1
ATOM 3503 N N . LEU B 1 150 ? 37.980 6.424 19.141 1.00 35.56 139 LEU B N 1
ATOM 3504 C CA . LEU B 1 150 ? 36.667 6.596 19.736 1.00 34.80 139 LEU B CA 1
ATOM 3505 C C . LEU B 1 150 ? 36.253 5.230 20.278 1.00 34.89 139 LEU B C 1
ATOM 3506 O O . LEU B 1 150 ? 36.085 4.272 19.490 1.00 34.58 139 LEU B O 1
ATOM 3511 N N . GLY B 1 151 ? 36.133 5.107 21.597 1.00 34.15 140 GLY B N 1
ATOM 3512 C CA . GLY B 1 151 ? 35.709 3.836 22.189 1.00 34.39 140 GLY B CA 1
ATOM 3513 C C . GLY B 1 151 ? 34.217 3.858 22.542 1.00 34.50 140 GLY B C 1
ATOM 3514 O O . GLY B 1 151 ? 33.675 4.911 22.849 1.00 33.15 140 GLY B O 1
ATOM 3515 N N . VAL B 1 152 ? 33.542 2.711 22.408 1.00 34.53 141 VAL B N 1
ATOM 3516 C CA . VAL B 1 152 ? 32.192 2.536 22.919 1.00 34.20 141 VAL B CA 1
ATOM 3517 C C . VAL B 1 152 ? 31.968 1.133 23.461 1.00 34.13 141 VAL B C 1
ATOM 3518 O O . VAL B 1 152 ? 32.327 0.157 22.806 1.00 34.89 141 VAL B O 1
ATOM 3522 N N . ALA B 1 153 ? 31.461 1.061 24.695 1.00 33.40 142 ALA B N 1
ATOM 3523 C CA . ALA B 1 153 ? 30.858 -0.162 25.255 1.00 33.58 142 ALA B CA 1
ATOM 3524 C C . ALA B 1 153 ? 29.519 0.105 25.960 1.00 34.33 142 ALA B C 1
ATOM 3525 O O . ALA B 1 153 ? 29.149 1.270 26.257 1.00 33.96 142 ALA B O 1
ATOM 3527 N N . HIS B 1 154 ? 28.816 -0.995 26.236 1.00 33.80 143 HIS B N 1
ATOM 3528 C CA . HIS B 1 154 ? 27.540 -0.946 26.902 1.00 34.02 143 HIS B CA 1
ATOM 3529 C C . HIS B 1 154 ? 27.549 -1.899 28.066 1.00 35.35 143 HIS B C 1
ATOM 3530 O O . HIS B 1 154 ? 28.326 -2.851 28.113 1.00 35.10 143 HIS B O 1
ATOM 3537 N N . LEU B 1 155 ? 26.700 -1.595 29.025 1.00 36.61 144 LEU B N 1
ATOM 3538 C CA . LEU B 1 155 ? 26.632 -2.339 30.268 1.00 38.63 144 LEU B CA 1
ATOM 3539 C C . LEU B 1 155 ? 25.172 -2.577 30.669 1.00 40.05 144 LEU B C 1
ATOM 3540 O O . LEU B 1 155 ? 24.343 -1.658 30.624 1.00 39.63 144 LEU B O 1
ATOM 3545 N N . VAL B 1 156 ? 24.857 -3.804 31.062 1.00 42.41 145 VAL B N 1
ATOM 3546 C CA . VAL B 1 156 ? 23.512 -4.127 31.520 1.00 44.80 145 VAL B CA 1
ATOM 3547 C C . VAL B 1 156 ? 23.587 -4.940 32.800 1.00 47.47 145 VAL B C 1
ATOM 3548 O O . VAL B 1 156 ? 24.495 -5.746 33.000 1.00 46.46 145 VAL B O 1
ATOM 3552 N N . HIS B 1 157 ? 22.624 -4.703 33.676 1.00 50.82 146 HIS B N 1
ATOM 3553 C CA . HIS B 1 157 ? 22.579 -5.427 34.930 1.00 54.07 146 HIS B CA 1
ATOM 3554 C C . HIS B 1 157 ? 21.596 -6.559 34.704 1.00 54.92 146 HIS B C 1
ATOM 3555 O O . HIS B 1 157 ? 20.409 -6.326 34.502 1.00 55.27 146 HIS B O 1
ATOM 3562 N N . VAL B 1 158 ? 22.105 -7.778 34.678 1.00 56.20 147 VAL B N 1
ATOM 3563 C CA . VAL B 1 158 ? 21.264 -8.934 34.557 1.00 57.87 147 VAL B CA 1
ATOM 3564 C C . VAL B 1 158 ? 21.502 -9.782 35.790 1.00 59.19 147 VAL B C 1
ATOM 3565 O O . VAL B 1 158 ? 22.581 -10.372 35.935 1.00 58.96 147 VAL B O 1
ATOM 3569 N N . ASP B 1 159 ? 20.488 -9.825 36.670 1.00 60.74 148 ASP B N 1
ATOM 3570 C CA . ASP B 1 159 ? 20.509 -10.597 37.929 1.00 61.94 148 ASP B CA 1
ATOM 3571 C C . ASP B 1 159 ? 21.444 -9.905 38.930 1.00 62.05 148 ASP B C 1
ATOM 3572 O O . ASP B 1 159 ? 21.129 -8.797 39.399 1.00 62.48 148 ASP B O 1
ATOM 3577 N N . LYS B 1 160 ? 22.577 -10.531 39.255 1.00 61.58 149 LYS B N 1
ATOM 3578 C CA . LYS B 1 160 ? 23.620 -9.846 40.032 1.00 61.84 149 LYS B CA 1
ATOM 3579 C C . LYS B 1 160 ? 24.879 -9.596 39.202 1.00 61.62 149 LYS B C 1
ATOM 3580 O O . LYS B 1 160 ? 25.917 -9.206 39.744 1.00 61.99 149 LYS B O 1
ATOM 3586 N N . ARG B 1 161 ? 24.792 -9.851 37.897 1.00 60.19 150 ARG B N 1
ATOM 3587 C CA . ARG B 1 161 ? 25.964 -9.815 37.034 1.00 58.57 150 ARG B CA 1
ATOM 3588 C C . ARG B 1 161 ? 25.979 -8.526 36.209 1.00 56.81 150 ARG B C 1
ATOM 3589 O O . ARG B 1 161 ? 24.972 -8.148 35.581 1.00 55.85 150 ARG B O 1
ATOM 3597 N N . TRP B 1 162 ? 27.117 -7.837 36.249 1.00 54.47 151 TRP B N 1
ATOM 3598 C CA . TRP B 1 162 ? 27.338 -6.702 35.378 1.00 52.81 151 TRP B CA 1
ATOM 3599 C C . TRP B 1 162 ? 27.816 -7.230 34.039 1.00 50.81 151 TRP B C 1
ATOM 3600 O O . TRP B 1 162 ? 28.889 -7.836 33.952 1.00 51.23 151 TRP B O 1
ATOM 3611 N N . VAL B 1 163 ? 27.019 -7.021 32.998 1.00 48.01 152 VAL B N 1
ATOM 3612 C CA . VAL B 1 163 ? 27.383 -7.568 31.712 1.00 46.37 152 VAL B CA 1
ATOM 3613 C C . VAL B 1 163 ? 27.874 -6.462 30.790 1.00 44.91 152 VAL B C 1
ATOM 3614 O O . VAL B 1 163 ? 27.107 -5.583 30.399 1.00 44.98 152 VAL B O 1
ATOM 3618 N N . SER B 1 164 ? 29.161 -6.468 30.460 1.00 42.97 153 SER B N 1
ATOM 3619 C CA . SER B 1 164 ? 29.628 -5.463 29.498 1.00 42.21 153 SER B CA 1
ATOM 3620 C C . SER B 1 164 ? 29.430 -6.032 28.139 1.00 39.41 153 SER B C 1
ATOM 3621 O O . SER B 1 164 ? 29.564 -7.222 27.948 1.00 39.27 153 SER B O 1
ATOM 3624 N N . LEU B 1 165 ? 29.104 -5.173 27.205 1.00 37.46 154 LEU B N 1
ATOM 3625 C CA . LEU B 1 165 ? 28.911 -5.588 25.832 1.00 37.61 154 LEU B CA 1
ATOM 3626 C C . LEU B 1 165 ? 29.887 -4.766 24.996 1.00 36.67 154 LEU B C 1
ATOM 3627 O O . LEU B 1 165 ? 29.639 -3.604 24.753 1.00 35.90 154 LEU B O 1
ATOM 3632 N N . PRO B 1 166 ? 31.003 -5.365 24.603 1.00 36.70 155 PRO B N 1
ATOM 3633 C CA . PRO B 1 166 ? 32.024 -4.629 23.865 1.00 36.54 155 PRO B CA 1
ATOM 3634 C C . PRO B 1 166 ? 31.603 -4.467 22.404 1.00 37.33 155 PRO B C 1
ATOM 3635 O O . PRO B 1 166 ? 30.757 -5.203 21.881 1.00 36.84 155 PRO B O 1
ATOM 3639 N N . GLY B 1 167 ? 32.175 -3.472 21.737 1.00 36.71 156 GLY B N 1
ATOM 3640 C CA . GLY B 1 167 ? 31.868 -3.292 20.346 1.00 35.84 156 GLY B CA 1
ATOM 3641 C C . GLY B 1 167 ? 32.933 -2.435 19.720 1.00 35.15 156 GLY B C 1
ATOM 3642 O O . GLY B 1 167 ? 33.961 -2.170 20.344 1.00 35.78 156 GLY B O 1
ATOM 3643 N N . GLU B 1 168 ? 32.673 -2.020 18.488 1.00 33.74 157 GLU B N 1
ATOM 3644 C CA . GLU B 1 168 ? 33.556 -1.158 17.731 1.00 33.44 157 GLU B CA 1
ATOM 3645 C C . GLU B 1 168 ? 32.709 -0.028 17.247 1.00 32.47 157 GLU B C 1
ATOM 3646 O O . GLU B 1 168 ? 32.823 0.392 16.098 1.00 32.75 157 GLU B O 1
ATOM 3652 N N . GLY B 1 169 ? 31.846 0.477 18.137 1.00 31.99 158 GLY B N 1
ATOM 3653 C CA . GLY B 1 169 ? 30.872 1.476 17.761 1.00 31.10 158 GLY B CA 1
ATOM 3654 C C . GLY B 1 169 ? 31.473 2.823 17.433 1.00 31.11 158 GLY B C 1
ATOM 3655 O O . GLY B 1 169 ? 30.789 3.707 16.917 1.00 31.08 158 GLY B O 1
ATOM 3656 N N . GLY B 1 170 ? 32.749 3.017 17.754 1.00 30.88 159 GLY B N 1
ATOM 3657 C CA . GLY B 1 170 ? 33.399 4.231 17.330 1.00 31.56 159 GLY B CA 1
ATOM 3658 C C . GLY B 1 170 ? 33.593 4.277 15.820 1.00 32.47 159 GLY B C 1
ATOM 3659 O O . GLY B 1 170 ? 33.965 5.309 15.281 1.00 33.09 159 GLY B O 1
ATOM 3660 N N . HIS B 1 171 ? 33.358 3.154 15.142 1.00 32.77 160 HIS B N 1
ATOM 3661 C CA . HIS B 1 171 ? 33.611 3.080 13.723 1.00 33.42 160 HIS B CA 1
ATOM 3662 C C . HIS B 1 171 ? 32.381 3.159 12.843 1.00 32.88 160 HIS B C 1
ATOM 3663 O O . HIS B 1 171 ? 32.511 2.951 11.656 1.00 33.34 160 HIS B O 1
ATOM 3670 N N . VAL B 1 172 ? 31.215 3.448 13.418 1.00 32.75 161 VAL B N 1
ATOM 3671 C CA . VAL B 1 172 ? 29.992 3.614 12.647 1.00 32.54 161 VAL B CA 1
ATOM 3672 C C . VAL B 1 172 ? 30.149 4.830 11.730 1.00 34.00 161 VAL B C 1
ATOM 3673 O O . VAL B 1 172 ? 31.086 5.616 11.908 1.00 33.60 161 VAL B O 1
ATOM 3677 N N . ASP B 1 173 ? 29.269 4.981 10.746 1.00 34.43 162 ASP B N 1
ATOM 3678 C CA . ASP B 1 173 ? 29.253 6.220 9.961 1.00 37.03 162 ASP B CA 1
ATOM 3679 C C . ASP B 1 173 ? 29.081 7.492 10.855 1.00 37.58 162 ASP B C 1
ATOM 3680 O O . ASP B 1 173 ? 28.279 7.479 11.813 1.00 36.59 162 ASP B O 1
ATOM 3685 N N . PHE B 1 174 ? 29.846 8.551 10.538 1.00 38.54 163 PHE B N 1
ATOM 3686 C CA . PHE B 1 174 ? 29.642 9.902 11.089 1.00 39.20 163 PHE B CA 1
ATOM 3687 C C . PHE B 1 174 ? 28.328 10.396 10.541 1.00 39.47 163 PHE B C 1
ATOM 3688 O O . PHE B 1 174 ? 28.033 10.230 9.362 1.00 39.46 163 PHE B O 1
ATOM 3696 N N . ALA B 1 175 ? 27.504 10.956 11.412 1.00 40.54 164 ALA B N 1
ATOM 3697 C CA . ALA B 1 175 ? 26.217 11.472 11.003 1.00 41.77 164 ALA B CA 1
ATOM 3698 C C . ALA B 1 175 ? 26.188 13.003 11.120 1.00 43.55 164 ALA B C 1
ATOM 3699 O O . ALA B 1 175 ? 25.936 13.518 12.199 1.00 43.27 164 ALA B O 1
ATOM 3701 N N . PRO B 1 176 ? 26.496 13.737 10.051 1.00 45.62 165 PRO B N 1
ATOM 3702 C CA . PRO B 1 176 ? 26.402 15.214 10.094 1.00 47.53 165 PRO B CA 1
ATOM 3703 C C . PRO B 1 176 ? 24.949 15.702 10.240 1.00 49.90 165 PRO B C 1
ATOM 3704 O O . PRO B 1 176 ? 24.046 15.052 9.697 1.00 49.80 165 PRO B O 1
ATOM 3708 N N . ASN B 1 177 ? 24.768 16.809 10.977 1.00 53.11 166 ASN B N 1
ATOM 3709 C CA . ASN B 1 177 ? 23.476 17.458 11.298 1.00 56.34 166 ASN B CA 1
ATOM 3710 C C . ASN B 1 177 ? 23.349 18.835 10.592 1.00 57.16 166 ASN B C 1
ATOM 3711 O O . ASN B 1 177 ? 22.320 19.493 10.700 1.00 57.98 166 ASN B O 1
ATOM 3716 N N . SER B 1 178 ? 24.386 19.274 9.882 1.00 58.60 167 SER B N 1
ATOM 3717 C CA . SER B 1 178 ? 24.400 20.618 9.291 1.00 59.72 167 SER B CA 1
ATOM 3718 C C . SER B 1 178 ? 24.977 20.633 7.885 1.00 60.39 167 SER B C 1
ATOM 3719 O O . SER B 1 178 ? 25.743 19.723 7.520 1.00 60.24 167 SER B O 1
ATOM 3722 N N . GLU B 1 179 ? 24.636 21.667 7.103 1.00 61.18 168 GLU B N 1
ATOM 3723 C CA . GLU B 1 179 ? 25.256 21.856 5.775 1.00 62.39 168 GLU B CA 1
ATOM 3724 C C . GLU B 1 179 ? 26.775 21.952 5.917 1.00 62.02 168 GLU B C 1
ATOM 3725 O O . GLU B 1 179 ? 27.523 21.471 5.063 1.00 62.65 168 GLU B O 1
ATOM 3731 N N . GLU B 1 180 ? 27.203 22.537 7.029 1.00 61.70 169 GLU B N 1
ATOM 3732 C CA . GLU B 1 180 ? 28.612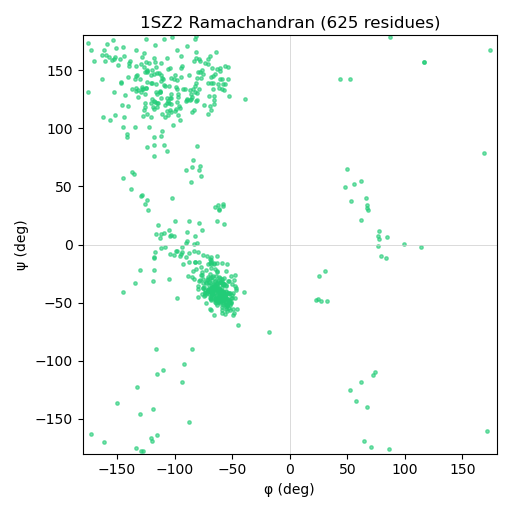 22.680 7.377 1.00 61.41 169 GLU B CA 1
ATOM 3733 C C . GLU B 1 180 ? 29.292 21.356 7.719 1.00 60.36 169 GLU B C 1
ATOM 3734 O O . GLU B 1 180 ? 30.331 21.006 7.158 1.00 60.26 169 GLU B O 1
ATOM 3740 N N . GLU B 1 181 ? 28.731 20.637 8.678 1.00 59.25 170 GLU B N 1
ATOM 3741 C CA . GLU B 1 181 ? 29.255 19.319 8.991 1.00 58.13 170 GLU B CA 1
ATOM 3742 C C . GLU B 1 181 ? 29.243 18.410 7.763 1.00 56.67 170 GLU B C 1
ATOM 3743 O O . GLU B 1 181 ? 30.094 17.537 7.626 1.00 56.49 170 GLU B O 1
ATOM 3749 N N . ALA B 1 182 ? 28.305 18.651 6.854 1.00 55.70 171 ALA B N 1
ATOM 3750 C CA . ALA B 1 182 ? 28.250 17.924 5.591 1.00 54.77 171 ALA B CA 1
ATOM 3751 C C . ALA B 1 182 ? 29.416 18.244 4.645 1.00 54.15 171 ALA B C 1
ATOM 3752 O O . ALA B 1 182 ? 29.994 17.327 4.059 1.00 54.15 171 ALA B O 1
ATOM 3754 N N . ILE B 1 183 ? 29.765 19.524 4.490 1.00 53.90 172 ILE B N 1
ATOM 3755 C CA . ILE B 1 183 ? 30.975 19.905 3.724 1.00 52.76 172 ILE B CA 1
ATOM 3756 C C . ILE B 1 183 ? 32.227 19.240 4.344 1.00 51.94 172 ILE B C 1
ATOM 3757 O O . ILE B 1 183 ? 33.060 18.682 3.617 1.00 52.11 172 ILE B O 1
ATOM 3762 N N . ILE B 1 184 ? 32.326 19.257 5.677 1.00 50.76 173 ILE B N 1
ATOM 3763 C CA . ILE B 1 184 ? 33.384 18.538 6.395 1.00 50.00 173 ILE B CA 1
ATOM 3764 C C . ILE B 1 184 ? 33.368 17.041 6.061 1.00 49.87 173 ILE B C 1
ATOM 3765 O O . ILE B 1 184 ? 34.422 16.457 5.787 1.00 49.90 173 ILE B O 1
ATOM 3770 N N . LEU B 1 185 ? 32.179 16.432 6.076 1.00 49.01 174 LEU B N 1
ATOM 3771 C CA . LEU B 1 185 ? 32.035 15.049 5.651 1.00 48.87 174 LEU B CA 1
ATOM 3772 C C . LEU B 1 185 ? 32.596 14.886 4.235 1.00 48.97 174 LEU B C 1
ATOM 3773 O O . LEU B 1 185 ? 33.422 13.974 4.003 1.00 47.60 174 LEU B O 1
ATOM 3778 N N . GLU B 1 186 ? 32.189 15.770 3.314 1.00 49.63 175 GLU B N 1
ATOM 3779 C CA . GLU B 1 186 ? 32.621 15.650 1.897 1.00 51.83 175 GLU B CA 1
ATOM 3780 C C . GLU B 1 186 ? 34.155 15.718 1.774 1.00 51.55 175 GLU B C 1
ATOM 3781 O O . GLU B 1 186 ? 34.771 14.870 1.122 1.00 50.71 175 GLU B O 1
ATOM 3787 N N . ILE B 1 187 ? 34.749 16.722 2.421 1.00 52.22 176 ILE B N 1
ATOM 3788 C CA . ILE B 1 187 ? 36.201 16.942 2.437 1.00 52.29 176 ILE B CA 1
ATOM 3789 C C . ILE B 1 187 ? 36.980 15.724 2.909 1.00 52.27 176 ILE B C 1
ATOM 3790 O O . ILE B 1 187 ? 37.960 15.307 2.278 1.00 52.74 176 ILE B O 1
ATOM 3795 N N . LEU B 1 188 ? 36.538 15.156 4.028 1.00 52.09 177 LEU B N 1
ATOM 3796 C CA . LEU B 1 188 ? 37.175 13.976 4.590 1.00 51.82 177 LEU B CA 1
ATOM 3797 C C . LEU B 1 188 ? 36.919 12.741 3.732 1.00 51.92 177 LEU B C 1
ATOM 3798 O O . LEU B 1 188 ? 37.815 11.905 3.577 1.00 50.93 177 LEU B O 1
ATOM 3803 N N . ARG B 1 189 ? 35.708 12.618 3.181 1.00 52.57 178 ARG B N 1
ATOM 3804 C CA . ARG B 1 189 ? 35.426 11.517 2.249 1.00 54.80 178 ARG B CA 1
ATOM 3805 C C . ARG B 1 189 ? 36.299 11.599 0.988 1.00 55.29 178 ARG B C 1
ATOM 3806 O O . ARG B 1 189 ? 36.768 10.553 0.497 1.00 55.56 178 ARG B O 1
ATOM 3814 N N . ALA B 1 190 ? 36.520 12.822 0.478 1.00 56.12 179 ALA B N 1
ATOM 3815 C CA . ALA B 1 190 ? 37.367 13.029 -0.713 1.00 57.25 179 ALA B CA 1
ATOM 3816 C C . ALA B 1 190 ? 38.779 12.489 -0.497 1.00 57.74 179 ALA B C 1
ATOM 3817 O O . ALA B 1 190 ? 39.373 11.927 -1.406 1.00 58.33 179 ALA B O 1
ATOM 3819 N N . GLU B 1 191 ? 39.268 12.600 0.734 1.00 58.22 180 GLU B N 1
ATOM 3820 C CA . GLU B 1 191 ? 40.670 12.369 1.079 1.00 58.31 180 GLU B CA 1
ATOM 3821 C C . GLU B 1 191 ? 40.935 10.961 1.652 1.00 58.38 180 GLU B C 1
ATOM 3822 O O . GLU B 1 191 ? 41.867 10.259 1.230 1.00 58.91 180 GLU B O 1
ATOM 3828 N N . ILE B 1 192 ? 40.096 10.523 2.585 1.00 57.79 181 ILE B N 1
ATOM 3829 C CA . ILE B 1 192 ? 40.104 9.131 3.038 1.00 56.40 181 ILE B CA 1
ATOM 3830 C C . ILE B 1 192 ? 38.813 8.567 2.476 1.00 55.50 181 ILE B C 1
ATOM 3831 O O . ILE B 1 192 ? 38.071 9.299 1.835 1.00 55.45 181 ILE B O 1
ATOM 3836 N N . GLY B 1 193 ? 38.507 7.307 2.640 1.00 53.48 182 GLY B N 1
ATOM 3837 C CA . GLY B 1 193 ? 37.244 6.941 2.056 1.00 50.99 182 GLY B CA 1
ATOM 3838 C C . GLY B 1 193 ? 36.125 7.083 3.053 1.00 49.44 182 GLY B C 1
ATOM 3839 O O . GLY B 1 193 ? 35.650 8.189 3.328 1.00 50.43 182 GLY B O 1
ATOM 3840 N N . HIS B 1 194 ? 35.696 5.944 3.586 1.00 46.92 183 HIS B N 1
ATOM 3841 C CA . HIS B 1 194 ? 34.648 5.908 4.577 1.00 44.29 183 HIS B CA 1
ATOM 3842 C C . HIS B 1 194 ? 34.964 6.847 5.757 1.00 43.39 183 HIS B C 1
ATOM 3843 O O . HIS B 1 194 ? 36.068 6.810 6.321 1.00 43.20 183 HIS B O 1
ATOM 3850 N N . VAL B 1 195 ? 34.021 7.722 6.092 1.00 42.04 184 VAL B N 1
ATOM 3851 C CA . VAL B 1 195 ? 34.198 8.618 7.246 1.00 40.06 184 VAL B CA 1
ATOM 3852 C C . VAL B 1 195 ? 33.438 8.049 8.452 1.00 40.33 184 VAL B C 1
ATOM 3853 O O . VAL B 1 195 ? 32.197 7.934 8.446 1.00 40.70 184 VAL B O 1
ATOM 3857 N N . SER B 1 196 ? 34.181 7.670 9.475 1.00 39.06 185 SER B N 1
ATOM 3858 C CA . SER B 1 196 ? 33.572 7.147 10.688 1.00 38.64 185 SER B CA 1
ATOM 3859 C C . SER B 1 196 ? 33.457 8.242 11.739 1.00 37.86 185 SER B C 1
ATOM 3860 O O . SER B 1 196 ? 34.053 9.310 11.610 1.00 37.18 185 SER B O 1
ATOM 3863 N N . ALA B 1 197 ? 32.687 7.979 12.786 1.00 37.23 186 ALA B N 1
ATOM 3864 C CA . ALA B 1 197 ? 32.608 8.899 13.916 1.00 37.04 186 ALA B CA 1
ATOM 3865 C C . ALA B 1 197 ? 34.027 9.148 14.452 1.00 37.22 186 ALA B C 1
ATOM 3866 O O . ALA B 1 197 ? 34.362 10.260 14.819 1.00 37.38 186 ALA B O 1
ATOM 3868 N N . GLU B 1 198 ? 34.843 8.100 14.507 1.00 37.51 187 GLU B N 1
ATOM 3869 C CA . GLU B 1 198 ? 36.193 8.222 15.050 1.00 38.93 187 GLU B CA 1
ATOM 3870 C C . GLU B 1 198 ? 37.022 9.284 14.311 1.00 39.51 187 GLU B C 1
ATOM 3871 O O . GLU B 1 198 ? 37.815 9.984 14.923 1.00 39.91 187 GLU B O 1
ATOM 3877 N N . ARG B 1 199 ? 36.779 9.414 13.017 1.00 40.69 188 ARG B N 1
ATOM 3878 C CA . ARG B 1 199 ? 37.423 10.398 12.148 1.00 42.51 188 ARG B CA 1
ATOM 3879 C C . ARG B 1 199 ? 37.275 11.830 12.613 1.00 42.85 188 ARG B C 1
ATOM 3880 O O . ARG B 1 199 ? 38.077 12.689 12.231 1.00 43.60 188 ARG B O 1
ATOM 3888 N N . VAL B 1 200 ? 36.244 12.080 13.429 1.00 43.70 189 VAL B N 1
ATOM 3889 C CA . VAL B 1 200 ? 35.940 13.406 13.996 1.00 43.59 189 VAL B CA 1
ATOM 3890 C C . VAL B 1 200 ? 35.981 13.435 15.546 1.00 43.59 189 VAL B C 1
ATOM 3891 O O . VAL B 1 200 ? 36.338 14.446 16.140 1.00 44.52 189 VAL B O 1
ATOM 3895 N N . LEU B 1 201 ? 35.636 12.331 16.206 1.00 42.59 190 LEU B N 1
ATOM 3896 C CA . LEU B 1 201 ? 35.651 12.292 17.657 1.00 41.76 190 LEU B CA 1
ATOM 3897 C C . LEU B 1 201 ? 36.782 11.491 18.211 1.00 41.45 190 LEU B C 1
ATOM 3898 O O . LEU B 1 201 ? 36.579 10.349 18.644 1.00 40.94 190 LEU B O 1
ATOM 3903 N N . SER B 1 202 ? 37.954 12.126 18.245 1.00 40.71 191 SER B N 1
ATOM 3904 C CA . SER B 1 202 ? 39.154 11.577 18.825 1.00 39.76 191 SER B CA 1
ATOM 3905 C C . SER B 1 202 ? 40.211 12.662 18.756 1.00 39.92 191 SER B C 1
ATOM 3906 O O . SER B 1 202 ? 39.998 13.714 18.142 1.00 37.97 191 SER B O 1
ATOM 3909 N N . GLY B 1 203 ? 41.360 12.382 19.369 1.00 39.34 192 GLY B N 1
ATOM 3910 C CA . GLY B 1 203 ? 42.537 13.201 19.158 1.00 40.72 192 GLY B CA 1
ATOM 3911 C C . GLY B 1 203 ? 42.759 13.536 17.692 1.00 41.05 192 GLY B C 1
ATOM 3912 O O . GLY B 1 203 ? 42.610 14.691 17.328 1.00 41.58 192 GLY B O 1
ATOM 3913 N N . PRO B 1 204 ? 43.120 12.545 16.871 1.00 41.71 193 PRO B N 1
ATOM 3914 C CA . PRO B 1 204 ? 43.263 12.730 15.428 1.00 41.87 193 PRO B CA 1
ATOM 3915 C C . PRO B 1 204 ? 42.063 13.345 14.748 1.00 42.09 193 PRO B C 1
ATOM 3916 O O . PRO B 1 204 ? 42.259 14.031 13.754 1.00 41.88 193 PRO B O 1
ATOM 3920 N N . GLY B 1 205 ? 40.854 13.100 15.255 1.00 42.55 194 GLY B N 1
ATOM 3921 C CA . GLY B 1 205 ? 39.639 13.641 14.656 1.00 42.52 194 GLY B CA 1
ATOM 3922 C C . GLY B 1 205 ? 39.425 15.115 14.930 1.00 43.12 194 GLY B C 1
ATOM 3923 O O . GLY B 1 205 ? 38.853 15.826 14.104 1.00 43.18 194 GLY B O 1
ATOM 3924 N N . LEU B 1 206 ? 39.854 15.571 16.104 1.00 43.28 195 LEU B N 1
ATOM 3925 C CA . LEU B 1 206 ? 39.864 17.002 16.404 1.00 44.54 195 LEU B CA 1
ATOM 3926 C C . LEU B 1 206 ? 40.732 17.782 15.361 1.00 43.51 195 LEU B C 1
ATOM 3927 O O . LEU B 1 206 ? 40.310 18.781 14.818 1.00 42.71 195 LEU B O 1
ATOM 3932 N N . VAL B 1 207 ? 41.918 17.260 15.064 1.00 44.01 196 VAL B N 1
ATOM 3933 C CA . VAL B 1 207 ? 42.782 17.733 13.959 1.00 43.80 196 VAL B CA 1
ATOM 3934 C C . VAL B 1 207 ? 42.156 17.614 12.584 1.00 43.41 196 VAL B C 1
ATOM 3935 O O . VAL B 1 207 ? 42.279 18.548 11.799 1.00 43.66 196 VAL B O 1
ATOM 3939 N N . ASN B 1 208 ? 41.486 16.486 12.285 1.00 43.42 197 ASN B N 1
ATOM 3940 C CA . ASN B 1 208 ? 40.728 16.364 11.040 1.00 42.02 197 ASN B CA 1
ATOM 3941 C C . ASN B 1 208 ? 39.700 17.513 10.942 1.00 42.52 197 ASN B C 1
ATOM 3942 O O . ASN B 1 208 ? 39.571 18.148 9.883 1.00 42.28 197 ASN B O 1
ATOM 3947 N N . LEU B 1 209 ? 38.966 17.774 12.031 1.00 42.06 198 LEU B N 1
ATOM 3948 C CA . LEU B 1 209 ? 37.973 18.854 12.052 1.00 42.82 198 LEU B CA 1
ATOM 3949 C C . LEU B 1 209 ? 38.596 20.229 11.728 1.00 43.54 198 LEU B C 1
ATOM 3950 O O . LEU B 1 209 ? 38.058 21.003 10.926 1.00 42.87 198 LEU B O 1
ATOM 3955 N N . TYR B 1 210 ? 39.716 20.533 12.378 1.00 44.98 199 TYR B N 1
ATOM 3956 C CA . TYR B 1 210 ? 40.416 21.792 12.127 1.00 46.56 199 TYR B CA 1
ATOM 3957 C C . TYR B 1 210 ? 40.818 21.916 10.647 1.00 46.44 199 TYR B C 1
ATOM 3958 O O . TYR B 1 210 ? 40.456 22.882 9.976 1.00 45.95 199 TYR B O 1
ATOM 3967 N N . ARG B 1 211 ? 41.523 20.913 10.135 1.00 47.11 200 ARG B N 1
ATOM 3968 C CA . ARG B 1 211 ? 41.992 20.950 8.749 1.00 47.79 200 ARG B CA 1
ATOM 3969 C C . ARG B 1 211 ? 40.831 21.179 7.805 1.00 48.53 200 ARG B C 1
ATOM 3970 O O . ARG B 1 211 ? 40.969 21.881 6.806 1.00 48.49 200 ARG B O 1
ATOM 3978 N N . ALA B 1 212 ? 39.662 20.627 8.150 1.00 49.78 201 ALA B N 1
ATOM 3979 C CA . ALA B 1 212 ? 38.516 20.663 7.255 1.00 50.01 201 ALA B CA 1
ATOM 3980 C C . ALA B 1 212 ? 37.778 21.993 7.270 1.00 50.58 201 ALA B C 1
ATOM 3981 O O . ALA B 1 212 ? 37.306 22.452 6.223 1.00 50.64 201 ALA B O 1
ATOM 3983 N N . ILE B 1 213 ? 37.703 22.624 8.436 1.00 51.18 202 ILE B N 1
ATOM 3984 C CA . ILE B 1 213 ? 37.128 23.964 8.541 1.00 52.01 202 ILE B CA 1
ATOM 3985 C C . ILE B 1 213 ? 37.994 24.949 7.742 1.00 53.05 202 ILE B C 1
ATOM 3986 O O . ILE B 1 213 ? 37.499 25.725 6.939 1.00 52.64 202 ILE B O 1
ATOM 3991 N N . VAL B 1 214 ? 39.302 24.879 7.959 1.00 54.39 203 VAL B N 1
ATOM 3992 C CA . VAL B 1 214 ? 40.253 25.743 7.268 1.00 55.21 203 VAL B CA 1
ATOM 3993 C C . VAL B 1 214 ? 40.186 25.472 5.758 1.00 56.04 203 VAL B C 1
ATOM 3994 O O . VAL B 1 214 ? 40.074 26.407 4.975 1.00 56.09 203 VAL B O 1
ATOM 3998 N N . LYS B 1 215 ? 40.236 24.193 5.366 1.00 56.93 204 LYS B N 1
ATOM 3999 C CA . LYS B 1 215 ? 40.107 23.790 3.957 1.00 58.40 204 LYS B CA 1
ATOM 4000 C C . LYS B 1 215 ? 38.784 24.160 3.321 1.00 59.09 204 LYS B C 1
ATOM 4001 O O . LYS B 1 215 ? 38.741 24.444 2.122 1.00 59.87 204 LYS B O 1
ATOM 4007 N N . ALA B 1 216 ? 37.705 24.139 4.109 1.00 59.75 205 ALA B N 1
ATOM 4008 C CA . ALA B 1 216 ? 36.377 24.517 3.614 1.00 60.62 205 ALA B CA 1
ATOM 4009 C C . ALA B 1 216 ? 36.386 25.965 3.189 1.00 61.15 205 ALA B C 1
ATOM 4010 O O . ALA B 1 216 ? 35.570 26.380 2.370 1.00 61.08 205 ALA B O 1
ATOM 4012 N N . ASP B 1 217 ? 37.340 26.706 3.749 1.00 62.44 206 ASP B N 1
ATOM 4013 C CA . ASP B 1 217 ? 37.432 28.158 3.632 1.00 63.73 206 ASP B CA 1
ATOM 4014 C C . ASP B 1 217 ? 38.557 28.523 2.653 1.00 64.07 206 ASP B C 1
ATOM 4015 O O . ASP B 1 217 ? 38.986 29.676 2.566 1.00 64.50 206 ASP B O 1
ATOM 4020 N N . ASN B 1 218 ? 39.022 27.499 1.930 1.00 64.19 207 ASN B N 1
ATOM 4021 C CA . ASN B 1 218 ? 40.068 27.595 0.898 1.00 64.15 207 ASN B CA 1
ATOM 4022 C C . ASN B 1 218 ? 41.434 28.069 1.384 1.00 63.86 207 ASN B C 1
ATOM 4023 O O . ASN B 1 218 ? 42.272 28.517 0.600 1.00 63.81 207 ASN B O 1
ATOM 4028 N N . ARG B 1 219 ? 41.658 27.925 2.682 1.00 63.16 208 ARG B N 1
ATOM 4029 C CA . ARG B 1 219 ? 42.918 28.296 3.290 1.00 62.16 208 ARG B CA 1
ATOM 4030 C C . ARG B 1 219 ? 43.774 27.065 3.555 1.00 62.36 208 ARG B C 1
ATOM 4031 O O . ARG B 1 219 ? 43.352 25.940 3.264 1.00 63.04 208 ARG B O 1
ATOM 4039 N N . LEU B 1 220 ? 44.978 27.267 4.087 1.00 61.72 209 LEU B N 1
ATOM 4040 C CA . LEU B 1 220 ? 45.920 26.169 4.295 1.00 61.47 209 LEU B CA 1
ATOM 4041 C C . LEU B 1 220 ? 46.143 25.829 5.790 1.00 61.84 209 LEU B C 1
ATOM 4042 O O . LEU B 1 220 ? 46.747 26.612 6.531 1.00 61.52 209 LEU B O 1
ATOM 4047 N N . PRO B 1 221 ? 45.698 24.650 6.225 1.00 61.60 210 PRO B N 1
ATOM 4048 C CA . PRO B 1 221 ? 45.807 24.293 7.638 1.00 61.70 210 PRO B CA 1
ATOM 4049 C C . PRO B 1 221 ? 47.277 24.304 8.008 1.00 61.80 210 PRO B C 1
ATOM 4050 O O . PRO B 1 221 ? 48.116 23.910 7.187 1.00 61.81 210 PRO B O 1
ATOM 4054 N N . GLU B 1 222 ? 47.596 24.763 9.207 1.00 61.71 211 GLU B N 1
ATOM 4055 C CA . GLU B 1 222 ? 48.939 24.554 9.723 1.00 62.19 211 GLU B CA 1
ATOM 4056 C C . GLU B 1 222 ? 49.021 23.152 10.305 1.00 61.34 211 GLU B C 1
ATOM 4057 O O . GLU B 1 222 ? 47.999 22.521 10.565 1.00 60.91 211 GLU B O 1
ATOM 4063 N N . ASN B 1 223 ? 50.227 22.632 10.459 1.00 60.82 212 ASN B N 1
ATOM 4064 C CA . ASN B 1 223 ? 50.353 21.283 10.973 1.00 60.90 212 ASN B CA 1
ATOM 4065 C C . ASN B 1 223 ? 50.207 21.352 12.488 1.00 60.20 212 ASN B C 1
ATOM 4066 O O . ASN B 1 223 ? 51.209 21.461 13.199 1.00 60.83 212 ASN B O 1
ATOM 4071 N N . LEU B 1 224 ? 48.954 21.340 12.962 1.00 58.71 213 LEU B N 1
ATOM 4072 C CA . LEU B 1 224 ? 48.640 21.337 14.400 1.00 57.55 213 LEU B CA 1
ATOM 4073 C C . LEU B 1 224 ? 48.421 19.946 15.002 1.00 56.60 213 LEU B C 1
ATOM 4074 O O . LEU B 1 224 ? 47.919 19.069 14.347 1.00 57.15 213 LEU B O 1
ATOM 4079 N N . LYS B 1 225 ? 48.839 19.745 16.245 1.00 56.38 214 LYS B N 1
ATOM 4080 C CA . LYS B 1 225 ? 48.548 18.524 17.002 1.00 55.47 214 LYS B CA 1
ATOM 4081 C C . LYS B 1 225 ? 47.298 18.757 17.833 1.00 54.44 214 LYS B C 1
ATOM 4082 O O . LYS B 1 225 ? 46.901 19.905 18.020 1.00 54.21 214 LYS B O 1
ATOM 4088 N N . PRO B 1 226 ? 46.651 17.696 18.317 1.00 53.35 215 PRO B N 1
ATOM 4089 C CA . PRO B 1 226 ? 45.439 17.872 19.127 1.00 53.06 215 PRO B CA 1
ATOM 4090 C C . PRO B 1 226 ? 45.616 18.839 20.308 1.00 52.75 215 PRO B C 1
ATOM 4091 O O . PRO B 1 226 ? 44.729 19.657 20.521 1.00 51.79 215 PRO B O 1
ATOM 4095 N N . LYS B 1 227 ? 46.741 18.765 21.023 1.00 53.52 216 LYS B N 1
ATOM 4096 C CA . LYS B 1 227 ? 46.979 19.658 22.155 1.00 54.49 216 LYS B CA 1
ATOM 4097 C C . LYS B 1 227 ? 47.067 21.106 21.664 1.00 54.43 216 LYS B C 1
ATOM 4098 O O . LYS B 1 227 ? 46.737 22.019 22.420 1.00 54.30 216 LYS B O 1
ATOM 4104 N N . ASP B 1 228 ? 47.467 21.319 20.406 1.00 54.34 217 ASP B N 1
ATOM 4105 C CA . ASP B 1 228 ? 47.497 22.686 19.837 1.00 54.65 217 ASP B CA 1
ATOM 4106 C C . ASP B 1 228 ? 46.133 23.301 19.611 1.00 54.51 217 ASP B C 1
ATOM 4107 O O . ASP B 1 228 ? 45.918 24.470 19.935 1.00 54.28 217 ASP B O 1
ATOM 4112 N N . ILE B 1 229 ? 45.223 22.531 19.021 1.00 54.46 218 ILE B N 1
ATOM 4113 C CA . ILE B 1 229 ? 43.859 23.003 18.822 1.00 54.61 218 ILE B CA 1
ATOM 4114 C C . ILE B 1 229 ? 43.173 23.323 20.171 1.00 54.60 218 ILE B C 1
ATOM 4115 O O . ILE B 1 229 ? 42.566 24.371 20.334 1.00 54.57 218 ILE B O 1
ATOM 4120 N N . THR B 1 230 ? 43.298 22.415 21.125 1.00 55.44 219 THR B N 1
ATOM 4121 C CA . THR B 1 230 ? 42.792 22.613 22.478 1.00 56.57 219 THR B CA 1
ATOM 4122 C C . THR B 1 230 ? 43.424 23.845 23.137 1.00 56.99 219 THR B C 1
ATOM 4123 O O . THR B 1 230 ? 42.700 24.684 23.701 1.00 57.17 219 THR B O 1
ATOM 4127 N N . GLU B 1 231 ? 44.757 23.941 23.043 1.00 57.39 220 GLU B N 1
ATOM 4128 C CA . GLU B 1 231 ? 45.539 25.052 23.595 1.00 58.42 220 GLU B CA 1
ATOM 4129 C C . GLU B 1 231 ? 44.986 26.357 23.047 1.00 57.79 220 GLU B C 1
ATOM 4130 O O . GLU B 1 231 ? 44.519 27.178 23.830 1.00 58.27 220 GLU B O 1
ATOM 4136 N N . ARG B 1 232 ? 44.943 26.510 21.722 1.00 57.20 221 ARG B N 1
ATOM 4137 C CA . ARG B 1 232 ? 44.477 27.765 21.116 1.00 57.06 221 ARG B CA 1
ATOM 4138 C C . ARG B 1 232 ? 43.001 28.051 21.334 1.00 56.91 221 ARG B C 1
ATOM 4139 O O . ARG B 1 232 ? 42.625 29.206 21.539 1.00 56.70 221 ARG B O 1
ATOM 4147 N N . ALA B 1 233 ? 42.167 27.011 21.275 1.00 56.83 222 ALA B N 1
ATOM 4148 C CA . ALA B 1 233 ? 40.728 27.183 21.484 1.00 56.55 222 ALA B CA 1
ATOM 4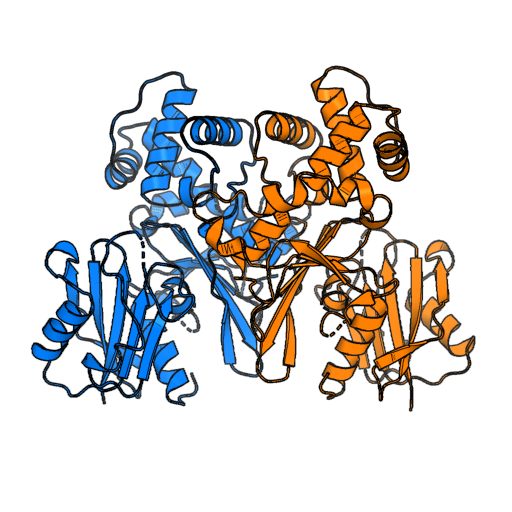149 C C . ALA B 1 233 ? 40.419 27.831 22.832 1.00 56.29 222 ALA B C 1
ATOM 4150 O O . ALA B 1 233 ? 39.607 28.746 22.903 1.00 55.69 222 ALA B O 1
ATOM 4152 N N . LEU B 1 234 ? 41.075 27.345 23.884 1.00 57.24 223 LEU B N 1
ATOM 4153 C CA . LEU B 1 234 ? 40.872 27.828 25.245 1.00 58.58 223 LEU B CA 1
ATOM 4154 C C . LEU B 1 234 ? 41.477 29.209 25.427 1.00 60.17 223 LEU B C 1
ATOM 4155 O O . LEU B 1 234 ? 40.972 30.019 26.217 1.00 60.41 223 LEU B O 1
ATOM 4160 N N . ALA B 1 235 ? 42.570 29.456 24.709 1.00 60.98 224 ALA B N 1
ATOM 4161 C CA . ALA B 1 235 ? 43.288 30.705 24.821 1.00 62.33 224 ALA B CA 1
ATOM 4162 C C . ALA B 1 235 ? 42.617 31.770 23.987 1.00 63.34 224 ALA B C 1
ATOM 4163 O O . ALA B 1 235 ? 42.819 32.963 24.236 1.00 63.60 224 ALA B O 1
ATOM 4165 N N . ASP B 1 236 ? 41.828 31.338 22.996 1.00 64.42 225 ASP B N 1
ATOM 4166 C CA . ASP B 1 236 ? 41.138 32.238 22.056 1.00 65.14 225 ASP B CA 1
ATOM 4167 C C . ASP B 1 236 ? 42.017 32.824 20.954 1.00 65.09 225 ASP B C 1
ATOM 4168 O O . ASP B 1 236 ? 41.599 33.736 20.222 1.00 65.18 225 ASP B O 1
ATOM 4173 N N . SER B 1 237 ? 43.219 32.274 20.820 1.00 64.84 226 SER B N 1
ATOM 4174 C CA . SER B 1 237 ? 44.186 32.706 19.807 1.00 63.76 226 SER B CA 1
ATOM 4175 C C . SER B 1 237 ? 43.834 32.335 18.360 1.00 63.50 226 SER B C 1
ATOM 4176 O O . SER B 1 237 ? 44.406 32.903 17.410 1.00 63.40 226 SER B O 1
ATOM 4179 N N . CYS B 1 238 ? 42.911 31.387 18.179 1.00 62.32 227 CYS B N 1
ATOM 4180 C CA . CYS B 1 238 ? 42.611 30.855 16.839 1.00 61.25 227 CYS B CA 1
ATOM 4181 C C . CYS B 1 238 ? 41.131 30.549 16.695 1.00 60.63 227 CYS B C 1
ATOM 4182 O O . CYS B 1 238 ? 40.614 29.606 17.316 1.00 60.47 227 CYS B O 1
ATOM 4185 N N . THR B 1 239 ? 40.441 31.341 15.886 1.00 59.66 228 THR B N 1
ATOM 4186 C CA . THR B 1 239 ? 39.009 31.122 15.703 1.00 59.54 228 THR B CA 1
ATOM 4187 C C . THR B 1 239 ? 38.687 29.816 14.946 1.00 58.71 228 THR B C 1
ATOM 4188 O O . THR B 1 239 ? 37.562 29.333 15.032 1.00 58.52 228 THR B O 1
ATOM 4192 N N . ASP B 1 240 ? 39.659 29.269 14.207 1.00 57.67 229 ASP B N 1
ATOM 4193 C CA . ASP B 1 240 ? 39.474 27.990 13.530 1.00 57.22 229 ASP B CA 1
ATOM 4194 C C . ASP B 1 240 ? 39.484 26.869 14.536 1.00 56.43 229 ASP B C 1
ATOM 4195 O O . ASP B 1 240 ? 38.597 26.012 14.532 1.00 56.56 229 ASP B O 1
ATOM 4200 N N . CYS B 1 241 ? 40.518 26.889 15.371 1.00 55.20 230 CYS B N 1
ATOM 4201 C CA . CYS B 1 241 ? 40.661 26.012 16.523 1.00 54.58 230 CYS B CA 1
ATOM 4202 C C . CYS B 1 241 ? 39.472 25.998 17.463 1.00 53.81 230 CYS B C 1
ATOM 4203 O O . CYS B 1 241 ? 39.101 24.945 17.987 1.00 52.36 230 CYS B O 1
ATOM 4206 N N . ARG B 1 242 ? 38.918 27.181 17.707 1.00 53.38 231 ARG B N 1
ATOM 4207 C CA . ARG B 1 242 ? 37.819 27.318 18.643 1.00 53.98 231 ARG B CA 1
ATOM 4208 C C . ARG B 1 242 ? 36.552 26.746 17.995 1.00 53.26 231 ARG B C 1
ATOM 4209 O O . ARG B 1 242 ? 35.746 26.090 18.660 1.00 53.01 231 ARG B O 1
ATOM 4217 N N . ARG B 1 243 ? 36.396 27.001 16.699 1.00 52.78 232 ARG B N 1
ATOM 4218 C CA . ARG B 1 243 ? 35.350 26.379 15.905 1.00 52.63 232 ARG B CA 1
ATOM 4219 C C . ARG B 1 243 ? 35.522 24.853 15.890 1.00 51.46 232 ARG B C 1
ATOM 4220 O O . ARG B 1 243 ? 34.559 24.151 16.141 1.00 51.36 232 ARG B O 1
ATOM 4228 N N . ALA B 1 244 ? 36.728 24.343 15.639 1.00 49.90 233 ALA B N 1
ATOM 4229 C CA . ALA B 1 244 ? 36.939 22.885 15.714 1.00 49.22 233 ALA B CA 1
ATOM 4230 C C . ALA B 1 244 ? 36.459 22.276 17.047 1.00 48.52 233 ALA B C 1
ATOM 4231 O O . ALA B 1 244 ? 35.637 21.325 17.051 1.00 48.07 233 ALA B O 1
ATOM 4233 N N . LEU B 1 245 ? 36.963 22.817 18.162 1.00 46.91 234 LEU B N 1
ATOM 4234 C CA . LEU B 1 245 ? 36.581 22.356 19.500 1.00 46.28 234 LEU B CA 1
ATOM 4235 C C . LEU B 1 245 ? 35.063 22.455 19.760 1.00 45.09 234 LEU B C 1
ATOM 4236 O O . LEU B 1 245 ? 34.494 21.656 20.513 1.00 44.61 234 LEU B O 1
ATOM 4241 N N . SER B 1 246 ? 34.431 23.474 19.191 1.00 44.70 235 SER B N 1
ATOM 4242 C CA . SER B 1 246 ? 33.014 23.747 19.439 1.00 44.43 235 SER B CA 1
ATOM 4243 C C . SER B 1 246 ? 32.176 22.686 18.748 1.00 43.84 235 SER B C 1
ATOM 4244 O O . SER B 1 246 ? 31.184 22.218 19.298 1.00 44.33 235 SER B O 1
ATOM 4247 N N . LEU B 1 247 ? 32.590 22.348 17.531 1.00 42.36 236 LEU B N 1
ATOM 4248 C CA . LEU B 1 247 ? 31.985 21.324 16.722 1.00 41.99 236 LEU B CA 1
ATOM 4249 C C . LEU B 1 247 ? 32.179 19.951 17.331 1.00 41.54 236 LEU B C 1
ATOM 4250 O O . LEU B 1 247 ? 31.248 19.133 17.354 1.00 41.13 236 LEU B O 1
ATOM 4255 N N . PHE B 1 248 ? 33.387 19.708 17.819 1.00 40.80 237 PHE B N 1
ATOM 4256 C CA . PHE B 1 248 ? 33.724 18.466 18.488 1.00 40.97 237 PHE B CA 1
ATOM 4257 C C . PHE B 1 248 ? 32.797 18.201 19.671 1.00 41.02 237 PHE B C 1
ATOM 4258 O O . PHE B 1 248 ? 32.314 17.056 19.844 1.00 39.05 237 PHE B O 1
ATOM 4266 N N . CYS B 1 249 ? 32.548 19.244 20.486 1.00 39.88 238 CYS B N 1
ATOM 4267 C CA . CYS B 1 249 ? 31.681 19.119 21.661 1.00 40.26 238 CYS B CA 1
ATOM 4268 C C . CYS B 1 249 ? 30.256 18.788 21.270 1.00 40.11 238 CYS B C 1
ATOM 4269 O O . CYS B 1 249 ? 29.602 17.970 21.919 1.00 39.59 238 CYS B O 1
ATOM 4272 N N . VAL B 1 250 ? 29.774 19.488 20.246 1.00 40.00 239 VAL B N 1
ATOM 4273 C CA . VAL B 1 250 ? 28.474 19.244 19.608 1.00 40.73 239 VAL B CA 1
ATOM 4274 C C . VAL B 1 250 ? 28.310 17.794 19.045 1.00 40.18 239 VAL B C 1
ATOM 4275 O O . VAL B 1 250 ? 27.314 17.118 19.331 1.00 40.93 239 VAL B O 1
ATOM 4279 N N . ILE B 1 251 ? 29.261 17.340 18.228 1.00 39.48 240 ILE B N 1
ATOM 4280 C CA . ILE B 1 251 ? 29.218 15.979 17.656 1.00 39.09 240 ILE B CA 1
ATOM 4281 C C . ILE B 1 251 ? 29.278 14.942 18.782 1.00 38.83 240 ILE B C 1
ATOM 4282 O O . ILE B 1 251 ? 28.545 13.966 18.761 1.00 39.25 240 ILE B O 1
ATOM 4299 N N . GLY B 1 253 ? 27.980 15.234 21.736 1.00 36.26 242 GLY B N 1
ATOM 4300 C CA . GLY B 1 253 ? 26.665 15.156 22.388 1.00 34.24 242 GLY B CA 1
ATOM 4301 C C . GLY B 1 253 ? 25.712 14.335 21.557 1.00 33.38 242 GLY B C 1
ATOM 4302 O O . GLY B 1 253 ? 25.029 13.427 22.049 1.00 33.52 242 GLY B O 1
ATOM 4303 N N . ARG B 1 254 ? 25.686 14.643 20.271 1.00 33.08 243 ARG B N 1
ATOM 4304 C CA . ARG B 1 254 ? 24.814 13.954 19.339 1.00 33.64 243 ARG B CA 1
ATOM 4305 C C . ARG B 1 254 ? 25.078 12.437 19.315 1.00 32.11 243 ARG B C 1
ATOM 4306 O O . ARG B 1 254 ? 24.137 11.638 19.240 1.00 31.08 243 ARG B O 1
ATOM 4314 N N . PHE B 1 255 ? 26.358 12.086 19.353 1.00 30.41 244 PHE B N 1
ATOM 4315 C CA . PHE B 1 255 ? 26.824 10.722 19.279 1.00 31.00 244 PHE B CA 1
ATOM 4316 C C . PHE B 1 255 ? 26.350 9.955 20.504 1.00 31.60 244 PHE B C 1
ATOM 4317 O O . PHE B 1 255 ? 25.800 8.873 20.360 1.00 31.65 244 PHE B O 1
ATOM 4325 N N . GLY B 1 256 ? 26.539 10.531 21.702 1.00 32.56 245 GLY B N 1
ATOM 4326 C CA . GLY B 1 256 ? 26.083 9.926 22.941 1.00 31.21 245 GLY B CA 1
ATOM 4327 C C . GLY B 1 256 ? 24.561 9.821 23.011 1.00 32.33 245 GLY B C 1
ATOM 4328 O O . GLY B 1 256 ? 24.013 8.836 23.507 1.00 32.86 245 GLY B O 1
ATOM 4329 N N . GLY B 1 257 ? 23.855 10.825 22.519 1.00 32.60 246 GLY B N 1
ATOM 4330 C CA . GLY B 1 257 ? 22.409 10.748 22.490 1.00 32.73 246 GLY B CA 1
ATOM 4331 C C . GLY B 1 257 ? 21.944 9.604 21.594 1.00 32.78 246 GLY B C 1
ATOM 4332 O O . GLY B 1 257 ? 20.930 8.951 21.886 1.00 31.88 246 GLY B O 1
ATOM 4333 N N . ASN B 1 258 ? 22.684 9.341 20.515 1.00 33.06 247 ASN B N 1
ATOM 4334 C CA . ASN B 1 258 ? 22.315 8.234 19.616 1.00 33.23 247 ASN B CA 1
ATOM 4335 C C . ASN B 1 258 ? 22.469 6.900 20.323 1.00 32.97 247 ASN B C 1
ATOM 4336 O O . ASN B 1 258 ? 21.695 6.000 20.098 1.00 33.77 247 ASN B O 1
ATOM 4341 N N . LEU B 1 259 ? 23.457 6.803 21.203 1.00 32.42 248 LEU B N 1
ATOM 4342 C CA . LEU B 1 259 ? 23.713 5.585 21.929 1.00 32.14 248 LEU B CA 1
ATOM 4343 C C . LEU B 1 259 ? 22.597 5.363 22.961 1.00 32.78 248 LEU B C 1
ATOM 4344 O O . LEU B 1 259 ? 22.128 4.227 23.145 1.00 32.39 248 LEU B O 1
ATOM 4349 N N . ALA B 1 260 ? 22.172 6.466 23.604 1.00 31.76 249 ALA B N 1
ATOM 4350 C CA . ALA B 1 260 ? 21.090 6.443 24.582 1.00 31.40 249 ALA B CA 1
ATOM 4351 C C . ALA B 1 260 ? 19.803 5.895 23.948 1.00 30.64 249 ALA B C 1
ATOM 4352 O O . ALA B 1 260 ? 19.187 5.007 24.509 1.00 31.17 249 ALA B O 1
ATOM 4354 N N . LEU B 1 261 ? 19.442 6.422 22.784 1.00 30.40 250 LEU B N 1
ATOM 4355 C CA . LEU B 1 261 ? 18.291 5.920 22.019 1.00 31.51 250 LEU B CA 1
ATOM 4356 C C . LEU B 1 261 ? 18.421 4.469 21.569 1.00 31.63 250 LEU B C 1
ATOM 4357 O O . LEU B 1 261 ? 17.466 3.718 21.655 1.00 32.45 250 LEU B O 1
ATOM 4362 N N . ASN B 1 262 ? 19.600 4.074 21.102 1.00 31.33 251 ASN B N 1
ATOM 4363 C CA . ASN B 1 262 ? 19.735 2.775 20.451 1.00 31.74 251 ASN B CA 1
ATOM 4364 C C . ASN B 1 262 ? 19.614 1.591 21.446 1.00 31.17 251 ASN B C 1
ATOM 4365 O O . ASN B 1 262 ? 18.968 0.585 21.161 1.00 31.71 251 ASN B O 1
ATOM 4370 N N . LEU B 1 263 ? 20.181 1.734 22.620 1.00 31.38 252 LEU B N 1
ATOM 4371 C CA . LEU B 1 263 ? 20.052 0.725 23.653 1.00 32.49 252 LEU B CA 1
ATOM 4372 C C . LEU B 1 263 ? 19.164 1.134 24.860 1.00 33.11 252 LEU B C 1
ATOM 4373 O O . LEU B 1 263 ? 19.134 0.435 25.853 1.00 33.33 252 LEU B O 1
ATOM 4378 N N . GLY B 1 264 ? 18.436 2.246 24.794 1.00 34.14 253 GLY B N 1
ATOM 4379 C CA . GLY B 1 264 ? 17.496 2.580 25.872 1.00 35.43 253 GLY B CA 1
ATOM 4380 C C . GLY B 1 264 ? 18.189 2.774 27.195 1.00 36.17 253 GLY B C 1
ATOM 4381 O O . GLY B 1 264 ? 17.869 2.193 28.222 1.00 37.87 253 GLY B O 1
ATOM 4382 N N . THR B 1 265 ? 19.153 3.661 27.155 1.00 36.80 254 THR B N 1
ATOM 4383 C CA . THR B 1 265 ? 20.195 3.769 28.135 1.00 36.72 254 THR B CA 1
ATOM 4384 C C . THR B 1 265 ? 19.819 4.641 29.396 1.00 36.90 254 THR B C 1
ATOM 4385 O O . THR B 1 265 ? 20.547 5.544 29.837 1.00 35.65 254 THR B O 1
ATOM 4389 N N . PHE B 1 266 ? 18.704 4.279 30.013 1.00 36.41 255 PHE B N 1
ATOM 4390 C CA . PHE B 1 266 ? 18.210 4.985 31.211 1.00 37.52 255 PHE B CA 1
ATOM 4391 C C . PHE B 1 266 ? 19.065 4.814 32.467 1.00 37.64 255 PHE B C 1
ATOM 4392 O O . PHE B 1 266 ? 18.940 5.586 33.407 1.00 37.83 255 PHE B O 1
ATOM 4400 N N . GLY B 1 267 ? 19.967 3.839 32.454 1.00 38.21 256 GLY B N 1
ATOM 4401 C CA . GLY B 1 267 ? 20.965 3.745 33.506 1.00 38.31 256 GLY B CA 1
ATOM 4402 C C . GLY B 1 267 ? 22.020 4.824 33.426 1.00 38.51 256 GLY B C 1
ATOM 4403 O O . GLY B 1 267 ? 22.815 4.969 34.345 1.00 39.51 256 GLY B O 1
ATOM 4404 N N . GLY B 1 268 ? 22.040 5.584 32.336 1.00 38.31 257 GLY B N 1
ATOM 4405 C CA . GLY B 1 268 ? 22.993 6.663 32.152 1.00 38.22 257 GLY B CA 1
ATOM 4406 C C . GLY B 1 268 ? 23.976 6.527 30.982 1.00 38.81 257 GLY B C 1
ATOM 4407 O O . GLY B 1 268 ? 24.270 5.416 30.512 1.00 38.28 257 GLY B O 1
ATOM 4408 N N . VAL B 1 269 ? 24.492 7.670 30.533 1.00 38.78 258 VAL B N 1
ATOM 4409 C CA . VAL B 1 269 ? 25.592 7.739 29.562 1.00 38.65 258 VAL B CA 1
ATOM 4410 C C . VAL B 1 269 ? 26.899 8.284 30.193 1.00 40.15 258 VAL B C 1
ATOM 4411 O O . VAL B 1 269 ? 26.907 9.363 30.825 1.00 40.92 258 VAL B O 1
ATOM 4415 N N . PHE B 1 270 ? 27.978 7.522 30.042 1.00 40.33 259 PHE B N 1
ATOM 4416 C CA . PHE B 1 270 ? 29.276 7.829 30.625 1.00 40.70 259 PHE B CA 1
ATOM 4417 C C . PHE B 1 270 ? 30.282 8.159 29.539 1.00 41.55 259 PHE B C 1
ATOM 4418 O O . PHE B 1 270 ? 30.415 7.414 28.558 1.00 40.70 259 PHE B O 1
ATOM 4426 N N . ILE B 1 271 ? 30.984 9.279 29.732 1.00 42.52 260 ILE B N 1
ATOM 4427 C CA . ILE B 1 271 ? 32.123 9.650 28.906 1.00 43.94 260 ILE B CA 1
ATOM 4428 C C . ILE B 1 271 ? 33.411 9.352 29.682 1.00 45.87 260 ILE B C 1
ATOM 4429 O O . ILE B 1 271 ? 33.597 9.830 30.808 1.00 45.04 260 ILE B O 1
ATOM 4434 N N . ALA B 1 272 ? 34.256 8.493 29.101 1.00 47.32 261 ALA B N 1
ATOM 4435 C CA . ALA B 1 272 ? 35.545 8.155 29.686 1.00 49.17 261 ALA B CA 1
ATOM 4436 C C . ALA B 1 272 ? 36.572 9.206 29.263 1.00 51.04 261 ALA B C 1
ATOM 4437 O O . ALA B 1 272 ? 36.894 9.357 28.077 1.00 51.89 261 ALA B O 1
ATOM 4439 N N . GLY B 1 273 ? 37.039 9.939 30.273 1.00 53.37 262 GLY B N 1
ATOM 4440 C CA . GLY B 1 273 ? 37.787 11.188 30.171 1.00 55.09 262 GLY B CA 1
ATOM 4441 C C . GLY B 1 273 ? 38.425 11.517 28.851 1.00 56.47 262 GLY B C 1
ATOM 4442 O O . GLY B 1 273 ? 37.914 12.372 28.098 1.00 57.30 262 GLY B O 1
ATOM 4443 N N . GLY B 1 274 ? 39.526 10.825 28.566 1.00 57.41 263 GLY B N 1
ATOM 4444 C CA . GLY B 1 274 ? 40.336 11.092 27.382 1.00 58.24 263 GLY B CA 1
ATOM 4445 C C . GLY B 1 274 ? 40.727 12.558 27.254 1.00 58.61 263 GLY B C 1
ATOM 4446 O O . GLY B 1 274 ? 41.288 13.149 28.188 1.00 59.00 263 GLY B O 1
ATOM 4447 N N . ILE B 1 275 ? 40.406 13.166 26.114 1.00 58.75 264 ILE B N 1
ATOM 4448 C CA . ILE B 1 275 ? 40.868 14.526 25.880 1.00 58.39 264 ILE B CA 1
ATOM 4449 C C . ILE B 1 275 ? 40.082 15.575 26.650 1.00 58.50 264 ILE B C 1
ATOM 4450 O O . ILE B 1 275 ? 40.605 16.634 26.955 1.00 59.01 264 ILE B O 1
ATOM 4455 N N . VAL B 1 276 ? 38.849 15.242 27.013 1.00 58.57 265 VAL B N 1
ATOM 4456 C CA . VAL B 1 276 ? 37.896 16.198 27.578 1.00 58.15 265 VAL B CA 1
ATOM 4457 C C . VAL B 1 276 ? 38.314 16.999 28.835 1.00 57.88 265 VAL B C 1
ATOM 4458 O O . VAL B 1 276 ? 38.049 18.203 28.867 1.00 57.71 265 VAL B O 1
ATOM 4462 N N . PRO B 1 277 ? 38.905 16.374 29.869 1.00 57.55 266 PRO B N 1
ATOM 4463 C CA . PRO B 1 277 ? 39.365 17.136 31.042 1.00 57.60 266 PRO B CA 1
ATOM 4464 C C . PRO B 1 277 ? 40.368 18.228 30.705 1.00 57.52 266 PRO B C 1
ATOM 4465 O O . PRO B 1 277 ? 40.314 19.257 31.361 1.00 58.02 266 PRO B O 1
ATOM 4469 N N . ARG B 1 278 ? 41.234 18.010 29.709 1.00 57.17 267 ARG B N 1
ATOM 4470 C CA . ARG B 1 278 ? 42.120 19.038 29.165 1.00 56.92 267 ARG B CA 1
ATOM 4471 C C . ARG B 1 278 ? 41.370 20.352 28.871 1.00 57.03 267 ARG B C 1
ATOM 4472 O O . ARG B 1 278 ? 41.980 21.410 28.869 1.00 57.64 267 ARG B O 1
ATOM 4487 N N . PHE B 1 279 ? 40.061 20.284 28.612 1.00 56.35 268 PHE B N 1
ATOM 4488 C CA . PHE B 1 279 ? 39.259 21.484 28.351 1.00 56.27 268 PHE B CA 1
ATOM 4489 C C . PHE B 1 279 ? 37.882 21.468 29.040 1.00 56.49 268 PHE B C 1
ATOM 4490 O O . PHE B 1 279 ? 36.873 21.786 28.420 1.00 56.32 268 PHE B O 1
ATOM 4498 N N . LEU B 1 280 ? 37.868 21.137 30.329 1.00 56.70 269 LEU B N 1
ATOM 4499 C CA . LEU B 1 280 ? 36.644 21.011 31.119 1.00 57.53 269 LEU B CA 1
ATOM 4500 C C . LEU B 1 280 ? 35.672 22.208 31.058 1.00 58.21 269 LEU B C 1
ATOM 4501 O O . LEU B 1 280 ? 34.460 22.029 30.838 1.00 58.19 269 LEU B O 1
ATOM 4506 N N . GLU B 1 281 ? 36.190 23.417 31.261 1.00 58.17 270 GLU B N 1
ATOM 4507 C CA . GLU B 1 281 ? 35.314 24.575 31.3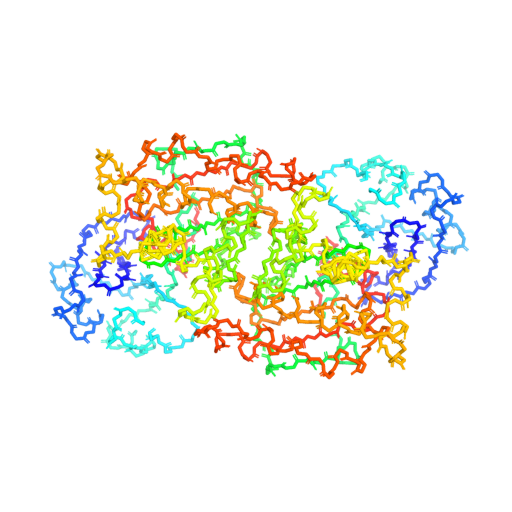64 1.00 58.64 270 GLU B CA 1
ATOM 4508 C C . GLU B 1 281 ? 34.774 25.007 29.984 1.00 56.92 270 GLU B C 1
ATOM 4509 O O . GLU B 1 281 ? 33.662 25.536 29.870 1.00 57.52 270 GLU B O 1
ATOM 4515 N N . PHE B 1 282 ? 35.552 24.766 28.940 1.00 54.69 271 PHE B N 1
ATOM 4516 C CA . PHE B 1 282 ? 35.067 24.960 27.588 1.00 52.74 271 PHE B CA 1
ATOM 4517 C C . PHE B 1 282 ? 33.900 23.988 27.266 1.00 52.53 271 PHE B C 1
ATOM 4518 O O . PHE B 1 282 ? 32.891 24.391 26.684 1.00 51.18 271 PHE B O 1
ATOM 4526 N N . PHE B 1 283 ? 34.093 22.712 27.633 1.00 52.04 272 PHE B N 1
ATOM 4527 C CA . PHE B 1 283 ? 33.118 21.625 27.459 1.00 51.30 272 PHE B CA 1
ATOM 4528 C C . PHE B 1 283 ? 31.846 21.995 28.195 1.00 50.66 272 PHE B C 1
ATOM 4529 O O . PHE B 1 283 ? 30.790 22.113 27.571 1.00 50.29 272 PHE B O 1
ATOM 4537 N N . LYS B 1 284 ? 31.966 22.209 29.506 1.00 50.17 273 LYS B N 1
ATOM 4538 C CA . LYS B 1 284 ? 30.888 22.755 30.350 1.00 50.39 273 LYS B CA 1
ATOM 4539 C C . LYS B 1 284 ? 30.050 23.881 29.711 1.00 48.96 273 LYS B C 1
ATOM 4540 O O . LYS B 1 284 ? 28.842 23.884 29.838 1.00 49.15 273 LYS B O 1
ATOM 4546 N N . ALA B 1 285 ? 30.670 24.811 28.999 1.00 48.25 274 ALA B N 1
ATOM 4547 C CA . ALA B 1 285 ? 29.925 25.905 28.352 1.00 47.46 274 ALA B CA 1
ATOM 4548 C C . ALA B 1 285 ? 29.449 25.607 26.918 1.00 47.51 274 ALA B C 1
ATOM 4549 O O . ALA B 1 285 ? 28.860 26.489 26.249 1.00 46.79 274 ALA B O 1
ATOM 4551 N N . SER B 1 286 ? 29.730 24.392 26.428 1.00 46.40 275 SER B N 1
ATOM 4552 C CA . SER B 1 286 ? 29.490 24.080 25.030 1.00 45.74 275 SER B CA 1
ATOM 4553 C C . SER B 1 286 ? 28.027 23.699 24.744 1.00 45.47 275 SER B C 1
ATOM 4554 O O . SER B 1 286 ? 27.201 23.599 25.641 1.00 44.75 275 SER B O 1
ATOM 4557 N N . GLY B 1 287 ? 27.733 23.470 23.470 1.00 45.19 276 GLY B N 1
ATOM 4558 C CA . GLY B 1 287 ? 26.444 22.962 23.097 1.00 45.02 276 GLY B CA 1
ATOM 4559 C C . GLY B 1 287 ? 26.279 21.475 23.371 1.00 44.10 276 GLY B C 1
ATOM 4560 O O . GLY B 1 287 ? 25.316 20.907 22.908 1.00 44.71 276 GLY B O 1
ATOM 4561 N N . PHE B 1 288 ? 27.173 20.850 24.133 1.00 43.60 277 PHE B N 1
ATOM 4562 C CA . PHE B 1 288 ? 27.149 19.389 24.296 1.00 43.27 277 PHE B CA 1
ATOM 4563 C C . PHE B 1 288 ? 25.765 18.788 24.642 1.00 43.36 277 PHE B C 1
ATOM 4564 O O . PHE B 1 288 ? 25.239 17.928 23.893 1.00 42.73 277 PHE B O 1
ATOM 4572 N N . ARG B 1 289 ? 25.200 19.234 25.774 1.00 42.28 278 ARG B N 1
ATOM 4573 C CA . ARG B 1 289 ? 23.926 18.705 26.279 1.00 41.88 278 ARG B CA 1
ATOM 4574 C C . ARG B 1 289 ? 22.803 18.892 25.268 1.00 40.82 278 ARG B C 1
ATOM 4575 O O . ARG B 1 289 ? 21.995 17.996 25.057 1.00 40.08 278 ARG B O 1
ATOM 4583 N N . ALA B 1 290 ? 22.769 20.058 24.642 1.00 39.93 279 ALA B N 1
ATOM 4584 C CA . ALA B 1 290 ? 21.674 20.420 23.737 1.00 39.20 279 ALA B CA 1
ATOM 4585 C C . ALA B 1 290 ? 21.753 19.623 22.406 1.00 38.49 279 ALA B C 1
ATOM 4586 O O . ALA B 1 290 ? 20.734 19.359 21.779 1.00 37.61 279 ALA B O 1
ATOM 4588 N N . ALA B 1 291 ? 22.973 19.270 21.996 1.00 37.69 280 ALA B N 1
ATOM 4589 C CA . ALA B 1 291 ? 23.207 18.326 20.907 1.00 37.70 280 ALA B CA 1
ATOM 4590 C C . ALA B 1 291 ? 22.749 16.903 21.334 1.00 38.08 280 ALA B C 1
ATOM 4591 O O . ALA B 1 291 ? 22.084 16.224 20.556 1.00 37.66 280 ALA B O 1
ATOM 4593 N N . PHE B 1 292 ? 23.058 16.506 22.580 1.00 36.90 281 PHE B N 1
ATOM 4594 C CA . PHE B 1 292 ? 22.599 15.257 23.163 1.00 37.04 281 PHE B CA 1
ATOM 4595 C C . PHE B 1 292 ? 21.085 15.056 23.018 1.00 38.85 281 PHE B C 1
ATOM 4596 O O . PHE B 1 292 ? 20.608 13.915 22.825 1.00 38.42 281 PHE B O 1
ATOM 4604 N N . GLU B 1 293 ? 20.334 16.160 23.078 1.00 39.28 282 GLU B N 1
ATOM 4605 C CA . GLU B 1 293 ? 18.892 16.085 23.226 1.00 40.23 282 GLU B CA 1
ATOM 4606 C C . GLU B 1 293 ? 18.191 16.477 21.938 1.00 40.64 282 GLU B C 1
ATOM 4607 O O . GLU B 1 293 ? 16.948 16.433 21.828 1.00 40.69 282 GLU B O 1
ATOM 4613 N N . ASP B 1 294 ? 18.990 16.850 20.949 1.00 40.34 283 ASP B N 1
ATOM 4614 C CA . ASP B 1 294 ? 18.441 17.394 19.728 1.00 41.10 283 ASP B CA 1
ATOM 4615 C C . ASP B 1 294 ? 18.055 16.177 18.845 1.00 40.40 283 ASP B C 1
ATOM 4616 O O . ASP B 1 294 ? 18.721 15.854 17.873 1.00 39.87 283 ASP B O 1
ATOM 4621 N N . LYS B 1 295 ? 16.979 15.502 19.242 1.00 39.86 284 LYS B N 1
ATOM 4622 C CA . LYS B 1 295 ? 16.516 14.280 18.590 1.00 40.24 284 LYS B CA 1
ATOM 4623 C C . LYS B 1 295 ? 15.033 14.393 18.161 1.00 40.56 284 LYS B C 1
ATOM 4624 O O . LYS B 1 295 ? 14.312 13.408 18.204 1.00 39.76 284 LYS B O 1
ATOM 4630 N N . GLY B 1 296 ? 14.593 15.590 17.756 1.00 41.45 285 GLY B N 1
ATOM 4631 C CA . GLY B 1 296 ? 13.211 15.827 17.317 1.00 41.65 285 GLY B CA 1
ATOM 4632 C C . GLY B 1 296 ? 12.226 15.459 18.406 1.00 42.17 285 GLY B C 1
ATOM 4633 O O . GLY B 1 296 ? 12.480 15.786 19.558 1.00 42.49 285 GLY B O 1
ATOM 4634 N N . ARG B 1 297 ? 11.137 14.746 18.089 1.00 42.80 286 ARG B N 1
ATOM 4635 C CA . ARG B 1 297 ? 10.233 14.341 19.159 1.00 43.76 286 ARG B CA 1
ATOM 4636 C C . ARG B 1 297 ? 10.849 13.408 20.185 1.00 43.22 286 ARG B C 1
ATOM 4637 O O . ARG B 1 297 ? 10.259 13.172 21.234 1.00 43.20 286 ARG B O 1
ATOM 4645 N N . PHE B 1 298 ? 12.046 12.900 19.903 1.00 41.43 287 PHE B N 1
ATOM 4646 C CA . PHE B 1 298 ? 12.690 12.029 20.861 1.00 40.80 287 PHE B CA 1
ATOM 4647 C C . PHE B 1 298 ? 13.556 12.731 21.889 1.00 40.72 287 PHE B C 1
ATOM 4648 O O . PHE B 1 298 ? 14.139 12.092 22.741 1.00 40.85 287 PHE B O 1
ATOM 4656 N N . LYS B 1 299 ? 13.575 14.059 21.833 1.00 41.96 288 LYS B N 1
ATOM 4657 C CA . LYS B 1 299 ? 14.150 14.882 22.884 1.00 43.64 288 LYS B CA 1
ATOM 4658 C C . LYS B 1 299 ? 13.654 14.427 24.261 1.00 43.39 288 LYS B C 1
ATOM 4659 O O . LYS B 1 299 ? 14.485 14.221 25.154 1.00 44.01 288 LYS B O 1
ATOM 4665 N N . GLU B 1 300 ? 12.345 14.188 24.423 1.00 42.66 289 GLU B N 1
ATOM 4666 C CA . GLU B 1 300 ? 11.817 13.785 25.729 1.00 43.53 289 GLU B CA 1
ATOM 4667 C C . GLU B 1 300 ? 12.184 12.370 26.187 1.00 42.12 289 GLU B C 1
ATOM 4668 O O . GLU B 1 300 ? 12.261 12.092 27.389 1.00 41.45 289 GLU B O 1
ATOM 4674 N N . TYR B 1 301 ? 12.411 11.463 25.242 1.00 40.74 290 TYR B N 1
ATOM 4675 C CA . TYR B 1 301 ? 12.933 10.148 25.594 1.00 39.00 290 TYR B CA 1
ATOM 4676 C C . TYR B 1 301 ? 14.311 10.269 26.277 1.00 38.57 290 TYR B C 1
ATOM 4677 O O . TYR B 1 301 ? 14.569 9.598 27.260 1.00 38.26 290 TYR B O 1
ATOM 4686 N N . VAL B 1 302 ? 15.195 11.123 25.754 1.00 37.53 291 VAL B N 1
ATOM 4687 C CA . VAL B 1 302 ? 16.561 11.190 26.269 1.00 37.38 291 VAL B CA 1
ATOM 4688 C C . VAL B 1 302 ? 16.788 12.286 27.321 1.00 38.42 291 VAL B C 1
ATOM 4689 O O . VAL B 1 302 ? 17.825 12.306 27.985 1.00 37.43 291 VAL B O 1
ATOM 4693 N N . HIS B 1 303 ? 15.790 13.162 27.480 1.00 39.20 292 HIS B N 1
ATOM 4694 C CA . HIS B 1 303 ? 15.937 14.403 28.234 1.00 40.64 292 HIS B CA 1
ATOM 4695 C C . HIS B 1 303 ? 16.284 14.197 29.710 1.00 39.17 292 HIS B C 1
ATOM 4696 O O . HIS B 1 303 ? 17.106 14.887 30.222 1.00 39.44 292 HIS B O 1
ATOM 4703 N N . ASP B 1 304 ? 15.725 13.204 30.366 1.00 38.97 293 ASP B N 1
ATOM 4704 C CA . ASP B 1 304 ? 16.135 12.897 31.743 1.00 39.90 293 ASP B CA 1
ATOM 4705 C C . ASP B 1 304 ? 17.331 11.938 31.937 1.00 39.73 293 ASP B C 1
ATOM 4706 O O . ASP B 1 304 ? 17.781 11.740 33.076 1.00 39.47 293 ASP B O 1
ATOM 4711 N N . ILE B 1 305 ? 17.830 11.331 30.862 1.00 39.17 294 ILE B N 1
ATOM 4712 C CA . ILE B 1 305 ? 19.013 10.477 30.979 1.00 38.66 294 ILE B CA 1
ATOM 4713 C C . ILE B 1 305 ? 20.232 11.333 31.376 1.00 38.13 294 ILE B C 1
ATOM 4714 O O . ILE B 1 305 ? 20.575 12.286 30.708 1.00 38.61 294 ILE B O 1
ATOM 4719 N N . PRO B 1 306 ? 20.895 10.995 32.463 1.00 38.54 295 PRO B N 1
ATOM 4720 C CA . PRO B 1 306 ? 22.102 11.741 32.843 1.00 38.85 295 PRO B CA 1
ATOM 4721 C C . PRO B 1 306 ? 23.324 11.336 32.012 1.00 39.68 295 PRO B C 1
ATOM 4722 O O . PRO B 1 306 ? 23.439 10.184 31.547 1.00 38.51 295 PRO B O 1
ATOM 4726 N N . VAL B 1 307 ? 24.200 12.318 31.802 1.00 40.49 296 VAL B N 1
ATOM 4727 C CA . VAL B 1 307 ? 25.548 12.086 31.311 1.00 41.24 296 VAL B CA 1
ATOM 4728 C C . VAL B 1 307 ? 26.535 12.356 32.450 1.00 41.87 296 VAL B C 1
ATOM 4729 O O . VAL B 1 307 ? 26.381 13.328 33.200 1.00 42.27 296 VAL B O 1
ATOM 4733 N N . TYR B 1 308 ? 27.532 11.490 32.579 1.00 42.16 297 TYR B N 1
ATOM 4734 C CA . TYR B 1 308 ? 28.609 11.702 33.501 1.00 42.92 297 TYR B CA 1
ATOM 4735 C C . TYR B 1 308 ? 29.956 11.632 32.777 1.00 43.86 297 TYR B C 1
ATOM 4736 O O . TYR B 1 308 ? 30.278 10.607 32.135 1.00 43.45 297 TYR B O 1
ATOM 4745 N N . LEU B 1 309 ? 30.725 12.716 32.869 1.00 44.05 298 LEU B N 1
ATOM 4746 C CA . LEU B 1 309 ? 32.169 12.655 32.660 1.00 44.65 298 LEU B CA 1
ATOM 4747 C C . LEU B 1 309 ? 32.838 11.820 33.757 1.00 45.23 298 LEU B C 1
ATOM 4748 O O . LEU B 1 309 ? 32.719 12.139 34.940 1.00 45.23 298 LEU B O 1
ATOM 4753 N N . ILE B 1 310 ? 33.527 10.746 33.377 1.00 45.49 299 ILE B N 1
ATOM 4754 C CA . ILE B 1 310 ? 34.322 9.978 34.335 1.00 45.93 299 ILE B CA 1
ATOM 4755 C C . ILE B 1 310 ? 35.677 10.696 34.540 1.00 47.10 299 ILE B C 1
ATOM 4756 O O . ILE B 1 310 ? 36.408 10.946 33.556 1.00 45.97 299 ILE B O 1
ATOM 4761 N N . VAL B 1 311 ? 35.993 11.035 35.802 1.00 47.91 300 VAL B N 1
ATOM 4762 C CA . VAL B 1 311 ? 37.240 11.750 36.115 1.00 49.75 300 VAL B CA 1
ATOM 4763 C C . VAL B 1 311 ? 38.230 10.986 36.997 1.00 51.06 300 VAL B C 1
ATOM 4764 O O . VAL B 1 311 ? 39.239 11.537 37.414 1.00 53.16 300 VAL B O 1
ATOM 4768 N N . HIS B 1 312 ? 37.970 9.712 37.247 1.00 52.39 301 HIS B N 1
ATOM 4769 C CA . HIS B 1 312 ? 39.003 8.808 37.763 1.00 53.10 301 HIS B CA 1
ATOM 4770 C C . HIS B 1 312 ? 40.228 8.859 36.842 1.00 53.79 301 HIS B C 1
ATOM 4771 O O . HIS B 1 312 ? 40.108 9.182 35.670 1.00 53.63 301 HIS B O 1
ATOM 4778 N N . ASP B 1 313 ? 41.417 8.592 37.374 1.00 55.42 302 ASP B N 1
ATOM 4779 C CA . ASP B 1 313 ? 42.645 8.695 36.561 1.00 56.50 302 ASP B CA 1
ATOM 4780 C C . ASP B 1 313 ? 42.934 7.381 35.867 1.00 55.84 302 ASP B C 1
ATOM 4781 O O . ASP B 1 313 ? 43.568 7.338 34.817 1.00 56.44 302 ASP B O 1
ATOM 4786 N N . ASN B 1 314 ? 42.470 6.305 36.485 1.00 55.12 303 ASN B N 1
ATOM 4787 C CA . ASN B 1 314 ? 42.759 4.969 36.027 1.00 54.42 303 ASN B CA 1
ATOM 4788 C C . ASN B 1 314 ? 41.533 4.054 36.024 1.00 52.27 303 ASN B C 1
ATOM 4789 O O . ASN B 1 314 ? 41.535 3.026 36.680 1.00 52.15 303 ASN B O 1
ATOM 4794 N N . PRO B 1 315 ? 40.509 4.405 35.257 1.00 50.81 304 PRO B N 1
ATOM 4795 C CA . PRO B 1 315 ? 39.300 3.572 35.203 1.00 49.56 304 PRO B CA 1
ATOM 4796 C C . PRO B 1 315 ? 39.572 2.232 34.492 1.00 48.58 304 PRO B C 1
ATOM 4797 O O . PRO B 1 315 ? 38.993 1.212 34.884 1.00 48.70 304 PRO B O 1
ATOM 4801 N N . GLY B 1 316 ? 40.470 2.219 33.502 1.00 47.74 305 GLY B N 1
ATOM 4802 C CA . GLY B 1 316 ? 40.857 0.980 32.833 1.00 46.42 305 GLY B CA 1
ATOM 4803 C C . GLY B 1 316 ? 41.365 -0.064 33.824 1.00 46.04 305 GLY B C 1
ATOM 4804 O O . GLY B 1 316 ? 40.883 -1.210 33.838 1.00 45.19 305 GLY B O 1
ATOM 4805 N N . LEU B 1 317 ? 42.353 0.334 34.642 1.00 45.18 306 LEU B N 1
ATOM 4806 C CA . LEU B 1 317 ? 42.876 -0.501 35.722 1.00 44.54 306 LEU B CA 1
ATOM 4807 C C . LEU B 1 317 ? 41.785 -0.995 36.687 1.00 43.98 306 LEU B C 1
ATOM 4808 O O . LEU B 1 317 ? 41.698 -2.186 36.966 1.00 43.57 306 LEU B O 1
ATOM 4813 N N . LEU B 1 318 ? 40.974 -0.070 37.204 1.00 42.98 307 LEU B N 1
ATOM 4814 C CA . LEU B 1 318 ? 39.854 -0.410 38.088 1.00 42.51 307 LEU B CA 1
ATOM 4815 C C . LEU B 1 318 ? 38.896 -1.395 37.395 1.00 41.07 307 LEU B C 1
ATOM 4816 O O . LEU B 1 318 ? 38.424 -2.377 37.994 1.00 40.55 307 LEU B O 1
ATOM 4821 N N . GLY B 1 319 ? 38.591 -1.105 36.134 1.00 39.39 308 GLY B N 1
ATOM 4822 C CA . GLY B 1 319 ? 37.625 -1.887 35.399 1.00 38.35 308 GLY B CA 1
ATOM 4823 C C . GLY B 1 319 ? 38.144 -3.280 35.169 1.00 37.36 308 GLY B C 1
ATOM 4824 O O . GLY B 1 319 ? 37.378 -4.219 35.243 1.00 36.11 308 GLY B O 1
ATOM 4825 N N . SER B 1 320 ? 39.445 -3.393 34.893 1.00 36.89 309 SER B N 1
ATOM 4826 C CA . SER B 1 320 ? 40.107 -4.669 34.720 1.00 37.59 309 SER B CA 1
ATOM 4827 C C . SER B 1 320 ? 40.043 -5.490 35.980 1.00 38.53 309 SER B C 1
ATOM 4828 O O . SER B 1 320 ? 39.881 -6.707 35.916 1.00 37.90 309 SER B O 1
ATOM 4831 N N . GLY B 1 321 ? 40.174 -4.833 37.135 1.00 39.55 310 GLY B N 1
ATOM 4832 C CA . GLY B 1 321 ? 40.099 -5.554 38.395 1.00 40.71 310 GLY B CA 1
ATOM 4833 C C . GLY B 1 321 ? 38.696 -6.079 38.613 1.00 41.37 310 GLY B C 1
ATOM 4834 O O . GLY B 1 321 ? 38.501 -7.247 38.989 1.00 41.68 310 GLY B O 1
ATOM 4835 N N . ALA B 1 322 ? 37.720 -5.219 38.332 1.00 41.51 311 ALA B N 1
ATOM 4836 C CA . ALA B 1 322 ? 36.309 -5.574 38.496 1.00 42.13 311 ALA B CA 1
ATOM 4837 C C . ALA B 1 322 ? 35.951 -6.746 37.595 1.00 42.81 311 ALA B C 1
ATOM 4838 O O . ALA B 1 322 ? 35.364 -7.762 38.073 1.00 43.23 311 ALA B O 1
ATOM 4840 N N . HIS B 1 323 ? 36.332 -6.641 36.316 1.00 42.43 312 HIS B N 1
ATOM 4841 C CA . HIS B 1 323 ? 36.071 -7.723 35.362 1.00 43.65 312 HIS B CA 1
ATOM 4842 C C . HIS B 1 323 ? 36.653 -9.049 35.835 1.00 44.01 312 HIS B C 1
ATOM 4843 O O . HIS B 1 323 ? 36.000 -10.078 35.743 1.00 44.41 312 HIS B O 1
ATOM 4850 N N . LEU B 1 324 ? 37.873 -9.012 36.368 1.00 45.17 313 LEU B N 1
ATOM 4851 C CA . LEU B 1 324 ? 38.568 -10.214 36.832 1.00 45.56 313 LEU B CA 1
ATOM 4852 C C . LEU B 1 324 ? 37.849 -10.844 38.015 1.00 46.41 313 LEU B C 1
ATOM 4853 O O . LEU B 1 324 ? 37.641 -12.052 38.054 1.00 45.55 313 LEU B O 1
ATOM 4858 N N . ARG B 1 325 ? 37.479 -10.000 38.976 1.00 47.81 314 ARG B N 1
ATOM 4859 C CA . ARG B 1 325 ? 36.873 -10.450 40.216 1.00 49.30 314 ARG B CA 1
ATOM 4860 C C . ARG B 1 325 ? 35.506 -11.070 39.974 1.00 50.24 314 ARG B C 1
ATOM 4861 O O . ARG B 1 325 ? 35.189 -12.081 40.572 1.00 49.67 314 ARG B O 1
ATOM 4869 N N . GLN B 1 326 ? 34.700 -10.462 39.100 1.00 51.70 315 GLN B N 1
ATOM 4870 C CA . GLN B 1 326 ? 33.476 -11.125 38.636 1.00 52.50 315 GLN B CA 1
ATOM 4871 C C . GLN B 1 326 ? 33.773 -12.485 37.997 1.00 52.92 315 GLN B C 1
ATOM 4872 O O . GLN B 1 326 ? 33.039 -13.447 38.229 1.00 53.01 315 GLN B O 1
ATOM 4878 N N . THR B 1 327 ? 34.838 -12.557 37.198 1.00 53.63 316 THR B N 1
ATOM 4879 C CA . THR B 1 327 ? 35.261 -13.813 36.562 1.00 54.52 316 THR B CA 1
ATOM 4880 C C . THR B 1 327 ? 35.708 -14.806 37.640 1.00 56.37 316 THR B C 1
ATOM 4881 O O . THR B 1 327 ? 35.477 -16.007 37.546 1.00 56.63 316 THR B O 1
ATOM 4885 N N . LEU B 1 328 ? 36.354 -14.280 38.672 1.00 58.07 317 LEU B N 1
ATOM 4886 C CA . LEU B 1 328 ? 36.836 -15.087 39.782 1.00 59.51 317 LEU B CA 1
ATOM 4887 C C . LEU B 1 328 ? 35.695 -15.637 40.640 1.00 60.59 317 LEU B C 1
ATOM 4888 O O . LEU B 1 328 ? 35.888 -16.558 41.438 1.00 60.87 317 LEU B O 1
ATOM 4893 N N . GLY B 1 329 ? 34.513 -15.052 40.457 1.00 61.42 318 GLY B N 1
ATOM 4894 C CA . GLY B 1 329 ? 33.317 -15.458 41.165 1.00 62.53 318 GLY B CA 1
ATOM 4895 C C . GLY B 1 329 ? 32.756 -14.428 42.127 1.00 63.77 318 GLY B C 1
ATOM 4896 O O . GLY B 1 329 ? 31.702 -14.663 42.730 1.00 64.45 318 GLY B O 1
ATOM 4897 N N . HIS B 1 330 ? 33.430 -13.284 42.266 1.00 64.32 319 HIS B N 1
ATOM 4898 C CA . HIS B 1 330 ? 32.965 -12.213 43.168 1.00 65.00 319 HIS B CA 1
ATOM 4899 C C . HIS B 1 330 ? 31.761 -11.445 42.641 1.00 65.39 319 HIS B C 1
ATOM 4900 O O . HIS B 1 330 ? 31.530 -11.384 41.434 1.00 65.75 319 HIS B O 1
ATOM 4907 N N . ILE B 1 331 ? 31.009 -10.846 43.559 1.00 65.96 320 ILE B N 1
ATOM 4908 C CA . ILE B 1 331 ? 29.897 -9.963 43.210 1.00 66.74 320 ILE B CA 1
ATOM 4909 C C . ILE B 1 331 ? 30.274 -8.545 43.636 1.00 67.30 320 ILE B C 1
ATOM 4910 O O . ILE B 1 331 ? 30.751 -8.312 44.757 1.00 67.40 320 ILE B O 1
ATOM 4915 N N . LEU B 1 332 ? 30.072 -7.604 42.724 1.00 67.50 321 LEU B N 1
ATOM 4916 C CA . LEU B 1 332 ? 30.636 -6.270 42.868 1.00 67.89 321 LEU B CA 1
ATOM 4917 C C . LEU B 1 332 ? 29.910 -5.376 43.893 1.00 68.03 321 LEU B C 1
ATOM 4918 O O . LEU B 1 332 ? 28.839 -4.827 43.626 1.00 68.42 321 LEU B O 1
#

Nearest PDB structures (foldseek):
  1sz2-assembly1_A  TM=1.003E+00  e=7.659E-66  Escherichia coli
  3vpz-assembly1_A-2  TM=8.737E-01  e=4.045E-33  Pseudoalteromonas sp. AS-131
  6da0-assembly1_A  TM=8.204E-01  e=8.055E-20  Naegleria fowleri
  2q2r-assembly1_B  TM=8.257E-01  e=1.451E-18  Trypanosoma cruzi
  6edi-assembly1_B  TM=7.824E-01  e=2.453E-14  Leishmania braziliensis MHOM/BR/75/M2904

Secondary structure (DSSP, 8-state):
-EEEEEEEETTEEEEEEEETTT--EEEEEEEEGGG-S-HHHHHHHHHHHS-----EEEEEESS---SSEE---S---EES---TTTT-SEEEEEEHHHHH------GGGEEE-SS--PPTT--EEEEEESSSEEEEEEEEETTEEEEEE--GGGSBP---SHHHHHHHHHHHHHSSS-BGGGTSSHHHHHHHHHHHHHHTT-------HHHHHHHHHHT--HHHHHHHHHHHH--HHHHHHHHHHT-TTEEEEE-SSSGGGHHHHHHSSHHHHHH--GGGHHHHTT--EEEE--S-HHHHHHHHHHHHHTT---/--EEEEEEEETTEEEEEEEETTT--EEEEEEEEGGGSS-HHHHHHHHHHHTT---SEEEEEESS---SSEE---SS--EES---TTTT-SEEEEEEHHHHH------GGGEEE-SS--PPTTS-EEEEEESSSEEEEEEEEETTEEEEEE--GGGSBP---SHHHHHHHHHHHHHSSS-BGGGTSSHHHHHHHHHHHHHHTT-------HHHHHHHHHHT--HHHHHHHHHHHH--HHHHHHHHHHT-TTEEEEE-TTGGGGHHHHHTSSHHHHHT--GGGHHHHHT--EEEE--S-HHHHHHHHHHHHHHT---

Solvent-accessible surface area: 26273 Å² total

Radius of gyration: 25.5 Å; Cα contacts (8 Å, |Δi|>4): 1380; chains: 2; bounding box: 77×58×63 Å

CATH classification: 3.30.420.40 (+1 more: 3.40.367.20)

Foldseek 3Di:
DWEKEWEAEFQKIWIWIADLVPLDTDDIDIDGPVVDDAVVRVVVVVCVVDPDDYQHYEYAYADDDDDQWDAPSHGRIGGQVVSVVVNHPYYHYHHLVLLLLLPVDDVVQKDWDAAAAFDPQFKEKEWEAAQFIAIWIWGRDDNDIDIGGDDQQFAAQDDDDPLVVQLVVVVCVVPNGHGNRCQRYLVNLVSQLQSLQVVVVHGDDPDGSVRLLVCLVVVVDPSSVVSVLVNLLSLQSQLVVCVVRVHSRAYEYEDHPQVSVVVVSSVHCNPVSVLVDPVCSVSCNNGIYIYGNDPCSNRSSSSVVRSVVVVDDD/DQWAKEWEEEQFKIWIWIAGLVPLDTHDIDIDTNVVDVEPVRVVVCSCVVPPDDHQEYEYAYADDDDAQWDAPNYGHIDGQVVVVVSVHPYYHYHHLVLLLLLVVDDDVQKDWDAAAAFDPQAKEWEWEAAQFIAIWIWGCDDLDIDIGGDDQQFAAQDDPDPLVVQLVVVVCVPPNGHGNRCQRYQNNLVSQLQSLCVVVVHGGDPDGSLRLLVCLVVVVDPSSVVSVLVNLLSLLSQLVVCVVRVRRRAYEYEAHCQVSRPVSSVPHCNPVSVQVPVVCSVSCRNHIYIYGRDPCSSRSSRSVVRSVVVVDRD

Sequence (629 aa):
KYALVGDVGGTNARLALCDIASGEISQAKTYSGLDYPSLEAVIRVYLEEHKVEVKDGCIAIACPITGDWVATNHTWAFSIAEKKNLGFSHLEIINDFTAVSAIPLKKEHLIQFGGAEPVEGKPIAVYGAGTGLGVAHLVHVDKRWVSLPGEGGHVDFAPNSEEEAIILEILRAEIGHVSAERVLSGPGLVNLYRAIVKADNRLPENLKPKDITERALADSCTDCRRALSLFCVIGRFGGNLALNLGTFGGVFIAGGIVPRFLEFFKASGFRAAFEDKGRFKEYVHDIPVYLIVHDNPGLLGSGAHLRQTLGHILTKYALVGDVGGTNARLALCDIASGEISQAKTYSGLDYPSLEAVIRVYLEEHKVEVKDGCIAIACPITGDWVATNHTWAFSIAEKKNLGFSHLEIINDFTAVSAIPLKKEHLIQFGGAEPVEGKPIAVYGAGTGLGVAHLVHVDKRWVSLPGEGGHVDFAPNSEEEAIILEILRAEIGHVSAERVLSGPGLVNLYRAIVKADNRLPENLKPKDITERALADSCTDCRRALSLFCVIGRFGGNLALNLGTFGGVFIAGGIVPRFLEFFKASGFRAAFEDKGRFKEYVHDIPVYLIVHDNPGLLGSGAHLRQTLGHIL

B-factor: mean 48.22, std 10.48, range [26.24, 86.64]

=== Feature glossary ===
Key to the feature types in this record:

pLDDT. pLDDT is the predicted lDDT-Cα score: AlphaFold's confidence that the local environment of each residue (all inter-atomic distances within 15 Å) is correctly placed. It is a per-residue number between 0 and 100, with higher meaning more reliable.

Radius of gyration, Cα contacts, bounding box. The geometric summary reports three shape descriptors. Rg (radius of gyration) measures how spread out the Cα atoms are about their centre of mass; compact globular proteins have small Rg, elongated or unfolded ones large. Cα contacts (<8 Å, |i−j|>4) count long-range residue pairs in spatial proximity — high for tightly packed folds, near zero for rods or random coil. The bounding-box extents give the protein's footprint along x, y, z in Å.

Backbone torsions (φ/ψ). Backbone dihedral angles. Every residue except chain termini has a φ (preceding-C → N → Cα → C) and a ψ (N → Cα → C → next-N). They are reported in degrees following the IUPAC sign convention. Secondary structure is essentially a statement about which (φ, ψ) basin each residue occupies.

Contact-map, Ramachandran, and PAE plots. Plot images: a contact map (which residues are close in 3D, as an N×N binary image), a Ramachandran scatter (backbone torsion angles, revealing secondary-structure composition at a glance), and — for AlphaFold structures — a PAE heatmap (pairwise prediction confidence).

Predicted aligned error. Predicted Aligned Error (PAE) is an AlphaFold confidence matrix: entry (i, j) is the expected error in the position of residue j, in ångströms, when the prediction is superimposed on the true structure at residue i. Low PAE within a block of residues means that block is internally rigid and well-predicted; high PAE between two blocks means their relative placement is uncertain even if each block individually is confident.

Secondary structure (3-state, P-SEA). Three-state secondary structure (P-SEA) collapses the eight DSSP classes into helix (a), strand (b), and coil (c). P-SEA assigns these from Cα geometry alone — distances and angles — without requiring backbone oxygens, so it works on any Cα trace.

Solvent-accessible surface area. Solvent-accessible surface area (SASA) is the area in Å² traced out by the centre of a 1.4 Å probe sphere (a water molecule) rolled over the protein's van der Waals surface (Shrake–Rupley / Lee–Richards construction). Buried residues have near-zero SASA; fully exposed residues can exceed 200 Å². The total SASA scales roughly with the number of surface residues.

Foldseek 3Di. The Foldseek 3Di string encodes local tertiary geometry as a 20-letter alphabet — one character per residue — derived from the relative positions of nearby Cα atoms. Unlike the amino-acid sequence, 3Di is a direct function of the 3D structure, so two proteins with the same fold have similar 3Di strings even at low sequence identity.

B-factor. For experimental (PDB) structures, the B-factor (temperature factor) quantifies the positional spread of each atom in the crystal — a combination of thermal vibration and static disorder — in units of Å². High B-factors mark flexible loops or poorly resolved regions; low B-factors mark the rigid, well-ordered core.

mmCIF coordinates. The mmCIF block holds the 3D Cartesian coordinates of each backbone atom (N, Cα, C, O) in ångströms. mmCIF is the PDB's canonical archive format — a tagged-loop text representation of the atomic model.

InterPro / GO / CATH / organism. Functional annotations link the protein to curated databases. InterPro entries identify conserved domains and families by matching the sequence against member-database signatures (Pfam, PROSITE, CDD, …). Gene Ontology (GO) terms describe molecular function, biological process, and cellular component in a controlled vocabulary. CATH places the structure in a hierarchical fold classification (Class/Architecture/Topology/Homologous-superfamily). The organism is the source species.

Rendered structure images. Structure images are PyMOL renders from six orthogonal camera directions. Cartoon representation draws helices as coils and strands as arrows; sticks shows the backbone as bonds; surface shows the solvent-excluded envelope. Rainbow coloring maps sequence position to hue (blue→red, N→C); chain coloring assigns a distinct color per polypeptide.

Sequence. This is the polypeptide sequence — one letter per residue, N-terminus first. Length ranges from a few dozen residues for small domains to over a thousand for large multi-domain proteins.

Secondary structure (8-state, DSSP). The SS8 string is DSSP's per-residue secondary-structure call. α-helix (H) means an i→i+4 H-bond ladder; β-strand (E) means the residue participates in a β-sheet; 3₁₀ (G) and π (I) are tighter and wider helices; T/S are turns/bends; '-' is loop.

Nearest PDB structures. Structural nearest neighbors (via Foldseek easy-search vs the PDB). Reported per hit: target PDB id, E-value, and alignment TM-score. A TM-score above ~0.5 is the conventional threshold for 'same fold'.